Protein AF-A0A8J5YAS3-F1 (afdb_monomer)

pLDDT: mean 72.52, std 18.59, range [29.11, 93.75]

Secondary structure (DSSP, 8-state):
-EE----SS-TTT--B-----TTPPP-BPPPPP--HHHHHHHHHHHHHHHHTTSEE--SS-S-BEEEEEEE-TTSPEEEEE-THHHHHHSPP----PPPHHHHHTTSTT-S-------TTGGGGSPBPHHHHGGG-EE---S-S------S---HHHHHHHHHTT--S--PPPP----------------PPEEEEEEEEESSS-EEEEEEEE-TT--EEEEEEEE-S---HHHHHHHHHHHHHHHHHHTT--EEEEEES-HHHHHHHTTSS---SHHHHHHHHHHHHHHTT-SEEEEEE--GGG-HHHHHHHHHHHH----TTS-PPP------SS-STT--------S---TTHHHHHHHHH-PPPTT--HHHHHHHHHHHTTEEEETTEEEEEPTTS-EEEE--HHHHHHHHHHHHHSTT-----HHHHHHHHHHHTEE-TTHHHHHHHHHHH-HHHHHHS--S-S----------SSTTS----EEE---SSPPTT----EEE-

Sequence (508 aa):
MVLSRYARVKTDIVVHRLPIRQDCKPVQQKLRRMRPDIALKIKDEVKKQFDAGFLQEVKYSEWVANIVPVLKKDGKVRMCVDYRDLNKASPKDNFPLPHIDTLVANTAGYSLFSFMDGFSGYNQIKMHLEDMDKTTFITLWEFDIVYVSQKAIKGSTIAEFLASRALKDYEPLNFNFPNEELMCVATTEDCPWMLSFDGVSNAVGNGIGAVLVSPNGDYYPFTCKLDFDCTNNMAEYEACIMGLRAAIERGIRTMEVYRDSALVIYQLRGEWETRDPKLINYRKIVLGLLEEFDDITFNYIPRDKNQMADALATLASMIGVNKEEEMRPIQMSIFEAPTSRCNIEEEEKDDNPWYQDILRYVRYRKYPEQANENDKRTLRRLACDYVLDGDILYKRRKDQVLLRCVDTVEAKLILEEVHEGVCGTHANGFTMARQIMRFGYYWSTMEGDCINYAKKCHKCQIYEDKIHVPPSPLHVMTSPWPFSIWGIDVIGPISPKASNGHRFICSH

Structure (mmCIF, N/CA/C/O backbone):
data_AF-A0A8J5YAS3-F1
#
_entry.id   AF-A0A8J5YAS3-F1
#
loop_
_atom_site.group_PDB
_atom_site.id
_atom_site.type_symbol
_atom_site.label_atom_id
_atom_site.label_alt_id
_atom_site.label_comp_id
_atom_site.label_asym_id
_atom_site.label_entity_id
_atom_site.label_seq_id
_atom_site.pdbx_PDB_ins_code
_atom_site.Cartn_x
_atom_site.Cartn_y
_atom_site.Cartn_z
_atom_site.occupancy
_atom_site.B_iso_or_equiv
_atom_site.auth_seq_id
_atom_site.auth_comp_id
_atom_site.auth_asym_id
_atom_site.auth_atom_id
_atom_site.pdbx_PDB_model_num
ATOM 1 N N . MET A 1 1 ? 22.617 -25.280 -19.721 1.00 62.16 1 MET A N 1
ATOM 2 C CA . MET A 1 1 ? 22.216 -25.475 -21.136 1.00 62.16 1 MET A CA 1
ATOM 3 C C . MET A 1 1 ? 22.580 -24.227 -21.930 1.00 62.16 1 MET A C 1
ATOM 5 O O . MET A 1 1 ? 22.519 -23.149 -21.350 1.00 62.16 1 MET A O 1
ATOM 9 N N . VAL A 1 2 ? 22.931 -24.364 -23.210 1.00 56.94 2 VAL A N 1
ATOM 10 C CA . VAL A 1 2 ? 23.231 -23.266 -24.158 1.00 56.94 2 VAL A CA 1
ATOM 11 C C . VAL A 1 2 ? 22.205 -23.200 -25.281 1.00 56.94 2 VAL A C 1
ATOM 13 O O . VAL A 1 2 ? 21.536 -24.194 -25.565 1.00 56.94 2 VAL A O 1
ATOM 16 N N . LEU A 1 3 ? 22.097 -22.044 -25.940 1.00 62.28 3 LEU A N 1
ATOM 17 C CA . LEU A 1 3 ? 21.240 -21.860 -27.111 1.00 62.28 3 LEU A CA 1
ATOM 18 C C . LEU A 1 3 ? 21.953 -22.336 -28.389 1.00 62.28 3 LEU A C 1
ATOM 20 O O . LEU A 1 3 ? 22.953 -21.757 -28.795 1.00 62.28 3 LEU A O 1
ATOM 24 N N . SER A 1 4 ? 21.395 -23.350 -29.052 1.00 51.31 4 SER A N 1
ATOM 25 C CA . SER A 1 4 ? 21.886 -23.915 -30.322 1.00 51.31 4 SER A CA 1
ATOM 26 C C . SER A 1 4 ? 21.230 -23.271 -31.565 1.00 51.31 4 SER A C 1
ATOM 28 O O . SER A 1 4 ? 21.909 -23.039 -32.561 1.00 51.31 4 SER A O 1
ATOM 30 N N . ARG A 1 5 ? 19.954 -22.847 -31.464 1.00 56.56 5 ARG A N 1
ATOM 31 C CA . ARG A 1 5 ? 19.098 -22.227 -32.518 1.00 56.56 5 ARG A CA 1
ATOM 32 C C . ARG A 1 5 ? 18.983 -23.032 -33.842 1.00 56.56 5 ARG A C 1
ATOM 34 O O . ARG A 1 5 ? 19.936 -23.586 -34.378 1.00 56.56 5 ARG A O 1
ATOM 41 N N . TYR A 1 6 ? 17.779 -23.084 -34.422 1.00 44.72 6 TYR A N 1
ATOM 42 C CA . TYR A 1 6 ? 17.497 -23.875 -35.634 1.00 44.72 6 TYR A CA 1
ATOM 43 C C . TYR A 1 6 ? 17.745 -23.045 -36.902 1.00 44.72 6 TYR A C 1
ATOM 45 O O . TYR A 1 6 ? 17.361 -21.880 -36.966 1.00 44.72 6 TYR A O 1
ATOM 53 N N . ALA A 1 7 ? 18.347 -23.643 -37.935 1.00 44.69 7 ALA A N 1
ATOM 54 C CA . ALA A 1 7 ? 18.595 -22.971 -39.213 1.00 44.69 7 ALA A CA 1
ATOM 55 C C . ALA A 1 7 ? 17.375 -23.084 -40.135 1.00 44.69 7 ALA A C 1
ATOM 57 O O . ALA A 1 7 ? 17.142 -24.127 -40.741 1.00 44.69 7 ALA A O 1
ATOM 58 N N . ARG A 1 8 ? 16.620 -21.991 -40.277 1.00 47.12 8 ARG A N 1
ATOM 59 C CA . ARG A 1 8 ? 15.878 -21.731 -41.527 1.00 47.12 8 ARG A CA 1
ATOM 60 C C . ARG A 1 8 ? 16.676 -20.855 -42.489 1.00 47.12 8 ARG A C 1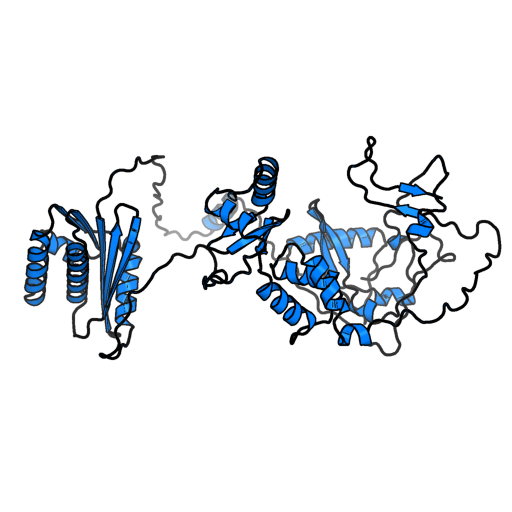
ATOM 62 O O . ARG A 1 8 ? 16.439 -20.905 -43.689 1.00 47.12 8 ARG A O 1
ATOM 69 N N . VAL A 1 9 ? 17.645 -20.107 -41.966 1.00 57.81 9 VAL A N 1
ATOM 70 C CA . VAL A 1 9 ? 18.606 -19.330 -42.746 1.00 57.81 9 VAL A CA 1
ATOM 71 C C . VAL A 1 9 ? 19.910 -20.118 -42.803 1.00 57.81 9 VAL A C 1
ATOM 73 O O . VAL A 1 9 ? 20.368 -20.640 -41.782 1.00 57.81 9 VAL A O 1
ATOM 76 N N . LYS A 1 10 ? 20.476 -20.274 -44.001 1.00 57.34 10 LYS A N 1
ATOM 77 C CA . LYS A 1 10 ? 21.737 -20.996 -44.173 1.00 57.34 10 LYS A CA 1
ATOM 78 C C . LYS A 1 10 ? 22.879 -20.236 -43.465 1.00 57.34 10 LYS A C 1
ATOM 80 O O . LYS A 1 10 ? 22.886 -19.007 -43.416 1.00 57.34 10 LYS A O 1
ATOM 85 N N . THR A 1 11 ? 23.823 -20.969 -42.874 1.00 61.03 11 THR A N 1
ATOM 86 C CA . THR A 1 11 ? 24.909 -20.418 -42.032 1.00 61.03 11 THR A CA 1
ATOM 87 C C . THR A 1 11 ? 25.958 -19.617 -42.803 1.00 61.03 11 THR A C 1
ATOM 89 O O . THR A 1 11 ? 26.738 -18.895 -42.197 1.00 61.03 11 THR A O 1
ATOM 92 N N . ASP A 1 12 ? 25.986 -19.752 -44.123 1.00 64.25 12 ASP A N 1
ATOM 93 C CA . ASP A 1 12 ? 26.760 -18.938 -45.065 1.00 64.25 12 ASP A CA 1
ATOM 94 C C . ASP A 1 12 ? 26.180 -17.522 -45.248 1.00 64.25 12 ASP A C 1
ATOM 96 O O . ASP A 1 12 ? 26.906 -16.630 -45.674 1.00 64.25 12 ASP A O 1
ATOM 100 N N . ILE A 1 13 ? 24.906 -17.295 -44.899 1.00 66.88 13 ILE A N 1
ATOM 101 C CA . ILE A 1 13 ? 24.236 -15.992 -45.037 1.00 66.88 13 ILE A CA 1
ATOM 102 C C . ILE A 1 13 ? 24.425 -15.137 -43.780 1.00 66.88 13 ILE A C 1
ATOM 104 O O . ILE A 1 13 ? 24.828 -13.980 -43.873 1.00 66.88 13 ILE A O 1
ATOM 108 N N . VAL A 1 14 ? 24.109 -15.675 -42.596 1.00 71.75 14 VAL A N 1
ATOM 109 C CA . VAL A 1 14 ? 24.229 -14.928 -41.333 1.00 71.75 14 VAL A CA 1
ATOM 110 C C . VAL A 1 14 ? 24.347 -15.857 -40.126 1.00 71.75 14 VAL A C 1
ATOM 112 O O . VAL A 1 14 ? 23.622 -16.846 -39.993 1.00 71.75 14 VAL A O 1
ATOM 115 N N . VAL A 1 15 ? 25.249 -15.502 -39.212 1.00 78.06 15 VAL A N 1
ATOM 116 C CA . VAL A 1 15 ? 25.442 -16.153 -37.912 1.00 78.06 15 VAL A CA 1
ATOM 117 C C . VAL A 1 15 ? 25.542 -15.067 -36.848 1.00 78.06 15 VAL A C 1
ATOM 119 O O . VAL A 1 15 ? 26.193 -14.043 -37.051 1.00 78.06 15 VAL A O 1
ATOM 122 N N . HIS A 1 16 ? 24.899 -15.280 -35.706 1.00 81.31 16 HIS A N 1
ATOM 123 C CA . HIS A 1 16 ? 24.959 -14.351 -34.588 1.00 81.31 16 HIS A CA 1
ATOM 124 C C . HIS A 1 16 ? 26.246 -14.562 -33.782 1.00 81.31 16 HIS A C 1
ATOM 126 O O . HIS A 1 16 ? 26.475 -15.652 -33.251 1.00 81.31 16 HIS A O 1
ATOM 132 N N . ARG A 1 17 ? 27.062 -13.508 -33.691 1.00 82.38 17 ARG A N 1
ATOM 133 C CA . ARG A 1 17 ? 28.280 -13.448 -32.875 1.00 82.38 17 ARG A CA 1
ATOM 134 C C . ARG A 1 17 ? 28.073 -12.564 -31.647 1.00 82.38 17 ARG A C 1
ATOM 136 O O . ARG A 1 17 ? 27.354 -11.568 -31.722 1.00 82.38 17 ARG A O 1
ATOM 143 N N . LEU A 1 18 ? 28.727 -12.920 -30.546 1.00 83.81 18 LEU A N 1
ATOM 144 C CA . LEU A 1 18 ? 28.679 -12.222 -29.260 1.00 83.81 18 LEU A CA 1
ATOM 145 C C . LEU A 1 18 ? 30.091 -11.764 -28.860 1.00 83.81 18 LEU A C 1
ATOM 147 O O . LEU A 1 18 ? 30.785 -12.453 -28.097 1.00 83.81 18 LEU A O 1
ATOM 151 N N . PRO A 1 19 ? 30.545 -10.606 -29.377 1.00 85.06 19 PRO A N 1
ATOM 152 C CA . PRO A 1 19 ? 31.805 -10.025 -28.941 1.00 85.06 19 PRO A CA 1
ATOM 153 C C . PRO A 1 19 ? 31.731 -9.697 -27.446 1.00 85.06 19 PRO A C 1
ATOM 155 O O . PRO A 1 19 ? 30.725 -9.192 -26.963 1.00 85.06 19 PRO A O 1
ATOM 158 N N . ILE A 1 20 ? 32.796 -9.985 -26.703 1.00 84.75 20 ILE A N 1
ATOM 159 C CA . ILE A 1 20 ? 32.934 -9.611 -25.291 1.00 84.75 20 ILE A CA 1
ATOM 160 C C . ILE A 1 20 ? 34.146 -8.695 -25.184 1.00 84.75 20 ILE A C 1
ATOM 162 O O . ILE A 1 20 ? 35.174 -8.947 -25.816 1.00 84.75 20 ILE A O 1
ATOM 166 N N . ARG A 1 21 ? 34.030 -7.617 -24.408 1.00 85.38 21 ARG A N 1
ATOM 167 C CA . ARG A 1 21 ? 35.162 -6.723 -24.155 1.00 85.38 21 ARG A CA 1
ATOM 168 C C . ARG A 1 21 ? 36.263 -7.468 -23.387 1.00 85.38 21 ARG A C 1
ATOM 170 O O . ARG A 1 21 ? 35.980 -8.173 -22.423 1.00 85.38 21 ARG A O 1
ATOM 177 N N . GLN A 1 22 ? 37.521 -7.286 -23.790 1.00 78.00 22 GLN A N 1
ATOM 178 C CA . GLN A 1 22 ? 38.677 -8.003 -23.223 1.00 78.00 22 GLN A CA 1
ATOM 179 C C . GLN A 1 22 ? 38.912 -7.736 -21.723 1.00 78.00 22 GLN A C 1
ATOM 181 O O . GLN A 1 22 ? 39.578 -8.521 -21.057 1.00 78.00 22 GLN A O 1
ATOM 186 N N . ASP A 1 23 ? 38.361 -6.647 -21.185 1.00 83.12 23 ASP A N 1
ATOM 187 C CA . ASP A 1 23 ? 38.454 -6.243 -19.778 1.00 83.12 23 ASP A CA 1
ATOM 188 C C . ASP A 1 23 ? 37.408 -6.913 -18.867 1.00 83.12 23 ASP A C 1
ATOM 190 O O . ASP A 1 23 ? 37.482 -6.801 -17.640 1.00 83.12 23 ASP A O 1
ATOM 194 N N . CYS A 1 24 ? 36.425 -7.611 -19.440 1.00 82.31 24 CYS A N 1
ATOM 195 C CA . CYS A 1 24 ? 35.292 -8.153 -18.699 1.00 82.31 24 CYS A CA 1
ATOM 196 C C . CYS A 1 24 ? 35.526 -9.606 -18.268 1.00 82.31 24 CYS A C 1
ATOM 198 O O . CYS A 1 24 ? 35.747 -10.492 -19.092 1.00 82.31 24 CYS A O 1
ATOM 200 N N . LYS A 1 25 ? 35.404 -9.868 -16.961 1.00 86.94 25 LYS A N 1
ATOM 201 C CA . LYS A 1 25 ? 35.440 -11.229 -16.408 1.00 86.94 25 LYS A CA 1
ATOM 202 C C . LYS A 1 25 ? 34.092 -11.942 -16.599 1.00 86.94 25 LYS A C 1
ATOM 204 O O . LYS A 1 25 ? 33.052 -11.288 -16.490 1.00 86.94 25 LYS A O 1
ATOM 209 N N . PRO A 1 26 ? 34.093 -13.266 -16.826 1.00 88.50 26 PRO A N 1
ATOM 210 C CA . PRO A 1 26 ? 32.869 -14.050 -16.910 1.00 88.50 26 PRO A CA 1
ATOM 211 C C . PRO A 1 26 ? 32.100 -14.047 -15.585 1.00 88.50 26 PRO A C 1
ATOM 213 O O . PRO A 1 26 ? 32.691 -14.054 -14.503 1.00 88.50 26 PRO A O 1
ATOM 216 N N . VAL A 1 27 ? 30.767 -14.016 -15.674 1.00 89.94 27 VAL A N 1
ATOM 217 C CA . VAL A 1 27 ? 29.875 -13.944 -14.508 1.00 89.94 27 VAL A CA 1
ATOM 218 C C . VAL A 1 27 ? 29.066 -15.229 -14.374 1.00 89.94 27 VAL A C 1
ATOM 220 O O . VAL A 1 27 ? 28.301 -15.593 -15.271 1.00 89.94 27 VAL A O 1
ATOM 223 N N . GLN A 1 28 ? 29.169 -15.862 -13.202 1.00 89.75 28 GLN A N 1
ATOM 224 C CA . GLN A 1 28 ? 28.310 -16.972 -12.796 1.00 89.75 28 GLN A CA 1
ATOM 225 C C . GLN A 1 28 ? 27.255 -16.492 -11.801 1.00 89.75 28 GLN A C 1
ATOM 227 O O . GLN A 1 28 ? 27.544 -16.225 -10.631 1.00 89.75 28 GLN A O 1
ATOM 232 N N . GLN A 1 29 ? 26.009 -16.372 -12.251 1.00 88.31 29 GLN A N 1
ATOM 233 C CA . GLN A 1 29 ? 24.914 -16.002 -11.365 1.00 88.31 29 GLN A CA 1
ATOM 234 C C . GLN A 1 29 ? 24.539 -17.172 -10.444 1.00 88.31 29 GLN A C 1
ATOM 236 O O . GLN A 1 29 ? 24.380 -18.310 -10.885 1.00 88.31 29 GLN A O 1
ATOM 241 N N . LYS A 1 30 ? 24.308 -16.879 -9.158 1.00 86.06 30 LYS A N 1
ATOM 242 C CA . LYS A 1 30 ? 23.750 -17.857 -8.211 1.00 86.06 30 LYS A CA 1
ATOM 243 C C . LYS A 1 30 ? 22.340 -18.261 -8.642 1.00 86.06 30 LYS A C 1
ATOM 245 O O . LYS A 1 30 ? 21.537 -17.392 -8.991 1.00 86.06 30 LYS A O 1
ATOM 250 N N . LEU A 1 31 ? 22.036 -19.557 -8.575 1.00 83.69 31 LEU A N 1
ATOM 251 C CA . LEU A 1 31 ? 20.715 -20.090 -8.906 1.00 83.69 31 LEU A CA 1
ATOM 252 C C . LEU A 1 31 ? 19.632 -19.441 -8.032 1.00 83.69 31 LEU A C 1
ATOM 254 O O . LEU A 1 31 ? 19.723 -19.434 -6.802 1.00 83.69 31 LEU A O 1
ATOM 258 N N . ARG A 1 32 ? 18.589 -18.908 -8.668 1.00 83.38 32 ARG A N 1
ATOM 259 C CA . ARG A 1 32 ? 17.445 -18.327 -7.956 1.00 83.38 32 ARG A CA 1
ATOM 260 C C . ARG A 1 32 ? 16.506 -19.412 -7.437 1.00 83.38 32 ARG A C 1
ATOM 262 O O . ARG A 1 32 ? 16.202 -20.374 -8.137 1.00 83.38 32 ARG A O 1
ATOM 269 N N . ARG A 1 33 ? 15.992 -19.215 -6.218 1.00 79.31 33 ARG A N 1
ATOM 270 C CA . ARG A 1 33 ? 14.904 -20.035 -5.671 1.00 79.31 33 ARG A CA 1
ATOM 271 C C . ARG A 1 33 ? 13.608 -19.704 -6.402 1.00 79.31 33 ARG A C 1
ATOM 273 O O . ARG A 1 33 ? 13.232 -18.538 -6.498 1.00 79.31 33 ARG A O 1
ATOM 280 N N . MET A 1 34 ? 12.930 -20.737 -6.884 1.00 79.25 34 MET A N 1
ATOM 281 C CA . MET A 1 34 ? 11.690 -20.623 -7.648 1.00 79.25 34 MET A CA 1
ATOM 282 C C . MET A 1 34 ? 10.580 -21.383 -6.935 1.00 79.25 34 MET A C 1
ATOM 284 O O . MET A 1 34 ? 10.834 -22.403 -6.294 1.00 79.25 34 MET A O 1
ATOM 288 N N . ARG A 1 35 ? 9.338 -20.904 -7.055 1.00 79.62 35 ARG A N 1
ATOM 289 C CA . ARG A 1 35 ? 8.184 -21.648 -6.541 1.00 79.62 35 ARG A CA 1
ATOM 290 C C . ARG A 1 35 ? 8.025 -22.974 -7.316 1.00 79.62 35 ARG A C 1
ATOM 292 O O . ARG A 1 35 ? 8.214 -22.958 -8.538 1.00 79.62 35 ARG A O 1
ATOM 299 N N . PRO A 1 36 ? 7.656 -24.095 -6.663 1.00 80.44 36 PRO A N 1
ATOM 300 C CA . PRO A 1 36 ? 7.589 -25.412 -7.311 1.00 80.44 36 PRO A CA 1
ATOM 301 C C . PRO A 1 36 ? 6.653 -25.479 -8.528 1.00 80.44 36 PRO A C 1
ATOM 303 O O . PRO A 1 36 ? 6.967 -26.118 -9.529 1.00 80.44 36 PRO A O 1
ATOM 306 N N . ASP A 1 37 ? 5.526 -24.769 -8.475 1.00 81.31 37 ASP A N 1
ATOM 307 C CA . ASP A 1 37 ? 4.541 -24.682 -9.557 1.00 81.31 37 ASP A CA 1
ATOM 308 C C . ASP A 1 37 ? 5.106 -24.014 -10.819 1.00 81.31 37 ASP A C 1
ATOM 310 O O . ASP A 1 37 ? 4.818 -24.431 -11.942 1.00 81.31 37 ASP A O 1
ATOM 314 N N . ILE A 1 38 ? 5.948 -22.997 -10.641 1.00 83.00 38 ILE A N 1
ATOM 315 C CA . ILE A 1 38 ? 6.616 -22.296 -11.739 1.00 83.00 38 ILE A CA 1
ATOM 316 C C . ILE A 1 38 ? 7.817 -23.098 -12.244 1.00 83.00 38 ILE A C 1
ATOM 318 O O . ILE A 1 38 ? 8.048 -23.138 -13.451 1.00 83.00 38 ILE A O 1
ATOM 322 N N . ALA A 1 39 ? 8.541 -23.782 -11.354 1.00 83.12 39 ALA A N 1
ATOM 323 C CA . ALA A 1 39 ? 9.659 -24.649 -11.722 1.00 83.12 39 ALA A CA 1
ATOM 324 C C . ALA A 1 39 ? 9.221 -25.793 -12.655 1.00 83.12 39 ALA A C 1
ATOM 326 O O . ALA A 1 39 ? 9.892 -26.049 -13.653 1.00 83.12 39 ALA A O 1
ATOM 327 N N . LEU A 1 40 ? 8.060 -26.410 -12.398 1.00 83.31 40 LEU A N 1
ATOM 328 C CA . LEU A 1 40 ? 7.473 -27.426 -13.283 1.00 83.31 40 LEU A CA 1
ATOM 329 C C . LEU A 1 40 ? 7.190 -26.871 -14.686 1.00 83.31 40 LEU A C 1
ATOM 331 O O . LEU A 1 40 ? 7.608 -27.456 -15.680 1.00 83.31 40 LEU A O 1
ATOM 335 N N . LYS A 1 41 ? 6.568 -25.690 -14.774 1.00 85.19 41 LYS A N 1
ATOM 336 C CA . LYS A 1 41 ? 6.284 -25.044 -16.067 1.00 85.19 41 LYS A CA 1
ATOM 337 C C . LYS A 1 41 ? 7.554 -24.659 -16.831 1.00 85.19 41 LYS A C 1
ATOM 339 O O . LYS A 1 41 ? 7.573 -24.725 -18.057 1.00 85.19 41 LYS A O 1
ATOM 344 N N . ILE A 1 42 ? 8.607 -24.239 -16.123 1.00 85.38 42 ILE A N 1
ATOM 345 C CA . ILE A 1 42 ? 9.918 -23.969 -16.731 1.00 85.38 42 ILE A CA 1
ATOM 346 C C . ILE A 1 42 ? 10.516 -25.270 -17.269 1.00 85.38 42 ILE A C 1
ATOM 348 O O . ILE A 1 42 ? 11.000 -25.277 -18.396 1.00 85.38 42 ILE A O 1
ATOM 352 N N . LYS A 1 43 ? 10.448 -26.365 -16.503 1.00 85.31 43 LYS A N 1
ATOM 353 C CA . LYS A 1 43 ? 10.954 -27.678 -16.924 1.00 85.31 43 LYS A CA 1
ATOM 354 C C . LYS A 1 43 ? 10.292 -28.149 -18.219 1.00 85.31 43 LYS A C 1
ATOM 356 O O . LYS A 1 43 ? 11.003 -28.574 -19.126 1.00 85.31 43 LYS A O 1
ATOM 361 N N . ASP A 1 44 ? 8.972 -28.020 -18.330 1.00 86.25 44 ASP A N 1
ATOM 362 C CA . ASP A 1 44 ? 8.230 -28.410 -19.535 1.00 86.25 44 ASP A CA 1
ATOM 363 C C . ASP A 1 44 ? 8.656 -27.593 -20.767 1.00 86.25 44 ASP A C 1
ATOM 365 O O . ASP A 1 44 ? 8.860 -28.144 -21.850 1.00 86.25 44 ASP A O 1
ATOM 369 N N . GLU A 1 45 ? 8.842 -26.280 -20.607 1.00 85.00 45 GLU A N 1
ATOM 370 C CA . GLU A 1 45 ? 9.268 -25.401 -21.702 1.00 85.00 45 GLU A CA 1
ATOM 371 C C . GLU A 1 45 ? 10.736 -25.637 -22.095 1.00 85.00 45 GLU A C 1
ATOM 373 O O . GLU A 1 45 ? 11.057 -25.668 -23.283 1.00 85.00 45 GLU A O 1
ATOM 378 N N . VAL A 1 46 ? 11.620 -25.867 -21.118 1.00 86.12 46 VAL A N 1
ATOM 379 C CA . VAL A 1 46 ? 13.023 -26.237 -21.360 1.00 86.12 46 VAL A CA 1
ATOM 380 C C . VAL A 1 46 ? 13.097 -27.568 -22.101 1.00 86.12 46 VAL A C 1
ATOM 382 O O . VAL A 1 46 ? 13.800 -27.657 -23.104 1.00 86.12 46 VAL A O 1
ATOM 385 N N . LYS A 1 47 ? 12.328 -28.577 -21.671 1.00 85.62 47 LYS A N 1
ATOM 386 C CA . LYS A 1 47 ? 12.259 -29.878 -22.346 1.00 85.62 47 LYS A CA 1
ATOM 387 C C . LYS A 1 47 ? 11.803 -29.724 -23.794 1.00 85.62 47 LYS A C 1
ATOM 389 O O . LYS A 1 47 ? 12.463 -30.210 -24.701 1.00 85.62 47 LYS A O 1
ATOM 394 N N . LYS A 1 48 ? 10.739 -28.955 -24.024 1.00 84.94 48 LYS A N 1
ATOM 395 C CA . LYS A 1 48 ? 10.236 -28.668 -25.370 1.00 84.94 48 LYS A CA 1
ATOM 396 C C . LYS A 1 48 ? 11.288 -28.005 -26.265 1.00 84.94 48 LYS A C 1
ATOM 398 O O . LYS A 1 48 ? 11.373 -28.327 -27.447 1.00 84.94 48 LYS A O 1
ATOM 403 N N . GLN A 1 49 ? 12.069 -27.066 -25.732 1.00 81.50 49 GLN A N 1
ATOM 404 C CA . GLN A 1 49 ? 13.125 -26.393 -26.493 1.00 81.50 49 GLN A CA 1
ATOM 405 C C . GLN A 1 49 ? 14.357 -27.284 -26.708 1.00 81.50 49 GLN A C 1
ATOM 407 O O . GLN A 1 49 ? 14.999 -27.177 -27.752 1.00 81.50 49 GLN A O 1
ATOM 412 N N . PHE A 1 50 ? 14.658 -28.175 -25.766 1.00 82.44 50 PHE A N 1
ATOM 413 C CA . PHE A 1 50 ? 15.695 -29.197 -25.895 1.00 82.44 50 PHE A CA 1
ATOM 414 C C . PHE A 1 50 ? 15.337 -30.227 -26.972 1.00 82.44 50 PHE A C 1
ATOM 416 O O . PHE A 1 50 ? 16.109 -30.415 -27.908 1.00 82.44 50 PHE A O 1
ATOM 423 N N . ASP A 1 51 ? 14.126 -30.787 -26.923 1.00 80.25 51 ASP A N 1
ATOM 424 C CA . ASP A 1 51 ? 13.623 -31.750 -27.912 1.00 80.25 51 ASP A CA 1
ATOM 425 C C . ASP A 1 51 ? 13.521 -31.126 -29.318 1.00 80.25 51 ASP A C 1
ATOM 427 O O . ASP A 1 51 ? 13.741 -31.791 -30.327 1.00 80.25 51 ASP A O 1
ATOM 431 N N . ALA A 1 52 ? 13.241 -29.820 -29.401 1.00 77.31 52 ALA A N 1
ATOM 432 C CA . ALA A 1 52 ? 13.252 -29.063 -30.655 1.00 77.31 52 ALA A CA 1
ATOM 433 C C . ALA A 1 52 ? 14.669 -28.722 -31.173 1.00 77.31 52 ALA A C 1
ATOM 435 O O . ALA A 1 52 ? 14.801 -28.096 -32.226 1.00 77.31 52 ALA A O 1
ATOM 436 N N . GLY A 1 53 ? 15.728 -29.085 -30.441 1.00 76.12 53 GLY A N 1
ATOM 437 C CA . GLY A 1 53 ? 17.124 -28.811 -30.794 1.00 76.12 53 GLY A CA 1
ATOM 438 C C . GLY A 1 53 ? 17.558 -27.355 -30.596 1.00 76.12 53 GLY A C 1
ATOM 439 O O . GLY A 1 53 ? 18.636 -26.964 -31.047 1.00 76.12 53 GLY A O 1
ATOM 440 N N . PHE A 1 54 ? 16.749 -26.523 -29.931 1.00 75.44 54 PHE A N 1
ATOM 441 C CA . PHE A 1 54 ? 17.118 -25.139 -29.616 1.00 75.44 54 PHE A CA 1
ATOM 442 C C . PHE A 1 54 ? 18.104 -25.039 -28.456 1.00 75.44 54 PHE A C 1
ATOM 444 O O . PHE A 1 54 ? 18.793 -24.025 -28.353 1.00 75.44 54 PHE A O 1
ATOM 451 N N . LEU A 1 55 ? 18.163 -26.060 -27.602 1.00 83.38 55 LEU A N 1
ATOM 452 C CA . LEU A 1 55 ? 19.022 -26.113 -26.427 1.00 83.38 55 LEU A CA 1
ATOM 453 C C . LEU A 1 55 ? 19.978 -27.298 -26.497 1.00 83.38 55 LEU A C 1
ATOM 455 O O . LEU A 1 55 ? 19.609 -28.363 -26.980 1.00 83.38 55 LEU A O 1
ATOM 459 N N . GLN A 1 56 ? 21.180 -27.115 -25.959 1.00 81.94 56 GLN A N 1
ATOM 460 C CA . GLN A 1 56 ? 22.169 -28.177 -25.795 1.00 81.94 56 GLN A CA 1
ATOM 461 C C . GLN A 1 56 ? 22.723 -28.174 -24.366 1.00 81.94 56 GLN A C 1
ATOM 463 O O . GLN A 1 56 ? 22.805 -27.132 -23.705 1.00 81.94 56 GLN A O 1
ATOM 468 N N . GLU A 1 57 ? 23.078 -29.350 -23.856 1.00 84.56 57 GLU A N 1
ATOM 469 C CA . GLU A 1 57 ? 23.763 -29.475 -22.573 1.00 84.56 57 GLU A CA 1
ATOM 470 C C . GLU A 1 57 ? 25.237 -29.072 -22.710 1.00 84.56 57 GLU A C 1
ATOM 472 O O . GLU A 1 57 ? 25.913 -29.469 -23.655 1.00 84.56 57 GLU A O 1
ATOM 477 N N . VAL A 1 58 ? 25.728 -28.282 -21.754 1.00 83.44 58 VAL A N 1
ATOM 478 C CA . VAL A 1 58 ? 27.124 -27.835 -21.680 1.00 83.44 58 VAL A CA 1
ATOM 479 C C . VAL A 1 58 ? 27.610 -28.016 -20.255 1.00 83.44 58 VAL A C 1
ATOM 481 O O . VAL A 1 58 ? 26.876 -27.742 -19.301 1.00 83.44 58 VAL A O 1
ATOM 484 N N . LYS A 1 59 ? 28.851 -28.485 -20.128 1.00 80.00 59 LYS A N 1
ATOM 485 C CA . LYS A 1 59 ? 29.534 -28.705 -18.855 1.00 80.00 59 LYS A CA 1
ATOM 486 C C . LYS A 1 59 ? 30.557 -27.593 -18.640 1.00 80.00 59 LYS A C 1
ATOM 488 O O . LYS A 1 59 ? 31.225 -27.195 -19.583 1.00 80.00 59 LYS A O 1
ATOM 493 N N . TYR A 1 60 ? 30.688 -27.136 -17.395 1.00 79.19 60 TYR A N 1
ATOM 494 C CA . TYR A 1 60 ? 31.749 -26.214 -16.960 1.00 79.19 60 TYR A CA 1
ATOM 495 C C . TYR A 1 60 ? 31.796 -24.852 -17.685 1.00 79.19 60 TYR A C 1
ATOM 497 O O . TYR A 1 60 ? 32.872 -24.343 -17.971 1.00 79.19 60 TYR A O 1
ATOM 505 N N . SER A 1 61 ? 30.640 -24.233 -17.951 1.00 86.06 61 SER A N 1
ATOM 506 C CA . SER A 1 61 ? 30.607 -22.869 -18.501 1.00 86.06 61 SER A CA 1
ATOM 507 C C . SER A 1 61 ? 31.023 -21.821 -17.466 1.00 86.06 61 SER A C 1
ATOM 509 O O . SER A 1 61 ? 30.556 -21.835 -16.325 1.00 86.06 61 SER A O 1
ATOM 511 N N . GLU A 1 62 ? 31.839 -20.856 -17.887 1.00 86.94 62 GLU A N 1
ATOM 512 C CA . GLU A 1 62 ? 32.227 -19.707 -17.064 1.00 86.94 62 GLU A CA 1
ATOM 513 C C . GLU A 1 62 ? 31.139 -18.627 -17.000 1.00 86.94 62 GLU A C 1
ATOM 515 O O . GLU A 1 62 ? 31.031 -17.909 -16.007 1.00 86.94 62 GLU A O 1
ATOM 520 N N . TRP A 1 63 ? 30.300 -18.530 -18.032 1.00 87.56 63 TRP A N 1
ATOM 521 C CA . TRP A 1 63 ? 29.122 -17.666 -18.048 1.00 87.56 63 TRP A CA 1
ATOM 522 C C . TRP A 1 63 ? 27.909 -18.463 -17.590 1.00 87.56 63 TRP A C 1
ATOM 524 O O . TRP A 1 63 ? 27.644 -19.532 -18.132 1.00 87.56 63 TRP A O 1
ATOM 534 N N . VAL A 1 64 ? 27.159 -17.973 -16.602 1.00 89.44 64 VAL A N 1
ATOM 535 C CA . VAL A 1 64 ? 25.927 -18.636 -16.146 1.00 89.44 64 VAL A CA 1
ATOM 536 C C . VAL A 1 64 ? 24.857 -17.596 -15.839 1.00 89.44 64 VAL A C 1
ATOM 538 O O . VAL A 1 64 ? 25.007 -16.797 -14.916 1.00 89.44 64 VAL A O 1
ATOM 541 N N . ALA A 1 65 ? 23.752 -17.639 -16.584 1.00 91.75 65 ALA A N 1
ATOM 542 C CA . ALA A 1 65 ? 22.581 -16.791 -16.375 1.00 91.75 65 ALA A CA 1
ATOM 543 C C . ALA A 1 65 ? 21.399 -17.553 -15.744 1.00 91.75 65 ALA A C 1
ATOM 545 O O . ALA A 1 65 ? 21.239 -18.761 -15.921 1.00 91.75 65 ALA A O 1
ATOM 546 N N . ASN A 1 66 ? 20.528 -16.843 -15.026 1.00 90.44 66 ASN A N 1
ATOM 547 C CA . ASN A 1 66 ? 19.281 -17.397 -14.495 1.00 90.44 66 ASN A CA 1
ATOM 548 C C . ASN A 1 66 ? 18.116 -17.284 -15.482 1.00 90.44 66 ASN A C 1
ATOM 550 O O . ASN A 1 66 ? 18.030 -16.350 -16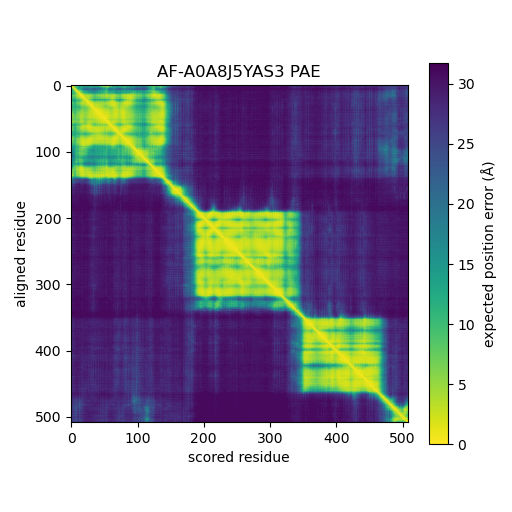.283 1.00 90.44 66 ASN A O 1
ATOM 554 N N . ILE A 1 67 ? 17.148 -18.186 -15.327 1.00 89.19 67 ILE A N 1
ATOM 555 C CA . ILE A 1 67 ? 15.842 -18.086 -15.980 1.00 89.19 67 ILE A CA 1
ATOM 556 C C . ILE A 1 67 ? 14.937 -17.120 -15.204 1.00 89.19 67 ILE A C 1
ATOM 558 O O . ILE A 1 67 ? 14.819 -17.180 -13.980 1.00 89.19 67 ILE A O 1
ATOM 562 N N . VAL A 1 68 ? 14.244 -16.260 -15.943 1.00 88.62 68 VAL A N 1
ATOM 563 C CA . VAL A 1 68 ? 13.189 -15.363 -15.473 1.00 88.62 68 VAL A CA 1
ATOM 564 C C . VAL A 1 68 ? 11.875 -15.780 -16.142 1.00 88.62 68 VAL A C 1
ATOM 566 O O . VAL A 1 68 ? 11.682 -15.531 -17.335 1.00 88.62 68 VAL A O 1
ATOM 569 N N . PRO A 1 69 ? 10.955 -16.432 -15.415 1.00 86.44 69 PRO A N 1
ATOM 570 C CA . PRO A 1 69 ? 9.654 -16.791 -15.949 1.00 86.44 69 PRO A CA 1
ATOM 571 C C . PRO A 1 69 ? 8.766 -15.554 -16.027 1.00 86.44 69 PRO A C 1
ATOM 573 O O . PRO A 1 69 ? 8.595 -14.825 -15.052 1.00 86.44 69 PRO A O 1
ATOM 576 N N . VAL A 1 70 ? 8.149 -15.348 -17.185 1.00 86.19 70 VAL A N 1
ATOM 577 C CA . VAL A 1 70 ? 7.143 -14.306 -17.385 1.00 86.19 70 VAL A CA 1
ATOM 578 C C . VAL A 1 70 ? 5.799 -14.978 -17.620 1.00 86.19 70 VAL A C 1
ATOM 580 O O . VAL A 1 70 ? 5.633 -15.727 -18.582 1.00 86.19 70 VAL A O 1
ATOM 583 N N . LEU A 1 71 ? 4.831 -14.722 -16.743 1.00 82.81 71 LEU A N 1
ATOM 584 C CA . LEU A 1 71 ? 3.469 -15.221 -16.911 1.00 82.81 71 LEU A CA 1
ATOM 585 C C . LEU A 1 71 ? 2.768 -14.426 -18.015 1.00 82.81 71 LEU A C 1
ATOM 587 O O . LEU A 1 71 ? 2.653 -13.202 -17.950 1.00 82.81 71 LEU A O 1
ATOM 591 N N . LYS A 1 72 ? 2.307 -15.126 -19.049 1.00 82.06 72 LYS A N 1
ATOM 592 C CA . LYS A 1 72 ? 1.430 -14.556 -20.071 1.00 82.06 72 LYS A CA 1
ATOM 593 C C . LYS A 1 72 ? -0.008 -14.483 -19.545 1.00 82.06 72 LYS A C 1
ATOM 595 O O . LYS A 1 72 ? -0.390 -15.202 -18.624 1.00 82.06 72 LYS A O 1
ATOM 600 N N . LYS A 1 73 ? -0.832 -13.644 -20.188 1.00 81.12 73 LYS A N 1
ATOM 601 C CA . LYS A 1 73 ? -2.268 -13.493 -19.873 1.00 81.12 73 LYS A CA 1
ATOM 602 C C . LYS A 1 73 ? -3.070 -14.796 -20.020 1.00 81.12 73 LYS A C 1
ATOM 604 O O . LYS A 1 73 ? -4.124 -14.917 -19.419 1.00 81.12 73 LYS A O 1
ATOM 609 N N . ASP A 1 74 ? -2.571 -15.750 -20.805 1.00 78.75 74 ASP A N 1
ATOM 610 C CA . ASP A 1 74 ? -3.163 -17.075 -21.035 1.00 78.75 74 ASP A CA 1
ATOM 611 C C . ASP A 1 74 ? -2.734 -18.129 -19.989 1.00 78.75 74 ASP A C 1
ATOM 613 O O . ASP A 1 74 ? -3.048 -19.308 -20.135 1.00 78.75 74 ASP A O 1
ATOM 617 N N . GLY A 1 75 ? -1.981 -17.738 -18.952 1.00 74.88 75 GLY A N 1
ATOM 618 C CA . GLY A 1 75 ? -1.495 -18.635 -17.898 1.00 74.88 75 GLY A CA 1
ATOM 619 C C . GLY A 1 75 ? -0.269 -19.479 -18.276 1.00 74.88 75 GLY A C 1
ATOM 620 O O . GLY A 1 75 ? 0.264 -20.202 -17.417 1.00 74.88 75 GLY A O 1
ATOM 621 N N . LYS A 1 76 ? 0.217 -19.375 -19.525 1.00 78.25 76 LYS A N 1
ATOM 622 C CA . LYS A 1 76 ? 1.468 -20.003 -19.977 1.00 78.25 76 LYS A CA 1
ATOM 623 C C . LYS A 1 76 ? 2.673 -19.193 -19.502 1.00 78.25 76 LYS A C 1
ATOM 625 O O . LYS A 1 76 ? 2.619 -17.970 -19.376 1.00 78.25 76 LYS A O 1
ATOM 630 N N . VAL A 1 77 ? 3.789 -19.872 -19.259 1.00 82.38 77 VAL A N 1
ATOM 631 C CA . VAL A 1 77 ? 5.056 -19.220 -18.905 1.00 82.38 77 VAL A CA 1
ATOM 632 C C . VAL A 1 77 ? 5.859 -18.978 -20.179 1.00 82.38 77 VAL A C 1
ATOM 634 O O . VAL A 1 77 ? 6.026 -19.877 -20.997 1.00 82.38 77 VAL A O 1
ATOM 637 N N . ARG A 1 78 ? 6.361 -17.754 -20.358 1.00 82.88 78 ARG A N 1
ATOM 638 C CA . ARG A 1 78 ? 7.439 -17.450 -21.300 1.00 82.88 78 ARG A CA 1
ATOM 639 C C . ARG A 1 78 ? 8.757 -17.528 -20.542 1.00 82.88 78 ARG A C 1
ATOM 641 O O . ARG A 1 78 ? 8.963 -16.779 -19.589 1.00 82.88 78 ARG A O 1
ATOM 648 N N . MET A 1 79 ? 9.634 -18.423 -20.977 1.00 83.81 79 MET A N 1
ATOM 649 C CA . MET A 1 79 ? 11.001 -18.500 -20.479 1.00 83.81 79 MET A CA 1
ATOM 650 C C . MET A 1 79 ? 11.806 -17.322 -21.046 1.00 83.81 79 MET A C 1
ATOM 652 O O . MET A 1 79 ? 11.976 -17.213 -22.260 1.00 83.81 79 MET A O 1
ATOM 656 N N . CYS A 1 80 ? 12.279 -16.434 -20.174 1.00 85.56 80 CYS A N 1
ATOM 657 C CA . CYS A 1 80 ? 13.276 -15.417 -20.503 1.00 85.56 80 CYS A CA 1
ATOM 658 C C . CYS A 1 80 ? 14.572 -15.750 -19.760 1.00 85.56 80 CYS A C 1
ATOM 660 O O . CYS A 1 80 ? 14.523 -16.302 -18.666 1.00 85.56 80 CYS A O 1
ATOM 662 N N . VAL A 1 81 ? 15.728 -15.412 -20.324 1.00 86.94 81 VAL A N 1
ATOM 663 C CA . VAL A 1 81 ? 17.028 -15.607 -19.663 1.00 86.94 81 VAL A CA 1
ATOM 664 C C . VAL A 1 81 ? 17.615 -14.244 -19.312 1.00 86.94 81 VAL A C 1
ATOM 666 O O . VAL A 1 81 ? 17.565 -13.311 -20.115 1.00 86.94 81 VAL A O 1
ATOM 669 N N . ASP A 1 82 ? 18.132 -14.113 -18.093 1.00 88.06 82 ASP A N 1
ATOM 670 C CA . ASP A 1 82 ? 18.677 -12.866 -17.557 1.00 88.06 82 ASP A CA 1
ATOM 671 C C . ASP A 1 82 ? 20.117 -12.618 -18.028 1.00 88.06 82 ASP A C 1
ATOM 673 O O . ASP A 1 82 ? 21.076 -12.727 -17.263 1.00 88.06 82 ASP A O 1
ATOM 677 N N . TYR A 1 83 ? 20.263 -12.244 -19.299 1.00 87.31 83 TYR A N 1
ATOM 678 C CA . TYR A 1 83 ? 21.553 -11.896 -19.898 1.00 87.31 83 TYR A CA 1
ATOM 679 C C . TYR A 1 83 ? 22.034 -10.480 -19.550 1.00 87.31 83 TYR A C 1
ATOM 681 O O . TYR A 1 83 ? 22.845 -9.928 -20.281 1.00 87.31 83 TYR A O 1
ATOM 689 N N . ARG A 1 84 ? 21.568 -9.840 -18.466 1.00 85.69 84 ARG A N 1
ATOM 690 C CA . ARG A 1 84 ? 21.993 -8.462 -18.136 1.00 85.69 84 ARG A CA 1
ATOM 691 C C . ARG A 1 84 ? 23.507 -8.324 -17.986 1.00 85.69 84 ARG A C 1
ATOM 693 O O . ARG A 1 84 ? 24.059 -7.341 -18.466 1.00 85.69 84 ARG A O 1
ATOM 700 N N . ASP A 1 85 ? 24.165 -9.293 -17.358 1.00 86.25 85 ASP A N 1
ATOM 701 C CA . ASP A 1 85 ? 25.620 -9.261 -17.166 1.00 86.25 85 ASP A CA 1
ATOM 702 C C . ASP A 1 85 ? 26.364 -9.501 -18.487 1.00 86.25 85 ASP A C 1
ATOM 704 O O . ASP A 1 85 ? 27.295 -8.769 -18.815 1.00 86.25 85 ASP A O 1
ATOM 708 N N . LEU A 1 86 ? 25.874 -10.439 -19.302 1.00 84.38 86 LEU A N 1
ATOM 709 C CA . LEU A 1 86 ? 26.403 -10.700 -20.642 1.00 84.38 86 LEU A CA 1
ATOM 710 C C . LEU A 1 86 ? 26.222 -9.488 -21.576 1.00 84.38 86 LEU A C 1
ATOM 712 O O . LEU A 1 86 ? 27.148 -9.090 -22.275 1.00 84.38 86 LEU A O 1
ATOM 716 N N . ASN A 1 87 ? 25.058 -8.839 -21.532 1.00 86.56 87 ASN A N 1
ATOM 717 C CA . ASN A 1 87 ? 24.740 -7.654 -22.330 1.00 86.56 87 ASN A CA 1
ATOM 718 C C . ASN A 1 87 ? 25.575 -6.429 -21.928 1.00 86.56 87 ASN A C 1
ATOM 720 O O . ASN A 1 87 ? 25.802 -5.561 -22.761 1.00 86.56 87 ASN A O 1
ATOM 724 N N . LYS A 1 88 ? 26.018 -6.334 -20.666 1.00 84.44 88 LYS A N 1
ATOM 725 C CA . LYS A 1 88 ? 26.963 -5.292 -20.225 1.00 84.44 88 LYS A CA 1
ATOM 726 C C . LYS A 1 88 ? 28.379 -5.552 -20.737 1.00 84.44 88 LYS A C 1
ATOM 728 O O . LYS A 1 88 ? 29.103 -4.601 -21.013 1.00 84.44 88 LYS A O 1
ATOM 733 N N . ALA A 1 89 ? 28.765 -6.823 -20.829 1.00 83.94 89 ALA A N 1
ATOM 734 C CA . ALA A 1 89 ? 30.085 -7.240 -21.288 1.00 83.94 89 ALA A CA 1
ATOM 735 C C . ALA A 1 89 ? 30.226 -7.192 -22.821 1.00 83.94 89 ALA A C 1
ATOM 737 O O . ALA A 1 89 ? 31.340 -7.063 -23.332 1.00 83.94 89 ALA A O 1
ATOM 738 N N . SER A 1 90 ? 29.111 -7.265 -23.554 1.00 83.81 90 SER A N 1
ATOM 739 C CA . SER A 1 90 ? 29.077 -7.097 -25.007 1.00 83.81 90 SER A CA 1
ATOM 740 C C . SER A 1 90 ? 29.090 -5.614 -25.399 1.00 83.81 90 SER A C 1
ATOM 742 O O . SER A 1 90 ? 28.321 -4.828 -24.839 1.00 83.81 90 SER A O 1
ATOM 744 N N . PRO A 1 91 ? 29.908 -5.193 -26.384 1.00 82.56 91 PRO A N 1
ATOM 745 C CA . PRO A 1 91 ? 29.791 -3.862 -26.963 1.00 82.56 91 PRO A CA 1
ATOM 746 C C . PRO A 1 91 ? 28.412 -3.692 -27.616 1.00 82.56 91 PRO A C 1
ATOM 748 O O . PRO A 1 91 ? 27.822 -4.652 -28.120 1.00 82.56 91 PRO A O 1
ATOM 751 N N . LYS A 1 92 ? 27.892 -2.461 -27.588 1.00 76.50 92 LYS A N 1
ATOM 752 C CA . LYS A 1 92 ? 26.635 -2.122 -28.257 1.00 76.50 92 LYS A CA 1
ATOM 753 C C . LYS A 1 92 ? 26.879 -2.009 -29.757 1.00 76.50 92 LYS A C 1
ATOM 755 O O . LYS A 1 92 ? 27.763 -1.268 -30.176 1.00 76.50 92 LYS A O 1
ATOM 760 N N . ASP A 1 93 ? 26.079 -2.726 -30.534 1.00 72.06 93 ASP A N 1
ATOM 761 C CA . ASP A 1 93 ? 26.026 -2.564 -31.981 1.00 72.06 93 ASP A CA 1
ATOM 762 C C . ASP A 1 93 ? 25.054 -1.427 -32.318 1.00 72.06 93 ASP A C 1
ATOM 764 O O . ASP A 1 93 ? 23.855 -1.518 -32.043 1.00 72.06 93 ASP A O 1
ATOM 768 N N . ASN A 1 94 ? 25.580 -0.334 -32.868 1.00 67.62 94 ASN A N 1
ATOM 769 C CA . ASN A 1 94 ? 24.792 0.822 -33.287 1.00 67.62 94 ASN A CA 1
ATOM 770 C C . ASN A 1 94 ? 24.345 0.637 -34.740 1.00 67.62 94 ASN A C 1
ATOM 772 O O . ASN A 1 94 ? 24.689 1.443 -35.605 1.00 67.62 94 ASN A O 1
ATOM 776 N N . PHE A 1 95 ? 23.607 -0.441 -35.014 1.00 69.69 95 PHE A N 1
ATOM 777 C CA . PHE A 1 95 ? 23.057 -0.664 -36.344 1.00 69.69 95 PHE A CA 1
ATOM 778 C C . PHE A 1 95 ? 22.128 0.510 -36.703 1.00 69.69 95 PHE A C 1
ATOM 780 O O . PHE A 1 95 ? 21.164 0.760 -35.969 1.00 69.69 95 PHE A O 1
ATOM 787 N N . PRO A 1 96 ? 22.409 1.263 -37.783 1.00 70.69 96 PRO A N 1
ATOM 788 C CA . PRO A 1 96 ? 21.633 2.442 -38.125 1.00 70.69 96 PRO A CA 1
ATOM 789 C C . PRO A 1 96 ? 20.250 2.004 -38.596 1.00 70.69 96 PRO A C 1
ATOM 791 O O . PRO A 1 96 ? 20.077 1.497 -39.703 1.00 70.69 96 PRO A O 1
ATOM 794 N N . LEU A 1 97 ? 19.255 2.187 -37.734 1.00 66.69 97 LEU A N 1
ATOM 795 C CA . LEU A 1 97 ? 17.862 2.014 -38.108 1.00 66.69 97 LEU A CA 1
ATOM 796 C C . LEU A 1 97 ? 17.350 3.335 -38.690 1.00 66.69 97 LEU A C 1
ATOM 798 O O . LEU A 1 97 ? 17.547 4.385 -38.071 1.00 66.69 97 LEU A O 1
ATOM 802 N N . PRO A 1 98 ? 16.715 3.314 -39.871 1.00 76.62 98 PRO A N 1
ATOM 803 C CA . PRO A 1 98 ? 16.157 4.522 -40.454 1.00 76.62 98 PRO A CA 1
ATOM 804 C C . PRO A 1 98 ? 14.998 5.069 -39.605 1.00 76.62 98 PRO A C 1
ATOM 806 O O . PRO A 1 98 ? 14.341 4.339 -38.858 1.00 76.62 98 PRO A O 1
ATOM 809 N N . HIS A 1 99 ? 14.770 6.382 -39.694 1.00 75.12 99 HIS A N 1
ATOM 810 C CA . HIS A 1 99 ? 13.752 7.065 -38.898 1.00 75.12 99 HIS A CA 1
ATOM 811 C C . HIS A 1 99 ? 12.345 6.627 -39.304 1.00 75.12 99 HIS A C 1
ATOM 813 O O . HIS A 1 99 ? 12.044 6.564 -40.495 1.00 75.12 99 HIS A O 1
ATOM 819 N N . ILE A 1 100 ? 11.464 6.400 -38.324 1.00 69.75 100 ILE A N 1
ATOM 820 C CA . ILE A 1 100 ? 10.121 5.872 -38.584 1.00 69.75 100 ILE A CA 1
ATOM 821 C C . ILE A 1 100 ? 9.322 6.756 -39.551 1.00 69.75 100 ILE A C 1
ATOM 823 O O . ILE A 1 100 ? 8.619 6.235 -40.394 1.00 69.75 100 ILE A O 1
ATOM 827 N N . ASP A 1 101 ? 9.475 8.078 -39.527 1.00 69.38 101 ASP A N 1
ATOM 828 C CA . ASP A 1 101 ? 8.739 8.946 -40.462 1.00 69.38 101 ASP A CA 1
ATOM 829 C C . ASP A 1 101 ? 9.239 8.839 -41.910 1.00 69.38 101 ASP A C 1
ATOM 831 O O . ASP A 1 101 ? 8.44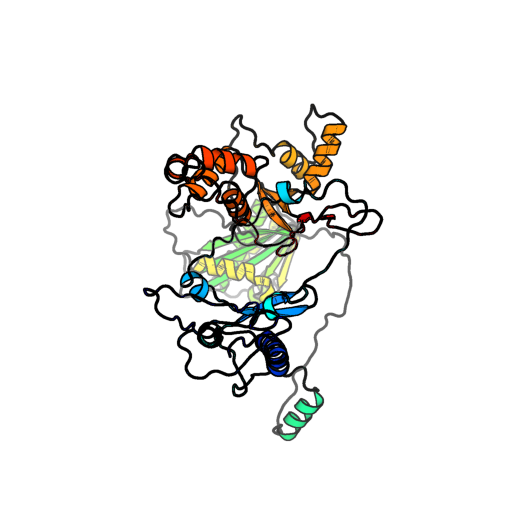1 8.914 -42.843 1.00 69.38 101 ASP A O 1
ATOM 835 N N . THR A 1 102 ? 10.545 8.620 -42.105 1.00 73.62 102 THR A N 1
ATOM 836 C CA . THR A 1 102 ? 11.121 8.330 -43.429 1.00 73.62 102 THR A CA 1
ATOM 837 C C . THR A 1 102 ? 10.571 7.028 -43.957 1.00 73.62 102 THR A C 1
ATOM 839 O O . THR A 1 102 ? 10.251 6.921 -45.135 1.00 73.62 102 THR A O 1
ATOM 842 N N . LEU A 1 103 ? 10.452 6.071 -43.042 1.00 70.25 103 LEU A N 1
ATOM 843 C CA . LEU A 1 103 ? 9.853 4.803 -43.321 1.00 70.25 103 LEU A CA 1
ATOM 844 C C . LEU A 1 103 ? 8.372 4.987 -43.710 1.00 70.25 103 LEU A C 1
ATOM 846 O O . LEU A 1 103 ? 7.874 4.313 -44.574 1.00 70.25 103 LEU A O 1
ATOM 850 N N . VAL A 1 104 ? 7.640 5.950 -43.157 1.00 72.69 104 VAL A N 1
ATOM 851 C CA . VAL A 1 104 ? 6.190 6.128 -43.396 1.00 72.69 104 VAL A CA 1
ATOM 852 C C . VAL A 1 104 ? 5.812 6.976 -44.610 1.00 72.69 104 VAL A C 1
ATOM 854 O O . VAL A 1 104 ? 4.760 6.742 -45.222 1.00 72.69 104 VAL A O 1
ATOM 857 N N . ALA A 1 105 ? 6.669 7.933 -44.980 1.00 74.94 105 ALA A N 1
ATOM 858 C CA . ALA A 1 105 ? 6.837 8.374 -46.375 1.00 74.94 105 ALA A CA 1
ATOM 859 C C . ALA A 1 105 ? 7.328 7.166 -47.211 1.00 74.94 105 ALA A C 1
ATOM 861 O O . ALA A 1 105 ? 7.204 6.089 -46.720 1.00 74.94 105 ALA A O 1
ATOM 862 N N . ASN A 1 106 ? 7.870 7.182 -48.426 1.00 73.00 106 ASN A N 1
ATOM 863 C CA . ASN A 1 106 ? 8.173 5.941 -49.219 1.00 73.00 106 ASN A CA 1
ATOM 864 C C . ASN A 1 106 ? 6.926 5.099 -49.598 1.00 73.00 106 ASN A C 1
ATOM 866 O O . ASN A 1 106 ? 6.468 5.101 -50.729 1.00 73.00 106 ASN A O 1
ATOM 870 N N . THR A 1 107 ? 6.329 4.496 -48.597 1.00 69.19 107 THR A N 1
ATOM 871 C CA . THR A 1 107 ? 5.034 3.866 -48.381 1.00 69.19 107 THR A CA 1
ATOM 872 C C . THR A 1 107 ? 3.794 4.537 -48.965 1.00 69.19 107 THR A C 1
ATOM 874 O O . THR A 1 107 ? 2.807 3.873 -49.310 1.00 69.19 107 THR A O 1
ATOM 877 N N . ALA A 1 108 ? 3.810 5.866 -49.039 1.00 69.00 108 ALA A N 1
ATOM 878 C CA . ALA A 1 108 ? 2.682 6.656 -49.502 1.00 69.00 108 ALA A CA 1
ATOM 879 C C . ALA A 1 108 ? 2.554 6.557 -51.033 1.00 69.00 108 ALA A C 1
ATOM 881 O O . ALA A 1 108 ? 3.433 7.004 -51.761 1.00 69.00 108 ALA A O 1
ATOM 882 N N . GLY A 1 109 ? 1.436 6.010 -51.521 1.00 69.75 109 GLY A N 1
ATOM 883 C CA . GLY A 1 109 ? 1.130 5.908 -52.958 1.00 69.75 109 GLY A CA 1
ATOM 884 C C . GLY A 1 109 ? 0.897 4.485 -53.474 1.00 69.75 109 GLY A C 1
ATOM 885 O O . GLY A 1 109 ? 0.399 4.319 -54.586 1.00 69.75 109 GLY A O 1
ATOM 886 N N . TYR A 1 110 ? 1.181 3.459 -52.671 1.00 72.94 110 TYR A N 1
ATOM 887 C CA . TYR A 1 110 ? 0.867 2.073 -53.023 1.00 72.94 110 TYR A CA 1
ATOM 888 C C . TYR A 1 110 ? -0.583 1.710 -52.668 1.00 72.94 110 TYR A C 1
ATOM 890 O O . TYR A 1 110 ? -1.120 2.126 -51.643 1.00 72.94 110 TYR A O 1
ATOM 898 N N . SER A 1 111 ? -1.228 0.924 -53.534 1.00 60.38 111 SER A N 1
ATOM 899 C CA . SER A 1 111 ? -2.649 0.557 -53.433 1.00 60.38 111 SER A CA 1
ATOM 900 C C . SER A 1 111 ? -2.916 -0.741 -52.661 1.00 60.38 111 SER A C 1
ATOM 902 O O . SER A 1 111 ? -4.059 -1.003 -52.286 1.00 60.38 111 SER A O 1
ATOM 904 N N . LEU A 1 112 ? -1.885 -1.558 -52.425 1.00 51.69 112 LEU A N 1
ATOM 905 C CA . LEU A 1 112 ? -1.984 -2.856 -51.762 1.00 51.69 112 LEU A CA 1
ATOM 906 C C . LEU A 1 112 ? -0.810 -3.062 -50.809 1.00 51.69 112 LEU A C 1
ATOM 908 O O . LEU A 1 112 ? 0.343 -2.844 -51.171 1.00 51.69 112 LEU A O 1
ATOM 912 N N . PHE A 1 113 ? -1.119 -3.577 -49.622 1.00 49.22 113 PHE A N 1
ATOM 913 C CA . PHE A 1 113 ? -0.139 -3.887 -48.592 1.00 49.22 113 PHE A CA 1
ATOM 914 C C . PHE A 1 113 ? -0.293 -5.331 -48.123 1.00 49.22 113 PHE A C 1
ATOM 916 O O . PHE A 1 113 ? -1.409 -5.816 -47.936 1.00 49.22 113 PHE A O 1
ATOM 923 N N . SER A 1 114 ? 0.834 -6.019 -47.934 1.00 45.84 114 SER A N 1
ATOM 924 C CA . SER A 1 114 ? 0.892 -7.398 -47.437 1.00 45.84 114 SER A CA 1
ATOM 925 C C . SER A 1 114 ? 1.698 -7.454 -46.147 1.00 45.84 114 SER A C 1
ATOM 927 O O . SER A 1 114 ? 2.727 -6.796 -46.025 1.00 45.84 114 SER A O 1
ATOM 929 N N . PHE A 1 115 ? 1.231 -8.250 -45.184 1.00 45.53 115 PHE A N 1
ATOM 930 C CA . PHE A 1 115 ? 1.863 -8.381 -43.874 1.00 45.53 115 PHE A CA 1
ATOM 931 C C . PHE A 1 115 ? 2.455 -9.775 -43.678 1.00 45.53 115 PHE A C 1
ATOM 933 O O . PHE A 1 115 ? 1.785 -10.779 -43.923 1.00 45.53 115 PHE A O 1
ATOM 940 N N . MET A 1 116 ? 3.689 -9.832 -43.176 1.00 47.50 116 MET A N 1
ATOM 941 C CA . MET A 1 116 ? 4.375 -11.072 -42.822 1.00 47.50 116 MET A CA 1
ATOM 942 C C . MET A 1 116 ? 4.929 -10.966 -41.401 1.00 47.50 116 MET A C 1
ATOM 944 O O . MET A 1 116 ? 5.728 -10.081 -41.108 1.00 47.50 116 MET A O 1
ATOM 948 N N . ASP A 1 117 ? 4.525 -11.883 -40.521 1.00 46.62 117 ASP A N 1
ATOM 949 C CA . ASP A 1 117 ? 5.108 -12.012 -39.183 1.00 46.62 117 ASP A CA 1
ATOM 950 C C . ASP A 1 117 ? 6.277 -13.002 -39.222 1.00 46.62 117 ASP A C 1
ATOM 952 O O . ASP A 1 117 ? 6.107 -14.187 -39.529 1.00 46.62 117 ASP A O 1
ATOM 956 N N . GLY A 1 118 ? 7.470 -12.522 -38.871 1.00 54.16 118 GLY A N 1
ATOM 957 C CA . GLY A 1 118 ? 8.646 -13.348 -38.621 1.00 54.16 118 GLY A CA 1
ATOM 958 C C . GLY A 1 118 ? 8.511 -14.095 -37.295 1.00 54.16 118 GLY A C 1
ATOM 959 O O . GLY A 1 118 ? 9.302 -13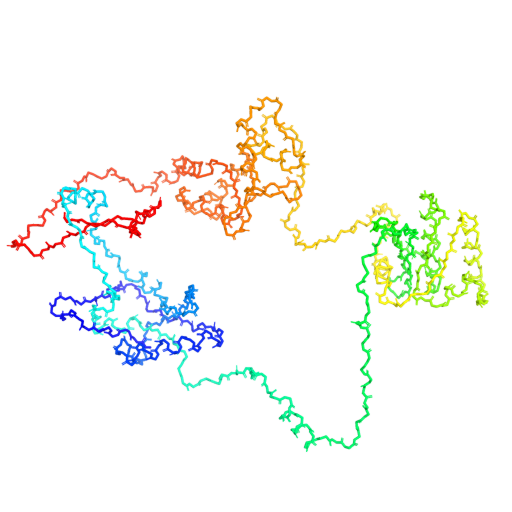.873 -36.374 1.00 54.16 118 GLY A O 1
ATOM 960 N N . PHE A 1 119 ? 7.507 -14.969 -37.175 1.00 43.81 119 PHE A N 1
ATOM 961 C CA . PHE A 1 119 ? 7.227 -15.696 -35.942 1.00 43.81 119 PHE A CA 1
ATOM 962 C C . PHE A 1 119 ? 8.481 -16.460 -35.497 1.00 43.81 119 PHE A C 1
ATOM 964 O O . PHE A 1 119 ? 9.041 -17.280 -36.229 1.00 43.81 119 PHE A O 1
ATOM 971 N N . SER A 1 120 ? 8.943 -16.176 -34.276 1.00 53.72 120 SER A N 1
ATOM 972 C CA . SER A 1 120 ? 10.194 -16.717 -33.722 1.00 53.72 120 SER A CA 1
ATOM 973 C C . SER A 1 120 ? 11.472 -16.342 -34.501 1.00 53.72 120 SER A C 1
ATOM 975 O O . SER A 1 120 ? 12.446 -17.088 -34.441 1.00 53.72 120 SER A O 1
ATOM 977 N N . GLY A 1 121 ? 11.505 -15.188 -35.183 1.00 52.12 121 GLY A N 1
ATOM 978 C CA . GLY A 1 121 ? 12.631 -14.714 -36.007 1.00 52.12 121 GLY A CA 1
ATOM 979 C C . GLY A 1 121 ? 14.000 -14.773 -35.321 1.00 52.12 121 GLY A C 1
ATOM 980 O O . GLY A 1 121 ? 14.976 -15.208 -35.925 1.00 52.12 121 GLY A O 1
ATOM 981 N N . TYR A 1 122 ? 14.067 -14.471 -34.020 1.00 58.91 122 TYR A N 1
ATOM 982 C CA . TYR A 1 122 ? 15.305 -14.593 -33.238 1.00 58.91 122 TYR A CA 1
ATOM 983 C C . TYR A 1 122 ? 15.877 -16.019 -33.219 1.00 58.91 122 TYR A C 1
ATOM 985 O O . TYR A 1 122 ? 17.091 -16.195 -33.232 1.00 58.91 122 TYR A O 1
ATOM 993 N N . ASN A 1 123 ? 15.025 -17.045 -33.222 1.00 62.25 123 ASN A N 1
ATOM 994 C CA . ASN A 1 123 ? 15.442 -18.447 -33.135 1.00 62.25 123 ASN A CA 1
ATOM 995 C C . ASN A 1 123 ? 15.848 -19.044 -34.493 1.00 62.25 123 ASN A C 1
ATOM 997 O O . ASN A 1 123 ? 16.243 -20.208 -34.528 1.00 62.25 123 ASN A O 1
ATOM 1001 N N . GLN A 1 124 ? 15.735 -18.275 -35.586 1.00 64.19 124 GLN A N 1
ATOM 1002 C CA . GLN A 1 124 ? 16.033 -18.717 -36.956 1.00 64.19 124 GLN A CA 1
ATOM 1003 C C . GLN A 1 124 ? 17.492 -18.472 -37.373 1.00 64.19 124 GLN A C 1
ATOM 1005 O O . GLN A 1 124 ? 17.966 -19.089 -38.328 1.00 64.19 124 GLN A O 1
ATOM 1010 N N . ILE A 1 125 ? 18.189 -17.568 -36.671 1.00 72.31 125 ILE A N 1
ATOM 1011 C CA . ILE A 1 125 ? 19.603 -17.241 -36.893 1.00 72.31 125 ILE A CA 1
ATOM 1012 C C . ILE A 1 125 ? 20.439 -18.036 -35.896 1.00 72.31 125 ILE A C 1
ATOM 1014 O O . ILE A 1 125 ? 20.260 -17.884 -34.686 1.00 72.31 125 ILE A O 1
ATOM 1018 N N . LYS A 1 126 ? 21.357 -18.867 -36.395 1.00 72.75 126 LYS A N 1
ATOM 1019 C CA . LYS A 1 126 ? 22.245 -19.682 -35.558 1.00 72.75 126 LYS A CA 1
ATOM 1020 C C . LYS A 1 126 ? 23.242 -18.835 -34.777 1.00 72.75 126 LYS A C 1
ATOM 1022 O O . LYS A 1 126 ? 23.665 -17.777 -35.237 1.00 72.75 126 LYS A O 1
ATOM 1027 N N . MET A 1 127 ? 23.622 -19.326 -33.602 1.00 80.25 127 MET A N 1
ATOM 1028 C CA . MET A 1 127 ? 24.729 -18.769 -32.829 1.00 80.25 127 MET A CA 1
ATOM 1029 C C . MET A 1 127 ? 26.058 -19.307 -33.359 1.00 80.25 127 MET A C 1
ATOM 1031 O O . MET A 1 127 ? 26.128 -20.450 -33.812 1.00 80.25 127 MET A O 1
ATOM 1035 N N . HIS A 1 128 ? 27.105 -18.489 -33.321 1.00 83.06 128 HIS A N 1
ATOM 1036 C CA . HIS A 1 128 ? 28.455 -18.954 -33.614 1.00 83.06 128 HIS A CA 1
ATOM 1037 C C . HIS A 1 128 ? 28.891 -19.980 -32.561 1.00 83.06 128 HIS A C 1
ATOM 1039 O O . HIS A 1 128 ? 28.641 -19.769 -31.377 1.00 83.06 128 HIS A O 1
ATOM 1045 N N . LEU A 1 129 ? 29.546 -21.069 -32.979 1.00 80.62 129 LEU A N 1
ATOM 1046 C CA . LEU A 1 129 ? 29.885 -22.195 -32.094 1.00 80.62 129 LEU A CA 1
ATOM 1047 C C . LEU A 1 129 ? 30.690 -21.753 -30.862 1.00 80.62 129 LEU A C 1
ATOM 1049 O O . LEU A 1 129 ? 30.390 -22.173 -29.753 1.00 80.62 129 LEU A O 1
ATOM 1053 N N . GLU A 1 130 ? 31.646 -20.841 -31.043 1.00 82.19 130 GLU A N 1
ATOM 1054 C CA . GLU A 1 130 ? 32.480 -20.298 -29.955 1.00 82.19 130 GLU A CA 1
ATOM 1055 C C . GLU A 1 130 ? 31.711 -19.387 -28.984 1.00 82.19 130 GLU A C 1
ATOM 1057 O O . GLU A 1 130 ? 32.140 -19.158 -27.855 1.00 82.19 130 GLU A O 1
ATOM 1062 N N . ASP A 1 131 ? 30.568 -18.850 -29.416 1.00 84.75 131 ASP A N 1
ATOM 1063 C CA . ASP A 1 131 ? 29.763 -17.921 -28.625 1.00 84.75 131 ASP A CA 1
ATOM 1064 C C . ASP A 1 131 ? 28.594 -18.607 -27.909 1.00 84.75 131 ASP A C 1
ATOM 1066 O O . ASP A 1 131 ? 27.979 -18.005 -27.026 1.00 84.75 131 ASP A O 1
ATOM 1070 N N . MET A 1 132 ? 28.297 -19.866 -28.250 1.00 82.38 132 MET A N 1
ATOM 1071 C CA . MET A 1 132 ? 27.210 -20.638 -27.641 1.00 82.38 132 MET A CA 1
ATOM 1072 C C . MET A 1 132 ? 27.373 -20.745 -26.126 1.00 82.38 132 MET A C 1
ATOM 1074 O O . MET A 1 132 ? 26.419 -20.468 -25.391 1.00 82.38 132 MET A O 1
ATOM 1078 N N . ASP A 1 133 ? 28.584 -21.049 -25.658 1.00 83.75 133 ASP A N 1
ATOM 1079 C CA . ASP A 1 133 ? 28.897 -21.230 -24.236 1.00 83.75 133 ASP A CA 1
ATOM 1080 C C . ASP A 1 133 ? 28.614 -19.973 -23.405 1.00 83.75 133 ASP A C 1
ATOM 1082 O O . ASP A 1 133 ? 28.136 -20.062 -22.271 1.00 83.75 133 ASP A O 1
ATOM 1086 N N . LYS A 1 134 ? 28.774 -18.783 -23.996 1.00 85.69 134 LYS A N 1
ATOM 1087 C CA . LYS A 1 134 ? 28.487 -17.495 -23.340 1.00 85.69 134 LYS A CA 1
ATOM 1088 C C . LYS A 1 134 ? 27.006 -17.326 -23.001 1.00 85.69 134 LYS A C 1
ATOM 1090 O O . LYS A 1 134 ? 26.658 -16.590 -22.082 1.00 85.69 134 LYS A O 1
ATOM 1095 N N . THR A 1 135 ? 26.121 -18.020 -23.717 1.00 86.75 135 THR A N 1
ATOM 1096 C CA . THR A 1 135 ? 24.667 -17.970 -23.490 1.00 86.75 135 THR A CA 1
ATOM 1097 C C . THR A 1 135 ? 24.159 -19.011 -22.504 1.00 86.75 135 THR A C 1
ATOM 1099 O O . THR A 1 135 ? 22.943 -19.195 -22.375 1.00 86.75 135 THR A O 1
ATOM 1102 N N . THR A 1 136 ? 25.059 -19.679 -21.785 1.00 88.94 136 THR A N 1
ATOM 1103 C CA . THR A 1 136 ? 24.680 -20.701 -20.818 1.00 88.94 136 THR A CA 1
ATOM 1104 C C . THR A 1 136 ? 23.746 -20.147 -19.744 1.00 88.94 136 THR A C 1
ATOM 1106 O O . THR A 1 136 ? 23.990 -19.106 -19.130 1.00 88.94 136 THR A O 1
ATOM 1109 N N . PHE A 1 137 ? 22.684 -20.896 -19.466 1.00 89.25 137 PHE A N 1
ATOM 1110 C CA . PHE A 1 137 ? 21.825 -20.679 -18.310 1.00 89.25 137 PHE A CA 1
ATOM 1111 C C . PHE A 1 137 ? 21.725 -21.927 -17.437 1.00 89.25 137 PHE A C 1
ATOM 1113 O O . PHE A 1 137 ? 21.904 -23.065 -17.899 1.00 89.25 137 PHE A O 1
ATOM 1120 N N . ILE A 1 138 ? 21.409 -21.686 -16.166 1.00 87.25 138 ILE A N 1
ATOM 1121 C CA . ILE A 1 138 ? 21.204 -22.713 -15.150 1.00 87.25 138 ILE A CA 1
ATOM 1122 C C . ILE A 1 138 ? 19.713 -22.919 -14.873 1.00 87.25 138 ILE A C 1
ATOM 1124 O O . ILE A 1 138 ? 18.927 -21.975 -14.779 1.00 87.25 138 ILE A O 1
ATOM 1128 N N . THR A 1 139 ? 19.331 -24.184 -14.747 1.00 83.44 139 THR A N 1
ATOM 1129 C CA . THR A 1 139 ? 18.008 -24.629 -14.312 1.00 83.44 139 THR A CA 1
ATOM 1130 C C . THR A 1 139 ? 18.171 -25.915 -13.518 1.00 83.44 139 THR A C 1
ATOM 1132 O O . THR A 1 139 ? 19.099 -26.680 -13.774 1.00 83.44 139 THR A O 1
ATOM 1135 N N . LEU A 1 140 ? 17.273 -26.162 -12.568 1.00 73.06 140 LEU A N 1
ATOM 1136 C CA . LEU A 1 140 ? 17.218 -27.439 -11.862 1.00 73.06 140 LEU A CA 1
ATOM 1137 C C . LEU A 1 140 ? 16.727 -28.516 -12.836 1.00 73.06 140 LEU A C 1
ATOM 1139 O O . LEU A 1 140 ? 15.641 -28.379 -13.407 1.00 73.06 140 LEU A O 1
ATOM 1143 N N . TRP A 1 141 ? 17.535 -29.553 -13.057 1.00 63.88 141 TRP A N 1
ATOM 1144 C CA . TRP A 1 141 ? 17.206 -30.679 -13.928 1.00 63.88 141 TRP A CA 1
ATOM 1145 C C . TRP A 1 141 ? 17.425 -32.008 -13.186 1.00 63.88 141 TRP A C 1
ATOM 1147 O O . TRP A 1 141 ? 18.446 -32.220 -12.546 1.00 63.88 141 TRP A O 1
ATOM 1157 N N . GLU A 1 142 ? 16.400 -32.857 -13.253 1.00 48.25 142 GLU A N 1
ATOM 1158 C CA . GLU A 1 142 ? 16.310 -34.288 -12.899 1.00 48.25 142 GLU A CA 1
ATOM 1159 C C . GLU A 1 142 ? 16.765 -34.858 -11.539 1.00 48.25 142 GLU A C 1
ATOM 1161 O O . GLU A 1 142 ? 16.361 -35.986 -11.273 1.00 48.25 142 GLU A O 1
ATOM 1166 N N . PHE A 1 143 ? 17.429 -34.142 -10.622 1.00 47.78 143 PHE A N 1
ATOM 1167 C CA . PHE A 1 143 ? 17.827 -34.746 -9.325 1.00 47.78 143 PHE A CA 1
ATOM 1168 C C . PHE A 1 143 ? 17.600 -33.893 -8.068 1.00 47.78 143 PHE A C 1
ATOM 1170 O O . PHE A 1 143 ? 18.414 -33.932 -7.153 1.00 47.78 143 PHE A O 1
ATOM 1177 N N . ASP A 1 144 ? 16.469 -33.190 -7.968 1.00 42.00 144 ASP A N 1
ATOM 1178 C CA . ASP A 1 144 ? 16.056 -32.567 -6.703 1.00 42.00 144 ASP A CA 1
ATOM 1179 C C . ASP A 1 144 ? 14.704 -33.095 -6.223 1.00 42.00 144 ASP A C 1
ATOM 1181 O O . ASP A 1 144 ? 13.732 -33.183 -6.980 1.00 42.00 144 ASP A O 1
ATOM 1185 N N . ILE A 1 145 ? 14.659 -33.443 -4.934 1.00 45.91 145 ILE A N 1
ATOM 1186 C CA . ILE A 1 145 ? 13.465 -33.891 -4.218 1.00 45.91 145 ILE A CA 1
ATOM 1187 C C . ILE A 1 145 ? 12.437 -32.761 -4.271 1.00 45.91 145 ILE A C 1
ATOM 1189 O O . ILE A 1 145 ? 12.541 -31.751 -3.573 1.00 45.91 145 ILE A O 1
ATOM 1193 N N . VAL A 1 146 ? 11.420 -32.931 -5.111 1.00 39.88 146 VAL A N 1
ATOM 1194 C CA . VAL A 1 146 ? 10.267 -32.038 -5.131 1.00 39.88 146 VAL A CA 1
ATOM 1195 C C . VAL A 1 146 ? 9.425 -32.368 -3.905 1.00 39.88 146 VAL A C 1
ATOM 1197 O O . VAL A 1 146 ? 8.762 -33.403 -3.863 1.00 39.88 146 VAL A O 1
ATOM 1200 N N . TYR A 1 147 ? 9.421 -31.485 -2.907 1.00 42.97 147 TYR A N 1
ATOM 1201 C CA . TYR A 1 147 ? 8.367 -31.514 -1.899 1.00 42.97 147 TYR A CA 1
ATOM 1202 C C . TYR A 1 147 ? 7.057 -31.102 -2.576 1.00 42.97 147 TYR A C 1
ATOM 1204 O O . TYR A 1 147 ? 6.807 -29.925 -2.847 1.00 42.97 147 TYR A O 1
ATOM 1212 N N . VAL A 1 148 ? 6.246 -32.100 -2.912 1.00 41.72 148 VAL A N 1
ATOM 1213 C CA . VAL A 1 148 ? 4.888 -31.918 -3.414 1.00 41.72 148 VAL A CA 1
ATOM 1214 C C . VAL A 1 148 ? 3.962 -31.969 -2.206 1.00 41.72 148 VAL A C 1
ATOM 1216 O O . VAL A 1 148 ? 3.814 -33.025 -1.594 1.00 41.72 148 VAL A O 1
ATOM 1219 N N . SER A 1 149 ? 3.302 -30.861 -1.867 1.00 46.72 149 SER A N 1
ATOM 1220 C CA . SER A 1 149 ? 2.102 -30.965 -1.039 1.00 46.72 149 SER A CA 1
ATOM 1221 C C . SER A 1 149 ? 1.055 -31.731 -1.850 1.00 46.72 149 SER A C 1
ATOM 1223 O O . SER A 1 149 ? 0.644 -31.307 -2.935 1.00 46.72 149 SER A O 1
ATOM 1225 N N . GLN A 1 150 ? 0.679 -32.920 -1.380 1.00 37.12 150 GLN A N 1
ATOM 1226 C CA . GLN A 1 150 ? -0.342 -33.724 -2.044 1.00 37.12 150 GLN A CA 1
ATOM 1227 C C . GLN A 1 150 ? -1.647 -32.926 -2.121 1.00 37.12 150 GLN A C 1
ATOM 1229 O O . GLN A 1 150 ? -2.169 -32.450 -1.113 1.00 37.12 150 GLN A O 1
ATOM 1234 N N . LYS A 1 151 ? -2.198 -32.800 -3.332 1.00 43.62 151 LYS A N 1
ATOM 1235 C CA . LYS A 1 151 ? -3.604 -32.435 -3.510 1.00 43.62 151 LYS A CA 1
ATOM 1236 C C . LYS A 1 151 ? -4.437 -33.559 -2.900 1.00 43.62 151 LYS A C 1
ATOM 1238 O O . LYS A 1 151 ? -4.264 -34.698 -3.317 1.00 43.62 151 LYS A O 1
ATOM 1243 N N . ALA A 1 152 ? -5.270 -33.207 -1.920 1.00 50.59 152 ALA A N 1
ATOM 1244 C CA . ALA A 1 152 ? -6.307 -34.017 -1.279 1.00 50.59 152 ALA A CA 1
ATOM 1245 C C . ALA A 1 152 ? -6.129 -35.541 -1.421 1.00 50.59 152 ALA A C 1
ATOM 1247 O O . ALA A 1 152 ? -6.593 -36.159 -2.380 1.00 50.59 152 ALA A O 1
ATOM 1248 N N . ILE A 1 153 ? -5.506 -36.159 -0.420 1.00 49.69 153 ILE A N 1
ATOM 1249 C CA . ILE A 1 153 ? -5.671 -37.594 -0.191 1.00 49.69 153 ILE A CA 1
ATOM 1250 C C . ILE A 1 153 ? -7.158 -37.813 0.133 1.00 49.69 153 ILE A C 1
ATOM 1252 O O . ILE A 1 153 ? -7.722 -37.069 0.939 1.00 49.69 153 ILE A O 1
ATOM 1256 N N . LYS A 1 154 ? -7.816 -38.803 -0.487 1.00 53.16 154 LYS A N 1
ATOM 1257 C CA . LYS A 1 154 ? -9.167 -39.199 -0.061 1.00 53.16 154 LYS A CA 1
ATOM 1258 C C . LYS A 1 154 ? -9.108 -39.516 1.431 1.00 53.16 154 LYS A C 1
ATOM 1260 O O . LYS A 1 154 ? -8.291 -40.336 1.844 1.00 53.16 154 LYS A O 1
ATOM 1265 N N . GLY A 1 155 ? -9.983 -38.893 2.220 1.00 46.91 155 GLY A N 1
ATOM 1266 C CA . GLY A 1 155 ? -10.032 -39.097 3.670 1.00 46.91 155 GLY A CA 1
ATOM 1267 C C . GLY A 1 155 ? -10.082 -40.575 4.069 1.00 46.91 155 GLY A C 1
ATOM 1268 O O . GLY A 1 155 ? -9.525 -40.930 5.096 1.00 46.91 155 GLY A O 1
ATOM 1269 N N . SER A 1 156 ? -10.624 -41.452 3.212 1.00 55.78 156 SER A N 1
ATOM 1270 C CA . SER A 1 156 ? -10.625 -42.908 3.398 1.00 55.78 156 SER A CA 1
ATOM 1271 C C . SER A 1 156 ? -9.228 -43.529 3.508 1.00 55.78 156 SER A C 1
ATOM 1273 O O . SER A 1 156 ? -9.033 -44.413 4.325 1.00 55.78 156 SER A O 1
ATOM 1275 N N . THR A 1 157 ? -8.239 -43.054 2.747 1.00 55.22 157 THR A N 1
ATOM 1276 C CA . THR A 1 157 ? -6.868 -43.599 2.777 1.00 55.22 157 THR A CA 1
ATOM 1277 C C . THR A 1 157 ? -6.121 -43.166 4.038 1.00 55.22 157 THR A C 1
ATOM 1279 O O . THR A 1 157 ? -5.342 -43.933 4.593 1.00 55.22 157 THR A O 1
ATOM 1282 N N . ILE A 1 158 ? -6.389 -41.949 4.525 1.00 50.59 158 ILE A N 1
ATOM 1283 C CA . ILE A 1 158 ? -5.881 -41.482 5.821 1.00 50.59 158 ILE A CA 1
ATOM 1284 C C . ILE A 1 158 ? -6.607 -42.217 6.956 1.00 50.59 158 ILE A C 1
ATOM 1286 O O . ILE A 1 158 ? -5.963 -42.635 7.910 1.00 50.59 158 ILE A O 1
ATOM 1290 N N . ALA A 1 159 ? -7.920 -42.430 6.836 1.00 60.47 159 ALA A N 1
ATOM 1291 C CA . ALA A 1 159 ? -8.721 -43.153 7.817 1.00 60.47 159 ALA A CA 1
ATOM 1292 C C . ALA A 1 159 ? -8.312 -44.628 7.926 1.00 60.47 159 ALA A C 1
ATOM 1294 O O . ALA A 1 159 ? -8.161 -45.107 9.038 1.00 60.47 159 ALA A O 1
ATOM 1295 N N . GLU A 1 160 ? -8.047 -45.332 6.821 1.00 60.41 160 GLU A N 1
ATOM 1296 C CA . GLU A 1 160 ? -7.501 -46.700 6.843 1.00 60.41 160 GLU A CA 1
ATOM 1297 C C . GLU A 1 160 ? -6.094 -46.744 7.445 1.00 60.41 160 GLU A C 1
ATOM 1299 O O . GLU A 1 160 ? -5.786 -47.620 8.254 1.00 60.41 160 GLU A O 1
ATOM 1304 N N . PHE A 1 161 ? -5.246 -45.768 7.106 1.00 65.56 161 PHE A N 1
ATOM 1305 C CA . PHE A 1 161 ? -3.900 -45.664 7.663 1.00 65.56 161 PHE A CA 1
ATOM 1306 C C . PHE A 1 161 ? -3.919 -45.407 9.179 1.00 65.56 161 PHE A C 1
ATOM 1308 O O . PHE A 1 161 ? -3.180 -46.055 9.920 1.00 65.56 161 PHE A O 1
ATOM 1315 N N . LEU A 1 162 ? -4.799 -44.524 9.656 1.00 57.47 162 LEU A N 1
ATOM 1316 C CA . LEU A 1 162 ? -4.980 -44.226 11.079 1.00 57.47 162 LEU A CA 1
ATOM 1317 C C . LEU A 1 162 ? -5.704 -45.358 11.822 1.00 57.47 162 LEU A C 1
ATOM 1319 O O . LEU A 1 162 ? -5.286 -45.715 12.918 1.00 57.47 162 LEU A O 1
ATOM 1323 N N . ALA A 1 163 ? -6.716 -45.987 11.218 1.00 63.19 163 ALA A N 1
ATOM 1324 C CA . ALA A 1 163 ? -7.432 -47.132 11.786 1.00 63.19 163 ALA A CA 1
ATOM 1325 C C . ALA A 1 163 ? -6.520 -48.353 11.953 1.00 63.19 163 ALA A C 1
ATOM 1327 O O . ALA A 1 163 ? -6.629 -49.071 12.942 1.00 63.19 163 ALA A O 1
ATOM 1328 N N . SER A 1 164 ? -5.559 -48.547 11.041 1.00 61.12 164 SER A N 1
ATOM 1329 C CA . SER A 1 164 ? -4.552 -49.610 11.161 1.00 61.12 164 SER A CA 1
ATOM 1330 C C . SER A 1 164 ? -3.558 -49.403 12.315 1.00 61.12 164 SER A C 1
ATOM 1332 O O . SER A 1 164 ? -2.794 -50.314 12.635 1.00 61.12 164 SER A O 1
ATOM 1334 N N . ARG A 1 165 ? -3.543 -48.211 12.934 1.00 55.34 165 ARG A N 1
ATOM 1335 C CA . ARG A 1 165 ? -2.577 -47.810 13.971 1.00 55.34 165 ARG A CA 1
ATOM 1336 C C . ARG A 1 165 ? -3.197 -47.168 15.214 1.00 55.34 165 ARG A C 1
ATOM 1338 O O . ARG A 1 165 ? -2.453 -46.711 16.080 1.00 55.34 165 ARG A O 1
ATOM 1345 N N . ALA A 1 166 ? -4.519 -47.133 15.331 1.00 48.56 166 ALA A N 1
ATOM 1346 C CA . ALA A 1 166 ? -5.170 -46.578 16.506 1.00 48.56 166 ALA A CA 1
ATOM 1347 C C . ALA A 1 166 ? -4.988 -47.528 17.704 1.00 48.56 166 ALA A C 1
ATOM 1349 O O . ALA A 1 166 ? -5.454 -48.668 17.696 1.00 48.56 166 ALA A O 1
ATOM 1350 N N . LEU A 1 167 ? -4.271 -47.053 18.728 1.00 57.84 167 LEU A N 1
ATOM 1351 C CA . LEU A 1 167 ? -4.249 -47.653 20.064 1.00 57.84 167 LEU A CA 1
ATOM 1352 C C . LEU A 1 167 ? -5.676 -47.658 20.640 1.00 57.84 167 LEU A C 1
ATOM 1354 O O . LEU A 1 167 ? -6.458 -46.753 20.364 1.00 57.84 167 LEU A O 1
ATOM 1358 N N . LYS A 1 168 ? -6.004 -48.692 21.424 1.00 49.47 168 LYS A N 1
ATOM 1359 C CA . LYS A 1 168 ? -7.374 -49.070 21.819 1.00 49.47 168 LYS A CA 1
ATOM 1360 C C . LYS A 1 168 ? -8.148 -48.065 22.689 1.00 49.47 168 LYS A C 1
ATOM 1362 O O . LYS A 1 168 ? -9.335 -48.291 22.887 1.00 49.47 168 LYS A O 1
ATOM 1367 N N . ASP A 1 169 ? -7.545 -46.963 23.128 1.00 51.19 169 ASP A N 1
ATOM 1368 C CA . ASP A 1 169 ? -8.124 -46.108 24.171 1.00 51.19 169 ASP A CA 1
ATOM 1369 C C . ASP A 1 169 ? -8.169 -44.624 23.751 1.00 51.19 169 ASP A C 1
ATOM 1371 O O . ASP A 1 169 ? -7.405 -43.800 24.250 1.00 51.19 169 ASP A O 1
ATOM 1375 N N . TYR A 1 170 ? -9.058 -44.262 22.818 1.00 47.75 170 TYR A N 1
ATOM 1376 C CA . TYR A 1 170 ? -9.362 -42.856 22.504 1.00 47.75 170 TYR A CA 1
ATOM 1377 C C . TYR A 1 170 ? -10.838 -42.546 22.782 1.00 47.75 170 TYR A C 1
ATOM 1379 O O . TYR A 1 170 ? -11.721 -43.144 22.166 1.00 47.75 170 TYR A O 1
ATOM 1387 N N . GLU A 1 171 ? -11.101 -41.606 23.695 1.00 44.22 171 GLU A N 1
ATOM 1388 C CA . GLU A 1 171 ? -12.443 -41.067 23.957 1.00 44.22 171 GLU A CA 1
ATOM 1389 C C . GLU A 1 171 ? -12.785 -39.888 23.019 1.00 44.22 171 GLU A C 1
ATOM 1391 O O . GLU A 1 171 ? -11.890 -39.120 22.652 1.00 44.22 171 GLU A O 1
ATOM 1396 N N . PRO A 1 172 ? -14.061 -39.700 22.617 1.00 38.53 172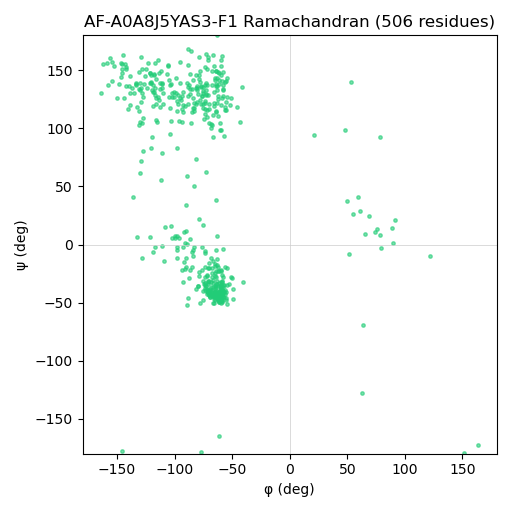 PRO A N 1
ATOM 1397 C CA . PRO A 1 172 ? -14.424 -38.766 21.553 1.00 38.53 172 PRO A CA 1
ATOM 1398 C C . PRO A 1 172 ? -14.610 -37.325 22.050 1.00 38.53 172 PRO A C 1
ATOM 1400 O O . PRO A 1 172 ? -15.356 -37.065 22.993 1.00 38.53 172 PRO A O 1
ATOM 1403 N N . LEU A 1 173 ? -14.021 -36.367 21.328 1.00 35.38 173 LEU A N 1
ATOM 1404 C CA . LEU A 1 173 ? -14.354 -34.944 21.426 1.00 35.38 173 LEU A CA 1
ATOM 1405 C C . LEU A 1 173 ? -15.720 -34.654 20.782 1.00 35.38 173 LEU A C 1
ATOM 1407 O O . LEU A 1 173 ? -15.986 -35.037 19.643 1.00 35.38 173 LEU A O 1
ATOM 1411 N N . ASN A 1 174 ? -16.569 -33.953 21.534 1.00 36.38 174 ASN A N 1
ATOM 1412 C CA . ASN A 1 174 ? -17.904 -33.509 21.145 1.00 36.38 174 ASN A CA 1
ATOM 1413 C C . ASN A 1 174 ? -17.824 -32.333 20.150 1.00 36.38 174 ASN A C 1
ATOM 1415 O O . ASN A 1 174 ? -17.219 -31.303 20.447 1.00 36.38 174 ASN A O 1
ATOM 1419 N N . PHE A 1 175 ? -18.444 -32.500 18.980 1.00 41.03 175 PHE A N 1
ATOM 1420 C CA . PHE A 1 175 ? -18.569 -31.503 17.918 1.00 41.03 175 PHE A CA 1
ATOM 1421 C C . PHE A 1 175 ? -19.988 -30.938 17.916 1.00 41.03 175 PHE A C 1
ATOM 1423 O O . PHE A 1 175 ? -20.861 -31.506 17.271 1.00 41.03 175 PHE A O 1
ATOM 1430 N N . ASN A 1 176 ? -20.209 -29.804 18.577 1.00 31.69 176 ASN A N 1
ATOM 1431 C CA . ASN A 1 176 ? -21.419 -29.010 18.376 1.00 31.69 176 ASN A CA 1
ATOM 1432 C C . ASN A 1 176 ? -21.031 -27.546 18.147 1.00 31.69 176 ASN A C 1
ATOM 1434 O O . ASN A 1 176 ? -20.703 -26.825 19.085 1.00 31.69 176 ASN A O 1
ATOM 1438 N N . PHE A 1 177 ? -21.083 -27.123 16.883 1.00 35.34 177 PHE A N 1
ATOM 1439 C CA . PHE A 1 177 ? -21.202 -25.720 16.489 1.00 35.34 177 PHE A CA 1
ATOM 1440 C C . PHE A 1 177 ? -22.666 -25.463 16.118 1.00 35.34 177 PHE A C 1
ATOM 1442 O O . PHE A 1 177 ? -23.163 -26.165 15.237 1.00 35.34 177 PHE A O 1
ATOM 1449 N N . PRO A 1 178 ? -23.346 -24.459 16.694 1.00 37.25 178 PRO A N 1
ATOM 1450 C CA . PRO A 1 178 ? -24.637 -24.016 16.200 1.00 37.25 178 PRO A CA 1
ATOM 1451 C C . PRO A 1 178 ? -24.495 -22.616 15.595 1.00 37.25 178 PRO A C 1
ATOM 1453 O O . PRO A 1 178 ? -24.857 -21.624 16.213 1.00 37.25 178 PRO A O 1
ATOM 1456 N N . ASN A 1 179 ? -23.982 -22.539 14.367 1.00 35.56 179 ASN A N 1
ATOM 1457 C CA . ASN A 1 179 ? -24.242 -21.388 13.498 1.00 35.56 179 ASN A CA 1
ATOM 1458 C C . ASN A 1 179 ? -25.115 -21.850 12.328 1.00 35.56 179 ASN A C 1
ATOM 1460 O O . ASN A 1 179 ? -24.766 -21.697 11.162 1.00 35.56 179 ASN A O 1
ATOM 1464 N N . GLU A 1 180 ? -26.255 -22.436 12.671 1.00 44.16 180 GLU A N 1
ATOM 1465 C CA . GLU A 1 180 ? -27.430 -22.468 11.814 1.00 44.16 180 GLU A CA 1
ATOM 1466 C C . GLU A 1 180 ? -28.588 -21.938 12.642 1.00 44.16 180 GLU A C 1
ATOM 1468 O O . GLU A 1 180 ? -29.356 -22.708 13.198 1.00 44.16 180 GLU A O 1
ATOM 1473 N N . GLU A 1 181 ? -28.683 -20.615 12.756 1.00 33.09 181 GLU A N 1
ATOM 1474 C CA . GLU A 1 181 ? -29.986 -19.969 12.824 1.00 33.09 181 GLU A CA 1
ATOM 1475 C C . GLU A 1 181 ? -29.880 -18.461 12.551 1.00 33.09 181 GLU A C 1
ATOM 1477 O O . GLU A 1 181 ? -29.076 -17.745 13.141 1.00 33.09 181 GLU A O 1
ATOM 1482 N N . LEU A 1 182 ? -30.749 -18.018 11.640 1.00 33.69 182 LEU A N 1
ATOM 1483 C CA . LEU A 1 182 ? -31.269 -16.658 11.490 1.00 33.69 182 LEU A CA 1
ATOM 1484 C C . LEU A 1 182 ? -30.391 -15.592 10.808 1.00 33.69 182 LEU A C 1
ATOM 1486 O O . LEU A 1 182 ? -29.720 -14.760 11.409 1.00 33.69 182 LEU A O 1
ATOM 1490 N N . MET A 1 183 ? -30.612 -15.505 9.491 1.00 35.03 183 MET A N 1
ATOM 1491 C CA . MET A 1 183 ? -30.894 -14.226 8.834 1.00 35.03 183 MET A CA 1
ATOM 1492 C C . MET A 1 183 ? -31.886 -13.412 9.683 1.00 35.03 183 MET A C 1
ATOM 1494 O O . MET A 1 183 ? -33.080 -13.700 9.669 1.00 35.03 183 MET A O 1
ATOM 1498 N N . CYS A 1 184 ? -31.404 -12.377 10.364 1.00 29.11 184 CYS A N 1
ATOM 1499 C CA . CYS A 1 184 ? -32.234 -11.296 10.882 1.00 29.11 184 CYS A CA 1
ATOM 1500 C C . CYS A 1 184 ? -31.639 -9.973 10.405 1.00 29.11 184 CYS A C 1
ATOM 1502 O O . CYS A 1 184 ? -30.577 -9.543 10.850 1.00 29.11 184 CYS A O 1
ATOM 1504 N N . VAL A 1 185 ? -32.340 -9.324 9.475 1.00 39.69 185 VAL A N 1
ATOM 1505 C CA . VAL A 1 185 ? -32.239 -7.878 9.288 1.00 39.69 185 VAL A CA 1
ATOM 1506 C C . VAL A 1 185 ? -32.827 -7.277 10.560 1.00 39.69 185 VAL A C 1
ATOM 1508 O O . VAL A 1 185 ? -34.045 -7.165 10.677 1.00 39.69 185 VAL A O 1
ATOM 1511 N N . ALA A 1 186 ? -31.980 -6.998 11.549 1.00 30.30 186 ALA A N 1
ATOM 1512 C CA . ALA A 1 186 ? -32.414 -6.310 12.751 1.00 30.30 186 ALA A CA 1
ATOM 1513 C C . ALA A 1 186 ? -32.689 -4.852 12.378 1.00 30.30 186 ALA A C 1
ATOM 1515 O O . ALA A 1 186 ? -31.795 -4.078 12.034 1.00 30.30 186 ALA A O 1
ATOM 1516 N N . THR A 1 187 ? -33.972 -4.520 12.386 1.00 31.50 187 THR A N 1
ATOM 1517 C CA . THR A 1 187 ? -34.471 -3.180 12.660 1.00 31.50 187 THR A CA 1
ATOM 1518 C C . THR A 1 187 ? -33.681 -2.571 13.816 1.00 31.50 187 THR A C 1
ATOM 1520 O O . THR A 1 187 ? -33.423 -3.254 14.801 1.00 31.50 187 THR A O 1
ATOM 1523 N N . THR A 1 188 ? -33.285 -1.308 13.681 1.00 34.19 188 THR A N 1
ATOM 1524 C CA . THR A 1 188 ? -32.700 -0.499 14.755 1.00 34.19 188 THR A CA 1
ATOM 1525 C C . THR A 1 188 ? -33.680 -0.444 15.925 1.00 34.19 188 THR A C 1
ATOM 1527 O O . THR A 1 188 ? -34.610 0.362 15.918 1.00 34.19 188 THR A O 1
ATOM 1530 N N . GLU A 1 189 ? -33.518 -1.353 16.878 1.00 45.94 189 GLU A N 1
ATOM 1531 C CA . GLU A 1 189 ? -34.049 -1.194 18.224 1.00 45.94 189 GLU A CA 1
ATOM 1532 C C . GLU A 1 189 ? -33.121 -0.215 18.952 1.00 45.94 189 GLU A C 1
ATOM 1534 O O . GLU A 1 189 ? -31.901 -0.277 18.791 1.00 45.94 189 GLU A O 1
ATOM 1539 N N . ASP A 1 190 ? -33.698 0.737 19.682 1.00 54.28 190 ASP A N 1
ATOM 1540 C CA . ASP A 1 190 ? -32.956 1.680 20.516 1.00 54.28 190 ASP A CA 1
ATOM 1541 C C . ASP A 1 190 ? -32.153 0.897 21.571 1.00 54.28 190 ASP A C 1
ATOM 1543 O O . ASP A 1 190 ? -32.695 0.456 22.584 1.00 54.28 190 ASP A O 1
ATOM 1547 N N . CYS A 1 191 ? -30.861 0.678 21.324 1.00 64.00 191 CYS A N 1
ATOM 1548 C CA . CYS A 1 191 ? -29.984 -0.017 22.263 1.00 64.00 191 CYS A CA 1
ATOM 1549 C C . CYS A 1 191 ? -29.669 0.890 23.468 1.00 64.00 191 CYS A C 1
ATOM 1551 O O . CYS A 1 191 ? -29.295 2.045 23.263 1.00 64.00 191 CYS A O 1
ATOM 1553 N N . PRO A 1 192 ? -29.764 0.411 24.722 1.00 81.56 192 PRO A N 1
ATOM 1554 C CA . PRO A 1 192 ? -29.345 1.188 25.887 1.00 81.56 192 PRO A CA 1
ATOM 1555 C C . PRO A 1 192 ? -27.824 1.414 25.895 1.00 81.56 192 PRO A C 1
ATOM 1557 O O . PRO A 1 192 ? -27.063 0.724 25.213 1.00 81.56 192 PRO A O 1
ATOM 1560 N N . TRP A 1 193 ? -27.359 2.386 26.687 1.00 91.50 193 TRP A N 1
ATOM 1561 C CA . TRP A 1 193 ? -25.923 2.575 26.908 1.00 91.50 193 TRP A CA 1
ATOM 1562 C C . TRP A 1 193 ? -25.316 1.334 27.557 1.00 91.50 193 TRP A C 1
ATOM 1564 O O . TRP A 1 193 ? -25.911 0.752 28.459 1.00 91.50 193 TRP A O 1
ATOM 1574 N N . MET A 1 194 ? -24.107 0.963 27.149 1.00 90.88 194 MET A N 1
ATOM 1575 C CA . MET A 1 194 ? -23.431 -0.225 27.664 1.00 90.88 194 MET A CA 1
ATOM 1576 C C . MET A 1 194 ? -22.130 0.152 28.375 1.00 90.88 194 MET A C 1
ATOM 1578 O O . MET A 1 194 ? -21.322 0.889 27.824 1.00 90.88 194 MET A O 1
ATOM 1582 N N . LEU A 1 195 ? -21.895 -0.362 29.581 1.00 93.62 195 LEU A N 1
ATOM 1583 C CA . LEU A 1 195 ? -20.657 -0.168 30.339 1.00 93.62 195 LEU A CA 1
ATOM 1584 C C . LEU A 1 195 ? -19.953 -1.512 30.539 1.00 93.62 195 LEU A C 1
ATOM 1586 O O . LEU A 1 195 ? -20.504 -2.400 31.172 1.00 93.62 195 LEU A O 1
ATOM 1590 N N . SER A 1 196 ? -18.719 -1.660 30.069 1.00 92.81 196 SER A N 1
ATOM 1591 C CA . SER A 1 196 ? -17.852 -2.806 30.382 1.00 92.81 196 SER A CA 1
ATOM 1592 C C . SER A 1 196 ? -16.673 -2.347 31.225 1.00 92.81 196 SER A C 1
ATOM 1594 O O . SER A 1 196 ? -16.123 -1.282 30.964 1.00 92.81 196 SER A O 1
ATOM 1596 N N . PHE A 1 197 ? -16.269 -3.105 32.240 1.00 93.75 197 PHE A N 1
ATOM 1597 C CA . PHE A 1 197 ? -15.164 -2.701 33.111 1.00 93.75 197 PHE A CA 1
ATOM 1598 C C . PHE A 1 197 ? -14.344 -3.891 33.606 1.00 93.75 197 PHE A C 1
ATOM 1600 O O . PHE A 1 197 ? -14.837 -5.020 33.653 1.00 93.75 197 PHE A O 1
ATOM 1607 N N . ASP A 1 198 ? -13.094 -3.623 33.976 1.00 93.69 198 ASP A N 1
ATOM 1608 C CA . ASP A 1 198 ? -12.188 -4.600 34.565 1.00 93.69 198 ASP A CA 1
ATOM 1609 C C . ASP A 1 198 ? -11.108 -3.936 35.438 1.00 93.69 198 ASP A C 1
ATOM 1611 O O . ASP A 1 198 ? -10.797 -2.749 35.291 1.00 93.69 198 ASP A O 1
ATOM 1615 N N . GLY A 1 199 ? -10.550 -4.701 36.375 1.00 91.19 199 GLY A N 1
ATOM 1616 C CA . GLY A 1 199 ? -9.516 -4.253 37.301 1.00 91.19 199 GLY A CA 1
ATOM 1617 C C . GLY A 1 199 ? -8.415 -5.293 37.464 1.00 91.19 199 GLY A C 1
ATOM 1618 O O . GLY A 1 199 ? -8.683 -6.472 37.675 1.00 91.19 199 GLY A O 1
ATOM 1619 N N . VAL A 1 200 ? -7.165 -4.834 37.418 1.00 91.81 200 VAL A N 1
ATOM 1620 C CA . VAL A 1 200 ? -5.970 -5.665 37.569 1.00 91.81 200 VAL A CA 1
ATOM 1621 C C . VAL A 1 200 ? -5.184 -5.207 38.787 1.00 91.81 200 VAL A C 1
ATOM 1623 O O . VAL A 1 200 ? -4.866 -4.027 38.936 1.00 91.81 200 VAL A O 1
ATOM 1626 N N . SER A 1 201 ? -4.815 -6.164 39.635 1.00 90.12 201 SER A N 1
ATOM 1627 C CA . SER A 1 201 ? -3.846 -5.965 40.709 1.00 90.12 201 SER A CA 1
ATOM 1628 C C . SER A 1 201 ? -2.797 -7.073 40.688 1.00 90.12 201 SER A C 1
ATOM 1630 O O . SER A 1 201 ? -3.110 -8.252 40.874 1.00 90.12 201 SER A O 1
ATOM 1632 N N . ASN A 1 202 ? -1.543 -6.707 40.418 1.00 86.25 202 ASN A N 1
ATOM 1633 C CA . ASN A 1 202 ? -0.423 -7.642 40.338 1.00 86.25 202 ASN A CA 1
ATOM 1634 C C . ASN A 1 202 ? 0.886 -6.999 40.843 1.00 86.25 202 ASN A C 1
ATOM 1636 O O . ASN A 1 202 ? 0.911 -5.854 41.281 1.00 86.25 202 ASN A O 1
ATOM 1640 N N . ALA A 1 203 ? 1.998 -7.740 40.771 1.00 79.94 203 ALA A N 1
ATOM 1641 C CA . ALA A 1 203 ? 3.311 -7.253 41.209 1.00 79.94 203 ALA A CA 1
ATOM 1642 C C . ALA A 1 203 ? 3.862 -6.070 40.382 1.00 79.94 203 ALA A C 1
ATOM 1644 O O . ALA A 1 203 ? 4.808 -5.420 40.818 1.00 79.94 203 ALA A O 1
ATOM 1645 N N . VAL A 1 204 ? 3.313 -5.817 39.188 1.00 80.88 204 VAL A N 1
ATOM 1646 C CA . VAL A 1 204 ? 3.698 -4.696 38.315 1.00 80.88 204 VAL A CA 1
ATOM 1647 C C . VAL A 1 204 ? 3.000 -3.412 38.762 1.00 80.88 204 VAL A C 1
ATOM 1649 O O . VAL A 1 204 ? 3.613 -2.346 38.765 1.00 80.88 204 VAL A O 1
ATOM 1652 N N . GLY A 1 205 ? 1.741 -3.519 39.185 1.00 86.31 205 GLY A N 1
ATOM 1653 C CA . GLY A 1 205 ? 0.965 -2.405 39.701 1.00 86.31 205 GLY A CA 1
ATOM 1654 C C . GLY A 1 205 ? -0.530 -2.699 39.725 1.00 86.31 205 GLY A C 1
ATOM 1655 O O . GLY A 1 205 ? -0.985 -3.811 39.450 1.00 86.31 205 GLY A O 1
ATOM 1656 N N . ASN A 1 206 ? -1.293 -1.655 40.034 1.00 90.50 206 ASN A N 1
ATOM 1657 C CA . ASN A 1 206 ? -2.744 -1.700 40.121 1.00 90.50 206 ASN A CA 1
ATOM 1658 C C . ASN A 1 206 ? -3.339 -0.766 39.062 1.00 90.50 206 ASN A C 1
ATOM 1660 O O . ASN A 1 206 ? -2.951 0.401 38.964 1.00 90.50 206 ASN A O 1
ATOM 1664 N N . GLY A 1 207 ? -4.264 -1.275 38.256 1.00 91.25 207 GLY A N 1
ATOM 1665 C CA . GLY A 1 207 ? -4.855 -0.537 37.145 1.00 91.25 207 GLY A CA 1
ATOM 1666 C C . GLY A 1 207 ? -6.312 -0.907 36.925 1.00 91.25 207 GLY A C 1
ATOM 1667 O O . GLY A 1 207 ? -6.717 -2.043 37.164 1.00 91.25 207 GLY A O 1
ATOM 1668 N N . ILE A 1 208 ? -7.096 0.064 36.472 1.00 92.19 208 ILE A N 1
ATOM 1669 C CA . ILE A 1 208 ? -8.515 -0.108 36.163 1.00 92.19 208 ILE A CA 1
ATOM 1670 C C . ILE A 1 208 ? -8.812 0.341 34.739 1.00 92.19 208 ILE A C 1
ATOM 1672 O O . ILE A 1 208 ? -8.210 1.292 34.236 1.00 92.19 208 ILE A O 1
ATOM 1676 N N . GLY A 1 209 ? -9.743 -0.354 34.095 1.00 91.56 209 GLY A N 1
ATOM 1677 C CA . GLY A 1 209 ? -10.211 -0.081 32.744 1.00 91.56 209 GLY A CA 1
ATOM 1678 C C . GLY A 1 209 ? -11.732 -0.113 32.694 1.00 91.56 209 GLY A C 1
ATOM 1679 O O . GLY A 1 209 ? -12.361 -0.984 33.286 1.00 91.56 209 GLY A O 1
ATOM 1680 N N . ALA A 1 210 ? -12.337 0.836 31.991 1.00 92.25 210 ALA A N 1
ATOM 1681 C CA . ALA A 1 210 ? -13.767 0.841 31.717 1.00 92.25 210 ALA A CA 1
ATOM 1682 C C . ALA A 1 210 ? -14.034 1.349 30.300 1.00 92.25 210 ALA A C 1
ATOM 1684 O O . ALA A 1 210 ? -13.258 2.119 29.747 1.00 92.25 210 ALA A O 1
ATOM 1685 N N . VAL A 1 211 ? -15.130 0.917 29.698 1.00 90.88 211 VAL A N 1
ATOM 1686 C CA . VAL A 1 211 ? -15.528 1.263 28.338 1.00 90.88 211 VAL A CA 1
ATOM 1687 C C . VAL A 1 211 ? -17.017 1.516 28.351 1.00 90.88 211 VAL A C 1
ATOM 1689 O O . VAL A 1 211 ? -17.797 0.627 28.681 1.00 90.88 211 VAL A O 1
ATOM 1692 N N . LEU A 1 212 ? -17.406 2.723 27.978 1.00 90.38 212 LEU A N 1
ATOM 1693 C CA . LEU A 1 212 ? -18.799 3.089 27.804 1.00 90.38 212 LEU A CA 1
ATOM 1694 C C . LEU A 1 212 ? -19.118 3.101 26.306 1.00 90.38 212 LEU A C 1
ATOM 1696 O O . LEU A 1 212 ? -18.380 3.706 25.536 1.00 90.38 212 LEU A O 1
ATOM 1700 N N . VAL A 1 213 ? -20.195 2.448 25.889 1.00 88.62 213 VAL A N 1
ATOM 1701 C CA . VAL A 1 213 ? -20.621 2.344 24.491 1.00 88.62 213 VAL A CA 1
ATOM 1702 C C . VAL A 1 213 ? -21.969 3.035 24.329 1.00 88.62 213 VAL A C 1
ATOM 1704 O O . VAL A 1 213 ? -22.905 2.749 25.081 1.00 88.62 213 VAL A O 1
ATOM 1707 N N . SER A 1 214 ? -22.056 3.970 23.380 1.00 85.56 214 SER A N 1
ATOM 1708 C CA . SER A 1 214 ? -23.306 4.667 23.075 1.00 85.56 214 SER A CA 1
ATOM 1709 C C . SER A 1 214 ? -24.310 3.740 22.382 1.00 85.56 214 SER A C 1
ATOM 1711 O O . SER A 1 214 ? -23.905 2.786 21.714 1.00 85.56 214 SER A O 1
ATOM 1713 N N . PRO A 1 215 ? -25.612 4.070 22.431 1.00 81.75 215 PRO A N 1
ATOM 1714 C CA . PRO A 1 215 ? -26.642 3.453 21.590 1.00 81.75 215 PRO A CA 1
ATOM 1715 C C . PRO A 1 215 ? -26.286 3.419 20.096 1.00 81.75 215 PRO A C 1
ATOM 1717 O O . PRO A 1 215 ? -26.697 2.519 19.370 1.00 81.75 215 PRO A O 1
ATOM 1720 N N . ASN A 1 216 ? -25.488 4.391 19.640 1.00 76.06 216 ASN A N 1
ATOM 1721 C CA . ASN A 1 216 ? -25.047 4.521 18.252 1.00 76.06 216 ASN A CA 1
ATOM 1722 C C . ASN A 1 216 ? -23.815 3.655 17.924 1.00 76.06 216 ASN A C 1
ATOM 1724 O O . ASN A 1 216 ? -23.389 3.622 16.770 1.00 76.06 216 ASN A O 1
ATOM 1728 N N . GLY A 1 217 ? -23.235 2.970 18.916 1.00 77.94 217 GLY A N 1
ATOM 1729 C CA . GLY A 1 217 ? -22.041 2.137 18.765 1.00 77.94 217 GLY A CA 1
ATOM 1730 C C . GLY A 1 217 ? -20.706 2.866 18.961 1.00 77.94 217 GLY A C 1
ATOM 1731 O O . GLY A 1 217 ? -19.665 2.314 18.610 1.00 77.94 217 GLY A O 1
ATOM 1732 N N . ASP A 1 218 ? -20.700 4.082 19.518 1.00 81.12 218 ASP A N 1
ATOM 1733 C CA . ASP A 1 218 ? -19.464 4.825 19.805 1.00 81.12 218 ASP A CA 1
ATOM 1734 C C . ASP A 1 218 ? -18.823 4.350 21.110 1.00 81.12 218 ASP A C 1
ATOM 1736 O O . ASP A 1 218 ? -19.500 4.252 22.131 1.00 81.12 218 ASP A O 1
ATOM 1740 N N . TYR A 1 219 ? -17.507 4.129 21.106 1.00 84.00 219 TYR A N 1
ATOM 1741 C CA . TYR A 1 219 ? -16.753 3.657 22.270 1.00 84.00 219 TYR A CA 1
ATOM 1742 C C . TYR A 1 219 ? -16.049 4.813 22.993 1.00 84.00 219 TYR A C 1
ATOM 1744 O O . TYR A 1 219 ? -15.294 5.576 22.391 1.00 84.00 219 TYR A O 1
ATOM 1752 N N . TYR A 1 220 ? -16.222 4.888 24.310 1.00 86.00 220 TYR A N 1
ATOM 1753 C CA . TYR A 1 220 ? -15.556 5.836 25.203 1.00 86.00 220 TYR A CA 1
ATOM 1754 C C . TYR A 1 220 ? -14.734 5.061 26.245 1.00 86.00 220 TYR A C 1
ATOM 1756 O O . TYR A 1 220 ? -15.281 4.644 27.269 1.00 86.00 220 TYR A O 1
ATOM 1764 N N . PRO A 1 221 ? -13.440 4.811 25.977 1.00 86.94 221 PRO A N 1
ATOM 1765 C CA . PRO A 1 221 ? -12.562 4.106 26.900 1.00 86.94 221 PRO A CA 1
ATOM 1766 C C . PRO A 1 221 ? -12.072 5.024 28.029 1.00 86.94 221 PRO A C 1
ATOM 1768 O O . PRO A 1 221 ? -11.736 6.190 27.819 1.00 86.94 221 PRO A O 1
ATOM 1771 N N . PHE A 1 222 ? -11.967 4.457 29.225 1.00 84.25 222 PHE A N 1
ATOM 1772 C CA . PHE A 1 222 ? -11.452 5.068 30.442 1.00 84.25 222 PHE A CA 1
ATOM 1773 C C . PHE A 1 222 ? -10.418 4.133 31.063 1.00 84.25 222 PHE A C 1
ATOM 1775 O O . PHE A 1 222 ? -10.606 2.917 31.117 1.00 84.25 222 PHE A O 1
ATOM 1782 N N . THR A 1 223 ? -9.321 4.690 31.556 1.00 89.19 223 THR A N 1
ATOM 1783 C CA . THR A 1 223 ? -8.295 3.923 32.260 1.00 89.19 223 THR A CA 1
ATOM 1784 C C . THR A 1 223 ? -7.675 4.779 33.351 1.00 89.19 223 THR A C 1
ATOM 1786 O O . THR A 1 223 ? -7.546 5.994 33.188 1.00 89.19 223 THR A O 1
ATOM 1789 N N . CYS A 1 224 ? -7.325 4.165 34.477 1.00 84.94 224 CYS A N 1
ATOM 1790 C CA . CYS A 1 224 ? -6.708 4.860 35.598 1.00 84.94 224 CYS A CA 1
ATOM 1791 C C . CYS A 1 224 ? -5.756 3.925 36.348 1.00 84.94 224 CYS A C 1
ATOM 1793 O O . CYS A 1 224 ? -6.061 2.752 36.574 1.00 84.94 224 CYS A O 1
ATOM 1795 N N . LYS A 1 225 ? -4.594 4.450 36.743 1.00 87.12 225 LYS A N 1
ATOM 1796 C CA . LYS A 1 225 ? -3.660 3.748 37.623 1.00 87.12 225 LYS A CA 1
ATOM 1797 C C . LYS A 1 225 ? -4.029 4.014 39.078 1.00 87.12 225 LYS A C 1
ATOM 1799 O O . LYS A 1 225 ? -4.210 5.162 39.473 1.00 87.12 225 LYS A O 1
ATOM 1804 N N . LEU A 1 226 ? -4.063 2.959 39.884 1.00 86.38 226 LEU A N 1
ATOM 1805 C CA . LEU A 1 226 ? -4.273 3.070 41.322 1.00 86.38 226 LEU A CA 1
ATOM 1806 C C . LEU A 1 226 ? -2.911 3.126 42.028 1.00 86.38 226 LEU A C 1
ATOM 1808 O O . LEU A 1 226 ? -2.135 2.175 41.971 1.00 86.38 226 LEU A O 1
ATOM 1812 N N . ASP A 1 227 ? -2.617 4.241 42.700 1.00 84.31 227 ASP A N 1
ATOM 1813 C CA . ASP A 1 227 ? -1.366 4.458 43.455 1.00 84.31 227 ASP A CA 1
ATOM 1814 C C . ASP A 1 227 ? -1.475 4.003 44.924 1.00 84.31 227 ASP A C 1
ATOM 1816 O O . ASP A 1 227 ? -0.936 4.619 45.842 1.00 84.31 227 ASP A O 1
ATOM 1820 N N . PHE A 1 228 ? -2.243 2.943 45.168 1.00 85.25 228 PHE A N 1
ATOM 1821 C CA . PHE A 1 228 ? -2.427 2.345 46.487 1.00 85.25 228 PHE A CA 1
ATOM 1822 C C . PHE A 1 228 ? -2.530 0.830 46.377 1.00 85.25 228 PHE A C 1
ATOM 1824 O O . PHE A 1 228 ? -2.941 0.300 45.345 1.00 85.25 228 PHE A O 1
ATOM 1831 N N . ASP A 1 229 ? -2.192 0.134 47.461 1.00 83.00 229 ASP A N 1
ATOM 1832 C CA . ASP A 1 229 ? -2.299 -1.319 47.530 1.00 83.00 229 ASP A CA 1
ATOM 1833 C C . ASP A 1 229 ? -3.768 -1.747 47.575 1.00 83.00 229 ASP A C 1
ATOM 1835 O O . ASP A 1 229 ? -4.503 -1.468 48.530 1.00 83.00 229 ASP A O 1
ATOM 1839 N N . CYS A 1 230 ? -4.198 -2.467 46.547 1.00 86.19 230 CYS A N 1
ATOM 1840 C CA . CYS A 1 230 ? -5.525 -3.053 46.466 1.00 86.19 230 CYS A CA 1
ATOM 1841 C C . CYS A 1 230 ? -5.429 -4.540 46.114 1.00 86.19 230 CYS A C 1
ATOM 1843 O O . CYS A 1 230 ? -4.399 -5.011 45.653 1.00 86.19 230 CYS A O 1
ATOM 1845 N N . THR A 1 231 ? -6.492 -5.302 46.361 1.00 87.81 231 THR A N 1
ATOM 1846 C CA . THR A 1 231 ? -6.630 -6.665 45.822 1.00 87.81 231 THR A CA 1
ATOM 1847 C C . THR A 1 231 ? -7.289 -6.615 44.446 1.00 87.81 231 THR A C 1
ATOM 1849 O O . THR A 1 231 ? -7.865 -5.590 44.084 1.00 87.81 231 THR A O 1
ATOM 1852 N N . ASN A 1 232 ? -7.281 -7.724 43.699 1.00 87.00 232 ASN A N 1
ATOM 1853 C CA . ASN A 1 232 ? -7.959 -7.777 42.399 1.00 87.00 232 ASN A CA 1
ATOM 1854 C C . ASN A 1 232 ? -9.442 -7.387 42.520 1.00 87.00 232 ASN A C 1
ATOM 1856 O O . ASN A 1 232 ? -9.908 -6.498 41.823 1.00 87.00 232 ASN A O 1
ATOM 1860 N N . ASN A 1 233 ? -10.136 -7.935 43.523 1.00 87.12 233 ASN A N 1
ATOM 1861 C CA . ASN A 1 233 ? -11.531 -7.593 43.800 1.00 87.12 233 ASN A CA 1
ATOM 1862 C C . ASN A 1 233 ? -11.732 -6.097 44.070 1.00 87.12 233 ASN A C 1
ATOM 1864 O O . ASN A 1 233 ? -12.695 -5.510 43.586 1.00 87.12 233 ASN A O 1
ATOM 1868 N N . MET A 1 234 ? -10.831 -5.471 44.833 1.00 88.25 234 MET A N 1
ATOM 1869 C CA . MET A 1 234 ? -10.894 -4.030 45.096 1.00 88.25 234 MET A CA 1
ATOM 1870 C C . MET A 1 234 ? -10.678 -3.213 43.816 1.00 88.25 234 MET A C 1
ATOM 1872 O O . MET A 1 234 ? -11.455 -2.298 43.565 1.00 88.25 234 MET A O 1
ATOM 1876 N N . ALA A 1 235 ? -9.687 -3.568 42.990 1.00 89.56 235 ALA A N 1
ATOM 1877 C CA . ALA A 1 235 ? -9.446 -2.906 41.707 1.00 89.56 235 ALA A CA 1
ATOM 1878 C C . ALA A 1 235 ? -10.678 -2.989 40.795 1.00 89.56 235 ALA A C 1
ATOM 1880 O O . ALA A 1 235 ? -11.063 -2.011 40.163 1.00 89.56 235 ALA A O 1
ATOM 1881 N N . GLU A 1 236 ? -11.361 -4.130 40.771 1.00 90.12 236 GLU A N 1
ATOM 1882 C CA . GLU A 1 236 ? -12.548 -4.279 39.936 1.00 90.12 236 GLU A CA 1
ATOM 1883 C C . GLU A 1 236 ? -13.752 -3.462 40.460 1.00 90.12 236 GLU A C 1
ATOM 1885 O O . GLU A 1 236 ? -14.559 -2.974 39.668 1.00 90.12 236 GLU A O 1
ATOM 1890 N N . TYR A 1 237 ? -13.890 -3.268 41.778 1.00 90.88 237 TYR A N 1
ATOM 1891 C CA . TYR A 1 237 ? -14.886 -2.335 42.330 1.00 90.88 237 TYR A CA 1
ATOM 1892 C C . TYR A 1 237 ? -14.551 -0.874 41.997 1.00 90.88 237 TYR A C 1
ATOM 1894 O O . TYR A 1 237 ? -15.455 -0.111 41.657 1.00 90.88 237 TYR A O 1
ATOM 1902 N N . GLU A 1 238 ? -13.274 -0.491 42.042 1.00 91.31 238 GLU A N 1
ATOM 1903 C CA . GLU A 1 238 ? -12.816 0.843 41.624 1.00 91.31 238 GLU A CA 1
ATOM 1904 C C . GLU A 1 238 ? -13.117 1.101 40.140 1.00 91.31 238 GLU A C 1
ATOM 1906 O O . GLU A 1 238 ? -13.638 2.158 39.782 1.00 91.31 238 GLU A O 1
ATOM 1911 N N . ALA A 1 239 ? -12.888 0.102 39.281 1.00 91.75 239 ALA A N 1
ATOM 1912 C CA . ALA A 1 239 ? -13.233 0.159 37.862 1.00 91.75 239 ALA A CA 1
ATOM 1913 C C . ALA A 1 239 ? -14.738 0.393 37.636 1.00 91.75 239 ALA A C 1
ATOM 1915 O O . ALA A 1 239 ? -15.123 1.237 36.824 1.00 91.75 239 ALA A O 1
ATOM 1916 N N . CYS A 1 240 ? -15.589 -0.300 38.402 1.00 92.12 240 CYS A N 1
ATOM 1917 C CA . CYS A 1 240 ? -17.041 -0.118 38.365 1.00 92.12 240 CYS A CA 1
ATOM 1918 C C . CYS A 1 240 ? -17.448 1.306 38.769 1.00 92.12 240 CYS A C 1
ATOM 1920 O O . CYS A 1 240 ? -18.193 1.969 38.050 1.00 92.12 240 CYS A O 1
ATOM 1922 N N . ILE A 1 241 ? -16.925 1.801 39.894 1.00 92.19 241 ILE A N 1
ATOM 1923 C CA . ILE A 1 241 ? -17.243 3.137 40.420 1.00 92.19 241 ILE A CA 1
ATOM 1924 C C . ILE A 1 241 ? -16.820 4.227 39.437 1.00 92.19 241 ILE A C 1
ATOM 1926 O O . ILE A 1 241 ? -17.582 5.164 39.200 1.00 92.19 241 ILE A O 1
ATOM 1930 N N . MET A 1 242 ? -15.630 4.102 38.848 1.00 92.44 242 MET A N 1
ATOM 1931 C CA . MET A 1 242 ? -15.149 5.032 37.829 1.00 92.44 242 MET A CA 1
ATOM 1932 C C . MET A 1 242 ? -16.084 5.054 36.613 1.00 92.44 242 MET A C 1
ATOM 1934 O O . MET A 1 242 ? -16.484 6.131 36.173 1.00 92.44 242 MET A O 1
ATOM 1938 N N . GLY A 1 243 ? -16.471 3.880 36.104 1.00 91.56 243 GLY A N 1
ATOM 1939 C CA . GLY A 1 243 ? -17.382 3.764 34.965 1.00 91.56 243 GLY A CA 1
ATOM 1940 C C . GLY A 1 243 ? -18.760 4.380 35.228 1.00 91.56 243 GLY A C 1
ATOM 1941 O O . GLY A 1 243 ? -19.269 5.128 34.394 1.00 91.56 243 GLY A O 1
ATOM 1942 N N . LEU A 1 244 ? -19.334 4.134 36.410 1.00 92.44 244 LEU A N 1
ATOM 1943 C CA . LEU A 1 244 ? -20.628 4.699 36.807 1.00 92.44 244 LEU A CA 1
ATOM 1944 C C . LEU A 1 244 ? -20.571 6.220 36.972 1.00 92.44 244 LEU A C 1
ATOM 1946 O O . LEU A 1 244 ? -21.451 6.922 36.483 1.00 92.44 244 LEU A O 1
ATOM 1950 N N . ARG A 1 245 ? -19.517 6.752 37.603 1.00 92.25 245 ARG A N 1
ATOM 1951 C CA . ARG A 1 245 ? -19.330 8.208 37.729 1.00 92.25 245 ARG A CA 1
ATOM 1952 C C . ARG A 1 245 ? -19.219 8.883 36.368 1.00 92.25 245 ARG A C 1
ATOM 1954 O O . ARG A 1 245 ? -19.893 9.880 36.135 1.00 92.25 245 ARG A O 1
ATOM 1961 N N . ALA A 1 246 ? -18.444 8.300 35.456 1.00 88.88 246 ALA A N 1
ATOM 1962 C CA . ALA A 1 246 ? -18.311 8.815 34.097 1.00 88.88 246 ALA A CA 1
ATOM 1963 C C . ALA A 1 246 ? -19.649 8.811 33.335 1.00 88.88 246 ALA A C 1
ATOM 1965 O O . ALA A 1 246 ? -19.896 9.690 32.509 1.00 88.88 246 ALA A O 1
ATOM 1966 N N . ALA A 1 247 ? -20.527 7.841 33.608 1.00 90.25 247 ALA A N 1
ATOM 1967 C CA . ALA A 1 247 ? -21.862 7.796 33.025 1.00 90.25 247 ALA A CA 1
ATOM 1968 C C . ALA A 1 247 ? -22.798 8.873 33.602 1.00 90.25 247 ALA A C 1
ATOM 1970 O O . ALA A 1 247 ? -23.486 9.554 32.838 1.00 90.25 247 ALA A O 1
ATOM 1971 N N . ILE A 1 248 ? -22.761 9.086 34.922 1.00 90.31 248 ILE A N 1
ATOM 1972 C CA . ILE A 1 248 ? -23.525 10.144 35.606 1.00 90.31 248 ILE A CA 1
ATOM 1973 C C . ILE A 1 248 ? -23.093 11.529 35.110 1.00 90.31 248 ILE A C 1
ATOM 1975 O O . ILE A 1 248 ? -23.938 12.352 34.767 1.00 90.31 248 ILE A O 1
ATOM 1979 N N . GLU A 1 249 ? -21.786 11.779 34.987 1.00 88.06 249 GLU A N 1
ATOM 1980 C CA . GLU A 1 249 ? -21.246 13.043 34.458 1.00 88.06 249 GLU A CA 1
ATOM 1981 C C . GLU A 1 249 ? -21.724 13.343 33.027 1.00 88.06 249 GLU A C 1
ATOM 1983 O O . GLU A 1 249 ? -21.826 14.503 32.628 1.00 88.06 249 GLU A O 1
ATOM 1988 N N . ARG A 1 250 ? -22.062 12.302 32.258 1.00 85.56 250 ARG A N 1
ATOM 1989 C CA . ARG A 1 250 ? -22.612 12.404 30.898 1.00 85.56 250 ARG A CA 1
ATOM 1990 C C . ARG A 1 250 ? -24.138 12.499 30.857 1.00 85.56 250 ARG A C 1
ATOM 1992 O O . ARG A 1 250 ? -24.703 12.584 29.769 1.00 85.56 250 ARG A O 1
ATOM 1999 N N . GLY A 1 251 ? -24.806 12.489 32.010 1.00 86.31 251 GLY A N 1
ATOM 2000 C CA . GLY A 1 251 ? -26.263 12.543 32.114 1.00 86.31 251 GLY A CA 1
ATOM 2001 C C . GLY A 1 251 ? -26.965 11.277 31.619 1.00 86.31 251 GLY A C 1
ATOM 2002 O O . GLY A 1 251 ? -28.122 11.349 31.205 1.00 86.31 251 GLY A O 1
ATOM 2003 N N . ILE A 1 252 ? -26.278 10.130 31.622 1.00 89.62 252 ILE A N 1
ATOM 2004 C CA . ILE A 1 252 ? -26.859 8.846 31.220 1.00 89.62 252 ILE A CA 1
ATOM 2005 C C . ILE A 1 252 ? -27.708 8.319 32.369 1.00 89.62 252 ILE A C 1
ATOM 2007 O O . ILE A 1 252 ? -27.208 8.151 33.475 1.00 89.62 252 ILE A O 1
ATOM 2011 N N . ARG A 1 253 ? -28.983 8.036 32.089 1.00 86.12 253 ARG A N 1
ATOM 2012 C CA . ARG A 1 253 ? -29.943 7.542 33.089 1.00 86.12 253 ARG A CA 1
ATOM 2013 C C . ARG A 1 253 ? -30.338 6.080 32.904 1.00 86.12 253 ARG A C 1
ATOM 2015 O O . ARG A 1 253 ? -30.901 5.494 33.816 1.00 86.12 253 ARG A O 1
ATOM 2022 N N . THR A 1 254 ? -30.037 5.492 31.748 1.00 88.81 254 THR A N 1
ATOM 2023 C CA . THR A 1 254 ? -30.439 4.125 31.387 1.00 88.81 254 THR A CA 1
ATOM 2024 C C . THR A 1 254 ? -29.231 3.386 30.824 1.00 88.81 254 THR A C 1
ATOM 2026 O O . THR A 1 254 ? -28.681 3.830 29.809 1.00 88.81 254 THR A O 1
ATOM 2029 N N . MET A 1 255 ? -28.785 2.301 31.467 1.00 91.75 255 MET A N 1
ATOM 2030 C CA . MET A 1 255 ? -27.636 1.531 30.976 1.00 91.75 255 MET A CA 1
ATOM 2031 C C . MET A 1 255 ? -27.569 0.070 31.426 1.00 91.75 255 MET A C 1
ATOM 2033 O O . MET A 1 255 ? -28.114 -0.333 32.448 1.00 91.75 255 MET A O 1
ATOM 2037 N N . GLU A 1 256 ? -26.789 -0.710 30.689 1.00 92.00 256 GLU A N 1
ATOM 2038 C CA . GLU A 1 256 ? -26.453 -2.091 31.004 1.00 92.00 256 GLU A CA 1
ATOM 2039 C C . GLU A 1 256 ? -24.960 -2.226 31.302 1.00 92.00 256 GLU A C 1
ATOM 2041 O O . GLU A 1 256 ? -24.098 -1.825 30.518 1.00 92.00 256 GLU A O 1
ATOM 2046 N N . VAL A 1 257 ? -24.640 -2.816 32.445 1.00 90.88 257 VAL A N 1
ATOM 2047 C CA . VAL A 1 257 ? -23.278 -2.984 32.938 1.00 90.88 257 VAL A CA 1
ATOM 2048 C C . VAL A 1 257 ? -22.845 -4.433 32.763 1.00 90.88 257 VAL A C 1
ATOM 2050 O O . VAL A 1 257 ? -23.496 -5.344 33.258 1.00 90.88 257 VAL A O 1
ATOM 2053 N N . TYR A 1 258 ? -21.707 -4.656 32.122 1.00 89.06 258 TYR A N 1
ATOM 2054 C CA . TYR A 1 258 ? -21.181 -5.964 31.764 1.00 89.06 258 TYR A CA 1
ATOM 2055 C C . TYR A 1 258 ? -19.816 -6.223 32.389 1.00 89.06 258 TYR A C 1
ATOM 2057 O O . TYR A 1 258 ? -18.949 -5.347 32.416 1.00 89.06 258 TYR A O 1
ATOM 2065 N N . ARG A 1 259 ? -19.613 -7.454 32.867 1.00 87.81 259 ARG A N 1
ATOM 2066 C CA . ARG A 1 259 ? -18.333 -7.888 33.435 1.00 87.81 259 ARG A CA 1
ATOM 2067 C C . ARG A 1 259 ? -18.170 -9.408 33.427 1.00 87.81 259 ARG A C 1
ATOM 2069 O O . ARG A 1 259 ? -19.152 -10.144 33.483 1.00 87.81 259 ARG A O 1
ATOM 2076 N N . ASP A 1 260 ? -16.928 -9.874 33.439 1.00 80.50 260 ASP A N 1
ATOM 2077 C CA . ASP A 1 260 ? -16.521 -11.281 33.388 1.00 80.50 260 ASP A CA 1
ATOM 2078 C C . ASP A 1 260 ? -16.176 -11.935 34.734 1.00 80.50 260 ASP A C 1
ATOM 2080 O O . ASP A 1 260 ? -15.932 -13.143 34.794 1.00 80.50 260 ASP A O 1
ATOM 2084 N N . SER A 1 261 ? -16.231 -11.187 35.838 1.00 81.00 261 SER A N 1
ATOM 2085 C CA . SER A 1 261 ? -16.147 -11.764 37.182 1.00 81.00 261 SER A CA 1
ATOM 2086 C C . SER A 1 261 ? -17.532 -11.933 37.794 1.00 81.00 261 SER A C 1
ATOM 2088 O O . SER A 1 261 ? -18.231 -10.966 38.119 1.00 81.00 261 SER A O 1
ATOM 2090 N N . ALA A 1 262 ? -17.900 -13.194 38.006 1.00 75.75 262 ALA A N 1
ATOM 2091 C CA . ALA A 1 262 ? -19.150 -13.588 38.643 1.00 75.75 262 ALA A CA 1
ATOM 2092 C C . ALA A 1 262 ? -19.315 -12.962 40.040 1.00 75.75 262 ALA A C 1
ATOM 2094 O O . ALA A 1 262 ? -20.390 -12.468 40.368 1.00 75.75 262 ALA A O 1
ATOM 2095 N N . LEU A 1 263 ? -18.246 -12.933 40.847 1.00 82.44 263 LEU A N 1
ATOM 2096 C CA . LEU A 1 263 ? -18.300 -12.513 42.252 1.00 82.44 263 LEU A CA 1
ATOM 2097 C C . LEU A 1 263 ? -18.920 -11.123 42.419 1.00 82.44 263 LEU A C 1
ATOM 2099 O O . LEU A 1 263 ? -19.829 -10.941 43.225 1.00 82.44 263 LEU A O 1
ATOM 2103 N N . VAL A 1 264 ? -18.431 -10.140 41.668 1.00 80.06 264 VAL A N 1
ATOM 2104 C CA . VAL A 1 264 ? -18.868 -8.755 41.853 1.00 80.06 264 VAL A CA 1
ATOM 2105 C C . VAL A 1 264 ? -20.208 -8.495 41.181 1.00 80.06 264 VAL A C 1
ATOM 2107 O O . VAL A 1 264 ? -21.024 -7.795 41.767 1.00 80.06 264 VAL A O 1
ATOM 2110 N N . ILE A 1 265 ? -20.491 -9.102 40.022 1.00 85.56 265 ILE A N 1
ATOM 2111 C CA . ILE A 1 265 ? -21.819 -8.991 39.398 1.00 85.56 265 ILE A CA 1
ATOM 2112 C C . ILE A 1 265 ? -22.900 -9.522 40.344 1.00 85.56 265 ILE A C 1
ATOM 2114 O O . ILE A 1 265 ? -23.873 -8.821 40.614 1.00 85.56 265 ILE A O 1
ATOM 2118 N N . TYR A 1 266 ? -22.707 -10.709 40.926 1.00 82.81 266 TYR A N 1
ATOM 2119 C CA . TYR A 1 266 ? -23.680 -11.283 41.857 1.00 82.81 266 TYR A CA 1
ATOM 2120 C C . TYR A 1 266 ? -23.775 -10.513 43.182 1.00 82.81 266 TYR A C 1
ATOM 2122 O O . TYR A 1 266 ? -24.858 -10.415 43.762 1.00 82.81 266 TYR A O 1
ATOM 2130 N N . GLN A 1 267 ? -22.680 -9.911 43.659 1.00 84.44 267 GLN A N 1
ATOM 2131 C CA . GLN A 1 267 ? -22.717 -9.034 44.837 1.00 84.44 267 GLN A CA 1
ATOM 2132 C C . GLN A 1 267 ? -23.457 -7.715 44.572 1.00 84.44 267 GLN A C 1
ATOM 2134 O O . GLN A 1 267 ? -24.191 -7.253 45.449 1.00 84.44 267 GLN A O 1
ATOM 2139 N N . LEU A 1 268 ? -23.300 -7.123 43.383 1.00 83.44 268 LEU A N 1
ATOM 2140 C CA . LEU A 1 268 ? -23.979 -5.885 42.985 1.00 83.44 268 LEU A CA 1
ATOM 2141 C C . LEU A 1 268 ? -25.469 -6.102 42.708 1.00 83.44 268 LEU A C 1
ATOM 2143 O O . LEU A 1 268 ? -26.281 -5.277 43.115 1.00 83.44 268 LEU A O 1
ATOM 2147 N N . ARG A 1 269 ? -25.845 -7.255 42.139 1.00 83.12 269 ARG A N 1
ATOM 2148 C CA . ARG A 1 269 ? -27.252 -7.687 42.030 1.00 83.12 269 ARG A CA 1
ATOM 2149 C C . ARG A 1 269 ? -27.908 -7.992 43.381 1.00 83.12 269 ARG A C 1
ATOM 2151 O O . ARG A 1 269 ? -29.121 -8.135 43.459 1.00 83.12 269 ARG A O 1
ATOM 2158 N N . GLY A 1 270 ? -27.114 -8.127 44.444 1.00 78.94 270 GLY A N 1
ATOM 2159 C CA . GLY A 1 270 ? -27.592 -8.503 45.773 1.00 78.94 270 GLY A CA 1
ATOM 2160 C C . GLY A 1 270 ? -27.886 -9.993 45.946 1.00 78.94 270 GLY A C 1
ATOM 2161 O O . GLY A 1 270 ? -28.384 -10.382 46.998 1.00 78.94 270 GLY A O 1
ATOM 2162 N N . GLU A 1 271 ? -27.532 -10.825 44.966 1.00 81.06 271 GLU A N 1
ATOM 2163 C CA . GLU A 1 271 ? -27.679 -12.281 45.038 1.00 81.06 271 GLU A CA 1
ATOM 2164 C C . GLU A 1 271 ? -26.671 -12.894 46.025 1.00 81.06 271 GLU A C 1
ATOM 2166 O O . GLU A 1 271 ? -26.959 -13.910 46.657 1.00 81.06 271 GLU A O 1
ATOM 2171 N N . TRP A 1 272 ? -25.482 -12.291 46.165 1.00 81.06 272 TRP A N 1
ATOM 2172 C CA . TRP A 1 272 ? -24.418 -12.764 47.057 1.00 81.06 272 TRP A CA 1
ATOM 2173 C C . TRP A 1 272 ? -24.102 -11.754 48.177 1.00 81.06 272 TRP A C 1
ATOM 2175 O O . TRP A 1 272 ? -24.073 -10.534 47.981 1.00 81.06 272 TRP A O 1
ATOM 2185 N N . GLU A 1 273 ? -23.812 -12.269 49.376 1.00 77.06 273 GLU A N 1
ATOM 2186 C CA . GLU A 1 273 ? -23.394 -11.460 50.527 1.00 77.06 273 GLU A CA 1
ATOM 2187 C C . GLU A 1 273 ? -21.926 -11.023 50.417 1.00 77.06 273 GLU A C 1
ATOM 2189 O O . GLU A 1 273 ? -21.026 -11.813 50.121 1.00 77.06 273 GLU A O 1
ATOM 2194 N N . THR A 1 274 ? -21.662 -9.756 50.732 1.00 79.00 274 THR A N 1
ATOM 2195 C CA . THR A 1 274 ? -20.304 -9.213 50.821 1.00 79.00 274 THR A CA 1
ATOM 2196 C C . THR A 1 274 ? -19.832 -9.307 52.271 1.00 79.00 274 THR A C 1
ATOM 2198 O O . THR A 1 274 ? -20.297 -8.551 53.115 1.00 79.00 274 THR A O 1
ATOM 2201 N N . ARG A 1 275 ? -18.933 -10.250 52.581 1.00 77.81 275 ARG A N 1
ATOM 2202 C CA . ARG A 1 275 ? -18.445 -10.485 53.960 1.00 77.81 275 ARG A CA 1
ATOM 2203 C C . ARG A 1 275 ? -17.196 -9.686 54.331 1.00 77.81 275 ARG A C 1
ATOM 2205 O O . ARG A 1 275 ? -16.921 -9.509 55.512 1.00 77.81 275 ARG A O 1
ATOM 2212 N N . ASP A 1 276 ? -16.434 -9.231 53.339 1.00 81.06 276 ASP A N 1
ATOM 2213 C CA . ASP A 1 276 ? -15.220 -8.444 53.563 1.00 81.06 276 ASP A CA 1
ATOM 2214 C C . ASP A 1 276 ? -15.588 -6.988 53.920 1.00 81.06 276 ASP A C 1
ATOM 2216 O O . ASP A 1 276 ? -16.217 -6.314 53.096 1.00 81.06 276 ASP A O 1
ATOM 2220 N N . PRO A 1 277 ? -15.178 -6.469 55.098 1.00 82.19 277 PRO A N 1
ATOM 2221 C CA . PRO A 1 277 ? -15.434 -5.088 55.511 1.00 82.19 277 PRO A CA 1
ATOM 2222 C C . PRO A 1 277 ? -14.999 -4.031 54.489 1.00 82.19 277 PRO A C 1
ATOM 2224 O O . PRO A 1 277 ? -15.664 -3.003 54.355 1.00 82.19 277 PRO A O 1
ATOM 2227 N N . LYS A 1 278 ? -13.911 -4.273 53.743 1.00 81.19 278 LYS A N 1
ATOM 2228 C CA . LYS A 1 278 ? -13.430 -3.344 52.709 1.00 81.19 278 LYS A CA 1
ATOM 2229 C C . LYS A 1 278 ? -14.379 -3.313 51.513 1.00 81.19 278 LYS A C 1
ATOM 2231 O O . LYS A 1 278 ? -14.717 -2.237 51.031 1.00 81.19 278 LYS A O 1
ATOM 2236 N N . LEU A 1 279 ? -14.856 -4.478 51.071 1.00 84.12 279 LEU A N 1
ATOM 2237 C CA . LEU A 1 279 ? -15.776 -4.593 49.933 1.00 84.12 279 LEU A CA 1
ATOM 2238 C C . LEU A 1 279 ? -17.197 -4.119 50.275 1.00 84.12 279 LEU A C 1
ATOM 2240 O O . LEU A 1 279 ? -17.897 -3.623 49.396 1.00 84.12 279 LEU A O 1
ATOM 2244 N N . ILE A 1 280 ? -17.617 -4.214 51.543 1.00 86.06 280 ILE A N 1
ATOM 2245 C CA . ILE A 1 280 ? -18.898 -3.654 52.010 1.00 86.06 280 ILE A CA 1
ATOM 2246 C C . ILE A 1 280 ? -18.950 -2.140 51.758 1.00 86.06 280 ILE A C 1
ATOM 2248 O O . ILE A 1 280 ? -19.965 -1.633 51.277 1.00 86.06 280 ILE A O 1
ATOM 2252 N N . ASN A 1 281 ? -17.852 -1.422 52.022 1.00 86.94 281 ASN A N 1
ATOM 2253 C CA . ASN A 1 281 ? -17.779 0.019 51.770 1.00 86.94 281 ASN A CA 1
ATOM 2254 C C . ASN A 1 281 ? -17.885 0.344 50.273 1.00 86.94 281 ASN A C 1
ATOM 2256 O O . ASN A 1 281 ? -18.650 1.232 49.902 1.00 86.94 281 ASN A O 1
ATOM 2260 N N . TYR A 1 282 ? -17.192 -0.409 49.414 1.00 88.00 282 TYR A N 1
ATOM 2261 C CA . TYR A 1 282 ? -17.293 -0.248 47.960 1.00 88.00 282 TYR A CA 1
ATOM 2262 C C . TYR A 1 282 ? -18.705 -0.506 47.440 1.00 88.00 282 TYR A C 1
ATOM 2264 O O . TYR A 1 282 ? -19.246 0.307 46.692 1.00 88.00 282 TYR A O 1
ATOM 2272 N N . ARG A 1 283 ? -19.345 -1.587 47.897 1.00 87.44 283 ARG A N 1
ATOM 2273 C CA . ARG A 1 283 ? -20.734 -1.895 47.546 1.00 87.44 283 ARG A CA 1
ATOM 2274 C C . ARG A 1 283 ? -21.682 -0.771 47.960 1.00 87.44 283 ARG A C 1
ATOM 2276 O O . ARG A 1 283 ? -22.562 -0.422 47.184 1.00 87.44 283 ARG A O 1
ATOM 2283 N N . LYS A 1 284 ? -21.494 -0.175 49.142 1.00 88.06 284 LYS A N 1
ATOM 2284 C CA . LYS A 1 284 ? -22.306 0.965 49.593 1.00 88.06 284 LYS A CA 1
ATOM 2285 C C . LYS A 1 284 ? -22.158 2.180 48.670 1.00 88.06 284 LYS A C 1
ATOM 2287 O O . LYS A 1 284 ? -23.155 2.833 48.387 1.00 88.06 284 LYS A O 1
ATOM 2292 N N . ILE A 1 285 ? -20.942 2.464 48.194 1.00 90.12 285 ILE A N 1
ATOM 2293 C CA . ILE A 1 285 ? -20.692 3.550 47.233 1.00 90.12 285 ILE A CA 1
ATOM 2294 C C . ILE A 1 285 ? -21.392 3.257 45.907 1.00 90.12 285 ILE A C 1
ATOM 2296 O O . ILE A 1 285 ? -22.085 4.130 45.398 1.00 90.12 285 ILE A O 1
ATOM 2300 N N . VAL A 1 286 ? -21.249 2.039 45.370 1.00 90.31 286 VAL A N 1
ATOM 2301 C CA . VAL A 1 286 ? -21.905 1.659 44.111 1.00 90.31 286 VAL A CA 1
ATOM 2302 C C . VAL A 1 286 ? -23.417 1.783 44.239 1.00 90.31 286 VAL A C 1
ATOM 2304 O O . VAL A 1 286 ? -24.010 2.471 43.425 1.00 90.31 286 VAL A O 1
ATOM 2307 N N . LEU A 1 287 ? -24.026 1.211 45.285 1.00 89.94 287 LEU A N 1
ATOM 2308 C CA . LEU A 1 287 ? -25.472 1.302 45.515 1.00 89.94 287 LEU A CA 1
ATOM 2309 C C . LEU A 1 287 ? -25.968 2.754 45.584 1.00 89.94 287 LEU A C 1
ATOM 2311 O O . LEU A 1 287 ? -27.010 3.044 45.015 1.00 89.94 287 LEU A O 1
ATOM 2315 N N . GLY A 1 288 ? -25.210 3.661 46.211 1.00 90.62 288 GLY A N 1
ATOM 2316 C CA . GLY A 1 288 ? -25.549 5.087 46.223 1.00 90.62 288 GLY A CA 1
ATOM 2317 C C . GLY A 1 288 ? -25.459 5.751 44.845 1.00 90.62 288 GLY A C 1
ATOM 2318 O O . GLY A 1 288 ? -26.251 6.632 44.549 1.00 90.62 288 GLY A O 1
ATOM 2319 N N . LEU A 1 289 ? -24.537 5.315 43.978 1.00 91.25 289 LEU A N 1
ATOM 2320 C CA . LEU A 1 289 ? -24.470 5.793 42.590 1.00 91.25 289 LEU A CA 1
ATOM 2321 C C . LEU A 1 289 ? -25.616 5.243 41.730 1.00 91.25 289 LEU A C 1
ATOM 2323 O O . LEU A 1 289 ? -25.998 5.899 40.768 1.00 91.25 289 LEU A O 1
ATOM 2327 N N . LEU A 1 290 ? -26.166 4.067 42.058 1.00 90.00 290 LEU A N 1
ATOM 2328 C CA . LEU A 1 290 ? -27.301 3.493 41.321 1.00 90.00 290 LEU A CA 1
ATOM 2329 C C . LEU A 1 290 ? -28.591 4.297 41.497 1.00 90.00 290 LEU A C 1
ATOM 2331 O O . LEU A 1 290 ? -29.440 4.237 40.618 1.00 90.00 290 LEU A O 1
ATOM 2335 N N . GLU A 1 291 ? -28.731 5.059 42.587 1.00 90.75 291 GLU A N 1
ATOM 2336 C CA . GLU A 1 291 ? -29.906 5.911 42.831 1.00 90.75 291 GLU A CA 1
ATOM 2337 C C . GLU A 1 291 ? -30.048 7.048 41.797 1.00 90.75 291 GLU A C 1
ATOM 2339 O O . GLU A 1 291 ? -31.139 7.586 41.634 1.00 90.75 291 GLU A O 1
ATOM 2344 N N . GLU A 1 292 ? -28.973 7.386 41.074 1.00 90.00 292 GLU A N 1
ATOM 2345 C CA . GLU A 1 292 ? -28.963 8.415 40.020 1.00 90.00 292 GLU A CA 1
ATOM 2346 C C . GLU A 1 292 ? -29.418 7.889 38.640 1.00 90.00 292 GLU A C 1
ATOM 2348 O O . GLU A 1 292 ? -29.563 8.673 37.698 1.00 90.00 292 GLU A O 1
ATOM 2353 N N . PHE A 1 293 ? -29.633 6.576 38.494 1.00 90.88 293 PHE A N 1
ATOM 2354 C CA . PHE A 1 293 ? -30.075 5.951 37.244 1.00 90.88 293 PHE A CA 1
ATOM 2355 C C . PHE A 1 293 ? -31.564 5.588 37.307 1.00 90.88 293 PHE A C 1
ATOM 2357 O O . PHE A 1 293 ? -32.041 5.036 38.296 1.00 90.88 293 PHE A O 1
ATOM 2364 N N . ASP A 1 294 ? -32.287 5.851 36.217 1.00 90.06 294 ASP A N 1
ATOM 2365 C CA . ASP A 1 294 ? -33.693 5.463 36.057 1.00 90.06 294 ASP A CA 1
ATOM 2366 C C . ASP A 1 294 ? -33.822 3.940 35.860 1.00 90.06 294 ASP A C 1
ATOM 2368 O O . ASP A 1 294 ? -34.752 3.319 36.373 1.00 90.06 294 ASP A O 1
ATOM 2372 N N . ASP A 1 295 ? -32.883 3.339 35.118 1.00 88.75 295 ASP A N 1
ATOM 2373 C CA . ASP A 1 295 ? -32.806 1.893 34.900 1.00 88.75 295 ASP A CA 1
ATOM 2374 C C . ASP A 1 295 ? -31.350 1.451 34.694 1.00 88.75 295 ASP A C 1
ATOM 2376 O O . ASP A 1 295 ? -30.625 1.978 33.844 1.00 88.75 295 ASP A O 1
ATOM 2380 N N . ILE A 1 296 ? -30.908 0.483 35.495 1.00 91.50 296 ILE A N 1
ATOM 2381 C CA . ILE A 1 296 ? -29.555 -0.058 35.424 1.00 91.50 296 ILE A CA 1
ATOM 2382 C C . ILE A 1 296 ? -29.550 -1.555 35.700 1.00 91.50 296 ILE A C 1
ATOM 2384 O O . ILE A 1 296 ? -30.020 -2.026 36.738 1.00 91.50 296 ILE A O 1
ATOM 2388 N N . THR A 1 297 ? -28.967 -2.318 34.778 1.00 90.06 297 THR A N 1
ATOM 2389 C CA . THR A 1 297 ? -28.840 -3.771 34.915 1.00 90.06 297 THR A CA 1
ATOM 2390 C C . THR A 1 297 ? -27.379 -4.190 34.943 1.00 90.06 297 THR A C 1
ATOM 2392 O O . THR A 1 297 ? -26.527 -3.595 34.293 1.00 90.06 297 THR A O 1
ATOM 2395 N N . PHE A 1 298 ? -27.068 -5.228 35.716 1.00 88.50 298 PHE A N 1
ATOM 2396 C CA . PHE A 1 298 ? -25.732 -5.820 35.774 1.00 88.50 298 PHE A CA 1
ATOM 2397 C C . PHE A 1 298 ? -25.778 -7.184 35.116 1.00 88.50 298 PHE A C 1
ATOM 2399 O O . PHE A 1 298 ? -26.619 -7.986 35.500 1.00 88.50 298 PHE A O 1
ATOM 2406 N N . ASN A 1 299 ? -24.873 -7.490 34.196 1.00 88.06 299 ASN A N 1
ATOM 2407 C CA . ASN A 1 299 ? -24.862 -8.701 33.389 1.00 88.06 299 ASN A CA 1
ATOM 2408 C C . ASN A 1 299 ? -23.482 -9.359 33.401 1.00 88.06 299 ASN A C 1
ATOM 2410 O O . ASN A 1 299 ? -22.446 -8.719 33.224 1.00 88.06 299 ASN A O 1
ATOM 2414 N N . TYR A 1 300 ? -23.479 -10.673 33.611 1.00 86.25 300 TYR A N 1
ATOM 2415 C CA . TYR A 1 300 ? -22.271 -11.478 33.499 1.00 86.25 300 TYR A CA 1
ATOM 2416 C C . TYR A 1 300 ? -21.993 -11.804 32.029 1.00 86.25 300 TYR A C 1
ATOM 2418 O O . TYR A 1 300 ? -22.895 -12.255 31.319 1.00 86.25 300 TYR A O 1
ATOM 2426 N N . ILE A 1 301 ? -20.746 -11.628 31.590 1.00 84.94 301 ILE A N 1
ATOM 2427 C CA . ILE A 1 301 ? -20.279 -12.007 30.251 1.00 84.94 301 ILE A CA 1
ATOM 2428 C C . ILE A 1 301 ? -19.062 -12.934 30.308 1.00 84.94 301 ILE A C 1
ATOM 2430 O O . ILE A 1 301 ? -18.257 -12.848 31.227 1.00 84.94 301 ILE A O 1
ATOM 2434 N N . PRO A 1 302 ? -18.878 -13.810 29.309 1.00 80.88 302 PRO A N 1
ATOM 2435 C CA . PRO A 1 302 ? -17.626 -14.534 29.124 1.00 80.88 302 PRO A CA 1
ATOM 2436 C C . PRO A 1 302 ? -16.416 -13.599 28.952 1.00 80.88 302 PRO A C 1
ATOM 2438 O O . PRO A 1 302 ? -16.530 -12.520 28.367 1.00 80.88 302 PRO A O 1
ATOM 2441 N N . ARG A 1 303 ? -15.240 -14.039 29.416 1.00 75.06 303 ARG A N 1
ATOM 2442 C CA . ARG A 1 303 ? -13.991 -13.252 29.410 1.00 75.06 303 ARG A CA 1
ATOM 2443 C C . ARG A 1 303 ? -13.550 -12.787 28.017 1.00 75.06 303 ARG A C 1
ATOM 2445 O O . ARG A 1 303 ? -12.998 -11.703 27.869 1.00 75.06 303 ARG A O 1
ATOM 2452 N N . ASP A 1 304 ? -13.832 -13.566 26.978 1.00 76.75 304 ASP A N 1
ATOM 2453 C CA . ASP A 1 304 ? -13.563 -13.205 25.581 1.00 76.75 304 ASP A CA 1
ATOM 2454 C C . ASP A 1 304 ? -14.336 -11.963 25.114 1.00 76.75 304 ASP A C 1
ATOM 2456 O O . ASP A 1 304 ? -13.882 -11.278 24.200 1.00 76.75 304 ASP A O 1
ATOM 2460 N N . LYS A 1 305 ? -15.451 -11.621 25.772 1.00 76.00 305 LYS A N 1
ATOM 2461 C CA . LYS A 1 305 ? -16.235 -10.417 25.472 1.00 76.00 305 LYS A CA 1
ATOM 2462 C C . LYS A 1 305 ? -15.797 -9.180 26.264 1.00 76.00 305 LYS A C 1
ATOM 2464 O O . LYS A 1 305 ? -16.203 -8.083 25.897 1.00 76.00 305 LYS A O 1
ATOM 2469 N N . ASN A 1 306 ? -14.953 -9.325 27.294 1.00 85.94 306 ASN A N 1
ATOM 2470 C CA . ASN A 1 306 ? -14.459 -8.212 28.126 1.00 85.94 306 ASN A CA 1
ATOM 2471 C C . ASN A 1 306 ? -13.011 -7.787 27.793 1.00 85.94 306 ASN A C 1
ATOM 2473 O O . ASN A 1 306 ? -12.363 -7.082 28.563 1.00 85.94 306 ASN A O 1
ATOM 2477 N N . GLN A 1 307 ? -12.486 -8.197 26.630 1.00 85.94 307 GLN A N 1
ATOM 2478 C CA . GLN A 1 307 ? -11.075 -8.004 26.258 1.00 85.94 307 GLN A CA 1
ATOM 2479 C C . GLN A 1 307 ? -10.620 -6.539 26.259 1.00 85.94 307 GLN A C 1
ATOM 2481 O O . GLN A 1 307 ? -9.471 -6.256 26.588 1.00 85.94 307 GLN A O 1
ATOM 2486 N N . MET A 1 308 ? -11.494 -5.600 25.881 1.00 85.56 308 MET A N 1
ATOM 2487 C CA . MET A 1 308 ? -11.120 -4.184 25.829 1.00 85.56 308 MET A CA 1
ATOM 2488 C C . MET A 1 308 ? -10.895 -3.607 27.232 1.00 85.56 308 MET A C 1
ATOM 2490 O O . MET A 1 308 ? -9.930 -2.874 27.436 1.00 85.56 308 MET A O 1
ATOM 2494 N N . ALA A 1 309 ? -11.744 -3.955 28.202 1.00 88.50 309 ALA A N 1
ATOM 2495 C CA . ALA A 1 309 ? -11.585 -3.488 29.574 1.00 88.50 309 ALA A CA 1
ATOM 2496 C C . ALA A 1 309 ? -10.363 -4.135 30.256 1.00 88.50 309 ALA A C 1
ATOM 2498 O O . ALA A 1 309 ? -9.584 -3.414 30.880 1.00 88.50 309 ALA A O 1
ATOM 2499 N N . ASP A 1 310 ? -10.138 -5.440 30.048 1.00 88.06 310 ASP A N 1
ATOM 2500 C CA . ASP A 1 310 ? -8.954 -6.180 30.536 1.00 88.06 310 ASP A CA 1
ATOM 2501 C C . ASP A 1 310 ? -7.648 -5.577 29.976 1.00 88.06 310 ASP A C 1
ATOM 2503 O O . ASP A 1 310 ? -6.698 -5.305 30.721 1.00 88.06 310 ASP A O 1
ATOM 2507 N N . ALA A 1 311 ? -7.629 -5.223 28.683 1.00 88.06 311 ALA A N 1
ATOM 2508 C CA . ALA A 1 311 ? -6.495 -4.542 28.062 1.00 88.06 311 ALA A CA 1
ATOM 2509 C C . ALA A 1 311 ? -6.242 -3.146 28.659 1.00 88.06 311 ALA A C 1
ATOM 2511 O O . ALA A 1 311 ? -5.092 -2.803 28.938 1.00 88.06 311 ALA A O 1
ATOM 2512 N N . LEU A 1 312 ? -7.291 -2.345 28.890 1.00 88.62 312 LEU A N 1
ATOM 2513 C CA . LEU A 1 312 ? -7.173 -1.010 29.495 1.00 88.62 312 LEU A CA 1
ATOM 2514 C C . LEU A 1 312 ? -6.684 -1.070 30.947 1.00 88.62 312 LEU A C 1
ATOM 2516 O O . LEU A 1 312 ? -5.841 -0.260 31.337 1.00 88.62 312 LEU A O 1
ATOM 2520 N N . ALA A 1 313 ? -7.177 -2.024 31.738 1.00 89.31 313 ALA A N 1
ATOM 2521 C CA . ALA A 1 313 ? -6.750 -2.227 33.121 1.00 89.31 313 ALA A CA 1
ATOM 2522 C C . ALA A 1 313 ? -5.282 -2.670 33.193 1.00 89.31 313 ALA A C 1
ATOM 2524 O O . ALA A 1 313 ? -4.487 -2.130 33.970 1.00 89.31 313 ALA A O 1
ATOM 2525 N N . THR A 1 314 ? -4.898 -3.595 32.312 1.00 88.94 314 THR A N 1
ATOM 2526 C CA . THR A 1 314 ? -3.515 -4.054 32.172 1.00 88.94 314 THR A CA 1
ATOM 2527 C C . THR A 1 314 ? -2.590 -2.903 31.785 1.00 88.94 314 THR A C 1
ATOM 2529 O O . THR A 1 314 ? -1.540 -2.727 32.406 1.00 88.94 314 THR A O 1
ATOM 2532 N N . LEU A 1 315 ? -2.993 -2.073 30.820 1.00 86.94 315 LEU A N 1
ATOM 2533 C CA . LEU A 1 315 ? -2.213 -0.923 30.370 1.00 86.94 315 LEU A CA 1
ATOM 2534 C C . LEU A 1 315 ? -1.998 0.079 31.518 1.00 86.94 315 LEU A C 1
ATOM 2536 O O . LEU A 1 315 ? -0.856 0.459 31.770 1.00 86.94 315 LEU A O 1
ATOM 2540 N N . ALA A 1 316 ? -3.037 0.416 32.292 1.00 86.50 316 ALA A N 1
ATOM 2541 C CA . ALA A 1 316 ? -2.902 1.259 33.487 1.00 86.50 316 ALA A CA 1
ATOM 2542 C C . ALA A 1 316 ? -1.932 0.692 34.533 1.00 86.50 316 ALA A C 1
ATOM 2544 O O . ALA A 1 316 ? -1.149 1.449 35.110 1.00 86.50 316 ALA A O 1
ATOM 2545 N N . SER A 1 317 ? -1.950 -0.626 34.763 1.00 86.62 317 SER A N 1
ATOM 2546 C CA . SER A 1 317 ? -1.057 -1.260 35.744 1.00 86.62 317 SER A CA 1
ATOM 2547 C C . SER A 1 317 ? 0.427 -1.134 35.371 1.00 86.62 317 SER A C 1
ATOM 2549 O O . SER A 1 317 ? 1.282 -1.090 36.253 1.00 86.62 317 SER A O 1
ATOM 2551 N N . MET A 1 318 ? 0.733 -1.029 34.072 1.00 85.06 318 MET A N 1
ATOM 2552 C CA . MET A 1 318 ? 2.101 -0.982 33.544 1.00 85.06 318 MET A CA 1
ATOM 2553 C C . MET A 1 318 ? 2.704 0.425 33.512 1.00 85.06 318 MET A C 1
ATOM 2555 O O . MET A 1 318 ? 3.927 0.563 33.460 1.00 85.06 318 MET A O 1
ATOM 2559 N N . ILE A 1 319 ? 1.885 1.479 33.505 1.00 75.69 319 ILE A N 1
ATOM 2560 C CA . ILE A 1 319 ? 2.393 2.841 33.319 1.00 75.69 319 ILE A CA 1
ATOM 2561 C C . ILE A 1 319 ? 3.050 3.343 34.615 1.00 75.69 319 ILE A C 1
ATOM 2563 O O . ILE A 1 319 ? 2.444 3.352 35.682 1.00 75.69 319 ILE A O 1
ATOM 2567 N N . GLY A 1 320 ? 4.291 3.827 34.540 1.00 64.75 320 GLY A N 1
ATOM 2568 C CA . GLY A 1 320 ? 4.955 4.560 35.622 1.00 64.75 320 GLY A CA 1
ATOM 2569 C C . GLY A 1 320 ? 4.870 6.070 35.404 1.00 64.75 320 GLY A C 1
ATOM 2570 O O . GLY A 1 320 ? 5.805 6.635 34.851 1.00 64.75 320 GLY A O 1
ATOM 2571 N N . VAL A 1 321 ? 3.766 6.721 35.792 1.00 59.59 321 VAL A N 1
ATOM 2572 C CA . VAL A 1 321 ? 3.650 8.193 35.692 1.00 59.59 321 VAL A CA 1
ATOM 2573 C C . VAL A 1 321 ? 4.180 8.854 36.967 1.00 59.59 321 VAL A C 1
ATOM 2575 O O . VAL A 1 321 ? 3.855 8.419 38.074 1.00 59.59 321 VAL A O 1
ATOM 2578 N N . ASN A 1 322 ? 4.971 9.919 36.812 1.00 56.03 322 ASN A N 1
ATOM 2579 C CA . ASN A 1 322 ? 5.334 10.822 37.905 1.00 56.03 322 ASN A CA 1
ATOM 2580 C C . ASN A 1 322 ? 4.117 11.688 38.270 1.00 56.03 322 ASN A C 1
ATOM 2582 O O . ASN A 1 322 ? 3.421 12.169 37.384 1.00 56.03 322 ASN A O 1
ATOM 2586 N N . LYS A 1 323 ? 3.864 11.915 39.565 1.00 55.31 323 LYS A N 1
ATOM 2587 C CA . LYS A 1 323 ? 2.625 12.527 40.105 1.00 55.31 323 LYS A CA 1
ATOM 2588 C C . LYS A 1 323 ? 2.269 13.938 39.591 1.00 55.31 323 LYS A C 1
ATOM 2590 O O . LYS A 1 323 ? 1.226 14.457 39.969 1.00 55.31 323 LYS A O 1
ATOM 2595 N N . GLU A 1 324 ? 3.116 14.557 38.774 1.00 48.88 324 GLU A N 1
ATOM 2596 C CA . GLU A 1 324 ? 3.031 15.965 38.366 1.00 48.88 324 GLU A CA 1
ATOM 2597 C C . GLU A 1 324 ? 2.663 16.167 36.883 1.00 48.88 324 GLU A C 1
ATOM 2599 O O . GLU A 1 324 ? 2.515 17.305 36.447 1.00 48.88 324 GLU A O 1
ATOM 2604 N N . GLU A 1 325 ? 2.479 15.097 36.102 1.00 48.97 325 GLU A N 1
ATOM 2605 C CA . GLU A 1 325 ? 2.118 15.199 34.681 1.00 48.97 325 GLU A CA 1
ATOM 2606 C C . GLU A 1 325 ? 0.630 14.880 34.455 1.00 48.97 325 GLU A C 1
ATOM 2608 O O . GLU A 1 325 ? 0.169 13.766 34.711 1.00 48.97 325 GLU A O 1
ATOM 2613 N N . GLU A 1 326 ? -0.138 15.857 33.954 1.00 52.50 326 GLU A N 1
ATOM 2614 C CA . GLU A 1 326 ? -1.525 15.645 33.523 1.00 52.50 326 GLU A CA 1
ATOM 2615 C C . GLU A 1 326 ? -1.573 14.680 32.330 1.00 52.50 326 GLU A C 1
ATOM 2617 O O . GLU A 1 326 ? -1.115 14.986 31.223 1.00 52.50 326 GLU A O 1
ATOM 2622 N N . MET A 1 327 ? -2.155 13.500 32.546 1.00 53.91 327 MET A N 1
ATOM 2623 C CA . MET A 1 327 ? -2.287 12.483 31.511 1.00 53.91 327 MET A CA 1
ATOM 2624 C C . MET A 1 327 ? -3.508 12.764 30.629 1.00 53.91 327 MET A C 1
ATOM 2626 O O . MET A 1 327 ? -4.640 12.839 31.105 1.00 53.91 327 MET A O 1
ATOM 2630 N N . ARG A 1 328 ? -3.282 12.914 29.320 1.00 55.44 328 ARG A N 1
ATOM 2631 C CA . ARG A 1 328 ? -4.360 13.116 28.340 1.00 55.44 328 ARG A CA 1
ATOM 2632 C C . ARG A 1 328 ? -5.174 11.824 28.132 1.00 55.44 328 ARG A C 1
ATOM 2634 O O . ARG A 1 328 ? -4.600 10.739 28.244 1.00 55.44 328 ARG A O 1
ATOM 2641 N N . PRO A 1 329 ? -6.475 11.913 27.778 1.00 53.22 329 PRO A N 1
ATOM 2642 C CA . PRO A 1 329 ? -7.300 10.741 27.479 1.00 53.22 329 PRO A CA 1
ATOM 2643 C C . PRO A 1 329 ? -6.696 9.875 26.364 1.00 53.22 329 PRO A C 1
ATOM 2645 O O . PRO A 1 329 ? -6.206 10.403 25.364 1.00 53.22 329 PRO A O 1
ATOM 2648 N N . ILE A 1 330 ? -6.758 8.547 26.512 1.00 60.03 330 ILE A N 1
ATOM 2649 C CA . ILE A 1 330 ? -6.301 7.615 25.473 1.00 60.03 330 ILE A CA 1
ATOM 2650 C C . ILE A 1 330 ? -7.313 7.622 24.323 1.00 60.03 330 ILE A C 1
ATOM 2652 O O . ILE A 1 330 ? -8.439 7.150 24.471 1.00 60.03 330 ILE A O 1
ATOM 2656 N N . GLN A 1 331 ? -6.902 8.131 23.161 1.00 52.44 331 GLN A N 1
ATOM 2657 C CA . GLN A 1 331 ? -7.693 8.050 21.938 1.00 52.44 331 GLN A CA 1
ATOM 2658 C C . GLN A 1 331 ? -7.442 6.703 21.253 1.00 52.44 331 GLN A C 1
ATOM 2660 O O . GLN A 1 331 ? -6.324 6.404 20.836 1.00 52.44 331 GLN A O 1
ATOM 2665 N N . MET A 1 332 ? -8.491 5.892 21.132 1.00 50.47 332 MET A N 1
ATOM 2666 C CA . MET A 1 332 ? -8.456 4.626 20.403 1.00 50.47 332 MET A CA 1
ATOM 2667 C C . MET A 1 332 ? -9.127 4.800 19.040 1.00 50.47 332 MET A C 1
ATOM 2669 O O . MET A 1 332 ? -10.271 5.241 18.965 1.00 50.47 332 MET A O 1
ATOM 2673 N N . SER A 1 333 ? -8.432 4.436 17.965 1.00 45.09 333 SER A N 1
ATOM 2674 C CA . SER A 1 333 ? -8.984 4.398 16.609 1.00 45.09 333 SER A CA 1
ATOM 2675 C C . SER A 1 333 ? -8.666 3.060 15.951 1.00 45.09 333 SER A C 1
ATOM 2677 O O . SER A 1 333 ? -7.538 2.567 15.998 1.00 45.09 333 SER A O 1
ATOM 2679 N N . ILE A 1 334 ? -9.683 2.454 15.340 1.00 46.41 334 ILE A N 1
ATOM 2680 C CA . ILE A 1 334 ? -9.516 1.237 14.552 1.00 46.41 334 ILE A CA 1
ATOM 2681 C C . ILE A 1 334 ? -9.055 1.663 13.163 1.00 46.41 334 ILE A C 1
ATOM 2683 O O . ILE A 1 334 ? -9.775 2.334 12.428 1.00 46.41 334 ILE A O 1
ATOM 2687 N N . PHE A 1 335 ? -7.831 1.284 12.816 1.00 37.25 335 PHE A N 1
ATOM 2688 C CA . PHE A 1 335 ? -7.282 1.504 11.488 1.00 37.25 335 PHE A CA 1
ATOM 2689 C C . PHE A 1 335 ? -7.467 0.238 10.656 1.00 37.25 335 PHE A C 1
ATOM 2691 O O . PHE A 1 335 ? -6.747 -0.743 10.828 1.00 37.25 335 PHE A O 1
ATOM 2698 N N . GLU A 1 336 ? -8.411 0.264 9.719 1.00 40.94 336 GLU A N 1
ATOM 2699 C CA . GLU A 1 336 ? -8.606 -0.834 8.760 1.00 40.94 336 GLU A CA 1
ATOM 2700 C C . GLU A 1 336 ? -7.502 -0.887 7.682 1.00 40.94 336 GLU A C 1
ATOM 2702 O O . GLU A 1 336 ? -7.437 -1.820 6.880 1.00 40.94 336 GLU A O 1
ATOM 2707 N N . ALA A 1 337 ? -6.599 0.099 7.666 1.00 35.84 337 ALA A N 1
ATOM 2708 C CA . ALA A 1 337 ? -5.437 0.154 6.790 1.00 35.84 337 ALA A CA 1
ATOM 2709 C C . ALA A 1 337 ? -4.230 0.823 7.489 1.00 35.84 337 ALA A C 1
ATOM 2711 O O . ALA A 1 337 ? -4.420 1.625 8.400 1.00 35.84 337 ALA A O 1
ATOM 2712 N N . PRO A 1 338 ? -2.980 0.534 7.073 1.00 31.47 338 PRO A N 1
ATOM 2713 C CA . PRO A 1 338 ? -1.772 1.026 7.746 1.00 31.47 338 PRO A CA 1
ATOM 2714 C C . PRO A 1 338 ? -1.627 2.559 7.753 1.00 31.47 338 PRO A C 1
ATOM 2716 O O . PRO A 1 338 ? -1.970 3.2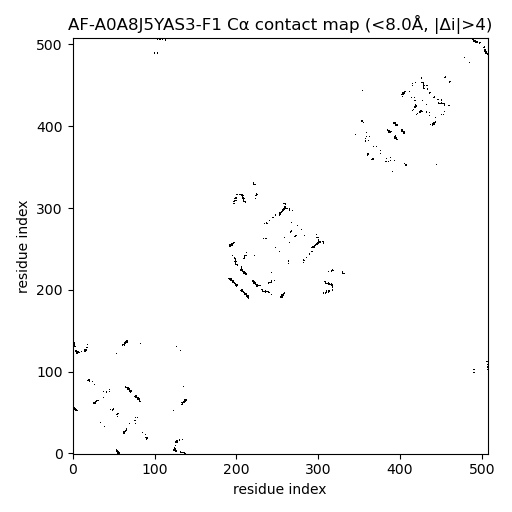31 6.781 1.00 31.47 338 PRO A O 1
ATOM 2719 N N . THR A 1 339 ? -1.005 3.087 8.813 1.00 30.30 339 THR A N 1
ATOM 2720 C CA . THR A 1 339 ? -0.880 4.507 9.222 1.00 30.30 339 THR A CA 1
ATOM 2721 C C . THR A 1 339 ? -0.114 5.438 8.262 1.00 30.30 339 THR A C 1
ATOM 2723 O O . THR A 1 339 ? 0.108 6.602 8.572 1.00 30.30 339 THR A O 1
ATOM 2726 N N . SER A 1 340 ? 0.273 5.000 7.062 1.00 40.31 340 SER A N 1
ATOM 2727 C CA . SER A 1 340 ? 0.990 5.838 6.085 1.00 40.31 340 SER A CA 1
ATOM 2728 C C . SER A 1 340 ? 0.096 6.869 5.360 1.00 40.31 340 SER A C 1
ATOM 2730 O O . SER A 1 340 ? 0.473 7.330 4.283 1.00 40.31 340 SER A O 1
ATOM 2732 N N . ARG A 1 341 ? -1.112 7.165 5.876 1.00 32.12 341 ARG A N 1
ATOM 2733 C CA . ARG A 1 341 ? -2.187 7.929 5.202 1.00 32.12 341 ARG A CA 1
ATOM 2734 C C . ARG A 1 341 ? -2.663 9.211 5.917 1.00 32.12 341 ARG A C 1
ATOM 2736 O O . ARG A 1 341 ? -3.607 9.821 5.432 1.00 32.12 341 ARG A O 1
ATOM 2743 N N . CYS A 1 342 ? -2.045 9.665 7.011 1.00 31.25 342 CYS A N 1
ATOM 2744 C CA . CYS A 1 342 ? -2.531 10.844 7.754 1.00 31.25 342 CYS A CA 1
ATOM 2745 C C . CYS A 1 342 ? -1.526 12.013 7.745 1.00 31.25 342 CYS A C 1
ATOM 2747 O O . CYS A 1 342 ? -0.547 11.951 8.476 1.00 31.25 342 CYS A O 1
ATOM 2749 N N . ASN A 1 343 ? -1.804 13.081 6.984 1.00 30.42 343 ASN A N 1
ATOM 2750 C CA . ASN A 1 343 ? -1.265 14.440 7.187 1.00 30.42 343 ASN A CA 1
ATOM 2751 C C . ASN A 1 343 ? -2.485 15.391 7.197 1.00 30.42 343 ASN A C 1
ATOM 2753 O O . ASN A 1 343 ? -3.221 15.396 6.216 1.00 30.42 343 ASN A O 1
ATOM 2757 N N . ILE A 1 344 ? -2.916 15.901 8.361 1.00 35.22 344 ILE A N 1
ATOM 2758 C CA . ILE A 1 344 ? -2.738 17.286 8.869 1.00 35.22 344 ILE A CA 1
ATOM 2759 C C . ILE A 1 344 ? -3.103 18.350 7.815 1.00 35.22 344 ILE A C 1
ATOM 2761 O O . ILE A 1 344 ? -2.287 18.670 6.954 1.00 35.22 344 ILE A O 1
ATOM 2765 N N . GLU A 1 345 ? -4.324 18.891 7.903 1.00 31.78 345 GLU A N 1
ATOM 2766 C CA . GLU A 1 345 ? -4.725 20.137 7.234 1.00 31.78 345 GLU A CA 1
ATOM 2767 C C . GLU A 1 345 ? -4.115 21.331 8.004 1.00 31.78 345 GLU A C 1
ATOM 2769 O O . GLU A 1 345 ? -4.387 21.500 9.193 1.00 31.78 345 GLU A O 1
ATOM 2774 N N . GLU A 1 346 ? -3.303 22.157 7.336 1.00 31.88 346 GLU A N 1
ATOM 2775 C CA . GLU A 1 346 ? -2.996 23.534 7.753 1.00 31.88 346 GLU A CA 1
ATOM 2776 C C . GLU A 1 346 ? -3.488 24.531 6.689 1.00 31.88 346 GLU A C 1
ATOM 2778 O O . GLU A 1 346 ? -3.688 24.199 5.522 1.00 31.88 346 GLU A O 1
ATOM 2783 N N . GLU A 1 347 ? -3.717 25.744 7.180 1.00 32.34 347 GLU A N 1
ATOM 2784 C CA . GLU A 1 347 ? -4.593 26.829 6.741 1.00 32.34 347 GLU A CA 1
ATOM 2785 C C . GLU A 1 347 ? -4.411 27.426 5.331 1.00 32.34 347 GLU A C 1
ATOM 2787 O O . GLU A 1 347 ? -3.373 27.342 4.674 1.00 32.34 347 GLU A O 1
ATOM 2792 N N . GLU A 1 348 ? -5.483 28.117 4.926 1.00 42.50 348 GLU A N 1
ATOM 2793 C CA . GLU A 1 348 ? -5.682 28.898 3.707 1.00 42.50 348 GLU A CA 1
ATOM 2794 C C . GLU A 1 348 ? -4.510 29.840 3.353 1.00 42.50 348 GLU A C 1
ATOM 2796 O O . GLU A 1 348 ? -4.229 30.833 4.027 1.00 42.50 348 GLU A O 1
ATOM 2801 N N . LYS A 1 349 ? -3.904 29.594 2.186 1.00 37.69 349 LYS A N 1
ATOM 2802 C CA . LYS A 1 349 ? -3.241 30.605 1.353 1.00 37.69 349 LYS A CA 1
ATOM 2803 C C . LYS A 1 349 ? -3.892 30.613 -0.023 1.00 37.69 349 LYS A C 1
ATOM 2805 O O . LYS A 1 349 ? -4.316 29.575 -0.518 1.00 37.69 349 LYS A O 1
ATOM 2810 N N . ASP A 1 350 ? -3.920 31.799 -0.621 1.00 40.75 350 ASP A N 1
ATOM 2811 C CA . ASP A 1 350 ? -4.514 32.203 -1.907 1.00 40.75 350 ASP A CA 1
ATOM 2812 C C . ASP A 1 350 ? -3.875 31.538 -3.157 1.00 40.75 350 ASP A C 1
ATOM 2814 O O . ASP A 1 350 ? -3.697 32.153 -4.200 1.00 40.75 350 ASP A O 1
ATOM 2818 N N . ASP A 1 351 ? -3.512 30.261 -3.039 1.00 54.12 351 ASP A N 1
ATOM 2819 C CA . ASP A 1 351 ? -3.070 29.337 -4.083 1.00 54.12 351 ASP A CA 1
ATOM 2820 C C . ASP A 1 351 ? -3.901 28.058 -3.921 1.00 54.12 351 ASP A C 1
ATOM 2822 O O . ASP A 1 351 ? -3.409 26.973 -3.602 1.00 54.12 351 ASP A O 1
ATOM 2826 N N . ASN A 1 352 ? -5.215 28.209 -4.076 1.00 63.81 352 ASN A N 1
ATOM 2827 C CA . ASN A 1 352 ? -6.132 27.086 -3.994 1.00 63.81 352 ASN A CA 1
ATOM 2828 C C . ASN A 1 352 ? -5.653 25.949 -4.919 1.00 63.81 352 ASN A C 1
ATOM 2830 O O . ASN A 1 352 ? -5.425 26.193 -6.111 1.00 63.81 352 ASN A O 1
ATOM 2834 N N . PRO A 1 353 ? -5.487 24.711 -4.409 1.00 73.44 353 PRO A N 1
ATOM 2835 C CA . PRO A 1 353 ? -4.940 23.622 -5.203 1.00 73.44 353 PRO A CA 1
ATOM 2836 C C . PRO A 1 353 ? -5.729 23.437 -6.501 1.00 73.44 353 PRO A C 1
ATOM 2838 O O . PRO A 1 353 ? -6.955 23.534 -6.508 1.00 73.44 353 PRO A O 1
ATOM 2841 N N . TRP A 1 354 ? -5.055 23.096 -7.604 1.00 81.75 354 TRP A N 1
ATOM 2842 C CA . TRP A 1 354 ? -5.693 22.939 -8.926 1.00 81.75 354 TRP A CA 1
ATOM 2843 C C . TRP A 1 354 ? -6.878 21.950 -8.932 1.00 81.75 354 TRP A C 1
ATOM 2845 O O . TRP A 1 354 ? -7.706 21.957 -9.842 1.00 81.75 354 TRP A O 1
ATOM 2855 N N . TYR A 1 355 ? -6.941 21.072 -7.930 1.00 83.88 355 TYR A N 1
ATOM 2856 C CA . TYR A 1 355 ? -7.980 20.072 -7.732 1.00 83.88 355 TYR A CA 1
ATOM 2857 C C . TYR A 1 355 ? -9.074 20.491 -6.735 1.00 83.88 355 TYR A C 1
ATOM 2859 O O . TYR A 1 355 ? -9.929 19.665 -6.419 1.00 83.88 355 TYR A O 1
ATOM 2867 N N . GLN A 1 356 ? -9.098 21.735 -6.246 1.00 83.62 356 GLN A N 1
ATOM 2868 C CA . GLN A 1 356 ? -10.037 22.189 -5.213 1.00 83.62 356 GLN A CA 1
ATOM 2869 C C . GLN A 1 356 ? -11.503 22.049 -5.644 1.00 83.62 356 GLN A C 1
ATOM 2871 O O . GLN A 1 356 ? -12.331 21.577 -4.866 1.00 83.62 356 GLN A O 1
ATOM 2876 N N . ASP A 1 357 ? -11.829 22.370 -6.896 1.00 80.75 357 ASP A N 1
ATOM 2877 C CA . ASP A 1 357 ? -13.189 22.194 -7.420 1.00 80.75 357 ASP A CA 1
ATOM 2878 C C . ASP A 1 357 ? -13.602 20.717 -7.471 1.00 80.75 357 ASP A C 1
ATOM 2880 O O . ASP A 1 357 ? -14.753 20.364 -7.200 1.00 80.75 357 ASP A O 1
ATOM 2884 N N . ILE A 1 358 ? -12.648 19.831 -7.776 1.00 84.81 358 ILE A N 1
ATOM 2885 C CA . ILE A 1 358 ? -12.855 18.379 -7.785 1.00 84.81 358 ILE A CA 1
ATOM 2886 C C . ILE A 1 358 ? -13.043 17.886 -6.347 1.00 84.81 358 ILE A C 1
ATOM 2888 O O . ILE A 1 358 ? -13.986 17.146 -6.077 1.00 84.81 358 ILE A O 1
ATOM 2892 N N . LEU A 1 359 ? -12.202 18.344 -5.418 1.00 84.81 359 LEU A N 1
ATOM 2893 C CA . LEU A 1 359 ? -12.278 18.033 -3.992 1.00 84.81 359 LEU A CA 1
ATOM 2894 C C . LEU A 1 359 ? -13.624 18.468 -3.398 1.00 84.81 359 LEU A C 1
ATOM 2896 O O . LEU A 1 359 ? -14.322 17.654 -2.794 1.00 84.81 359 LEU A O 1
ATOM 2900 N N . ARG A 1 360 ? -14.047 19.714 -3.641 1.00 84.38 360 ARG A N 1
ATOM 2901 C CA . ARG A 1 360 ? -15.333 20.265 -3.181 1.00 84.38 360 ARG A CA 1
ATOM 2902 C C . ARG A 1 360 ? -16.516 19.472 -3.740 1.00 84.38 360 ARG A C 1
ATOM 2904 O O . ARG A 1 360 ? -17.478 19.207 -3.012 1.00 84.38 360 ARG A O 1
ATOM 2911 N N . TYR A 1 361 ? -16.440 19.055 -5.003 1.00 83.56 361 TYR A N 1
ATOM 2912 C CA . TYR A 1 361 ? -17.482 18.244 -5.626 1.00 83.56 361 TYR A CA 1
ATOM 2913 C C . TYR A 1 361 ? -17.526 16.807 -5.085 1.00 83.56 361 TYR A C 1
ATOM 2915 O O . TYR A 1 361 ? -18.615 16.281 -4.852 1.00 83.56 361 TYR A O 1
ATOM 2923 N N . VAL A 1 362 ? -16.377 16.167 -4.853 1.00 84.25 362 VAL A N 1
ATOM 2924 C CA . VAL A 1 362 ? -16.313 14.801 -4.306 1.00 84.25 362 VAL A CA 1
ATOM 2925 C C . VAL A 1 362 ? -16.734 14.773 -2.829 1.00 84.25 362 VAL A C 1
ATOM 2927 O O . VAL A 1 362 ? -17.493 13.881 -2.456 1.00 84.25 362 VAL A O 1
ATOM 2930 N N . ARG A 1 363 ? -16.327 15.767 -2.023 1.00 83.75 363 ARG A N 1
ATOM 2931 C CA . ARG A 1 363 ? -16.616 15.866 -0.576 1.00 83.75 363 ARG A CA 1
ATOM 2932 C C . ARG A 1 363 ? -18.055 16.299 -0.280 1.00 83.75 363 ARG A C 1
ATOM 2934 O O . ARG A 1 363 ? -18.732 15.667 0.521 1.00 83.75 363 ARG A O 1
ATOM 2941 N N . TYR A 1 364 ? -18.543 17.354 -0.941 1.00 81.25 364 TYR A N 1
ATOM 2942 C CA . TYR A 1 364 ? -19.824 17.993 -0.592 1.00 81.25 364 TYR A CA 1
ATOM 2943 C C . TYR A 1 364 ? -20.895 17.921 -1.685 1.00 81.25 364 TYR A C 1
ATOM 2945 O O . TYR A 1 364 ? -21.994 18.435 -1.487 1.00 81.25 364 TYR A O 1
ATOM 2953 N N . ARG A 1 365 ? -20.591 17.347 -2.861 1.00 80.31 365 ARG A N 1
ATOM 2954 C CA . ARG A 1 365 ? -21.483 17.347 -4.042 1.00 80.31 365 ARG A CA 1
ATOM 2955 C C . ARG A 1 365 ? -21.931 18.749 -4.484 1.00 80.31 365 ARG A C 1
ATOM 2957 O O . ARG A 1 365 ? -22.967 18.894 -5.131 1.00 80.31 365 ARG A O 1
ATOM 2964 N N . LYS A 1 366 ? -21.132 19.778 -4.180 1.00 78.31 366 LYS A N 1
ATOM 2965 C CA . LYS A 1 366 ? -21.385 21.180 -4.547 1.00 78.31 366 LYS A CA 1
ATOM 2966 C C . LYS A 1 366 ? -20.596 21.575 -5.794 1.00 78.31 366 LYS A C 1
ATOM 2968 O O . LYS A 1 366 ? -19.462 21.142 -5.978 1.00 78.31 366 LYS A O 1
ATOM 2973 N N . TYR A 1 367 ? -21.206 22.403 -6.638 1.00 76.31 367 TYR A N 1
ATOM 2974 C CA . TYR A 1 367 ? -20.562 22.992 -7.814 1.00 76.31 367 TYR A CA 1
ATOM 2975 C C . TYR A 1 367 ? -20.017 24.390 -7.483 1.00 76.31 367 TYR A C 1
ATOM 2977 O O . TYR A 1 367 ? -20.533 25.022 -6.558 1.00 76.31 367 TYR A O 1
ATOM 2985 N N . PRO A 1 368 ? -19.025 24.897 -8.235 1.00 79.00 368 PRO A N 1
ATOM 2986 C CA . PRO A 1 368 ? -18.620 26.297 -8.149 1.00 79.00 368 PRO A CA 1
ATOM 2987 C C . PRO A 1 368 ? -19.804 27.218 -8.469 1.00 79.00 368 PRO A C 1
ATOM 2989 O O . PRO A 1 368 ? -20.584 26.927 -9.379 1.00 79.00 368 PRO A O 1
ATOM 2992 N N . GLU A 1 369 ? -19.934 28.330 -7.743 1.00 72.38 369 GLU A N 1
ATOM 2993 C CA . GLU A 1 369 ? -21.088 29.243 -7.857 1.00 72.38 369 GLU A CA 1
ATOM 2994 C C . GLU A 1 369 ? -21.234 29.859 -9.259 1.00 72.38 369 GLU A C 1
ATOM 2996 O O . GLU A 1 369 ? -22.333 30.223 -9.667 1.00 72.38 369 GLU A O 1
ATOM 3001 N N . GLN A 1 370 ? -20.141 29.901 -10.025 1.00 75.56 370 GLN A N 1
ATOM 3002 C CA . GLN A 1 370 ? -20.057 30.505 -11.358 1.00 75.56 370 GLN A CA 1
ATOM 3003 C C . GLN A 1 370 ? -20.085 29.470 -12.505 1.00 75.56 370 GLN A C 1
ATOM 3005 O O . GLN A 1 370 ? -19.867 29.825 -13.660 1.00 75.56 370 GLN A O 1
ATOM 3010 N N . ALA A 1 371 ? -20.299 28.179 -12.214 1.00 73.12 371 ALA A N 1
ATOM 3011 C CA . ALA A 1 371 ? -20.139 27.104 -13.200 1.00 73.12 371 ALA A CA 1
ATOM 3012 C C . ALA A 1 371 ? -21.336 26.965 -14.162 1.00 73.12 371 ALA A C 1
ATOM 3014 O O . ALA A 1 371 ? -22.480 26.770 -13.730 1.00 73.12 371 ALA A O 1
ATOM 3015 N N . ASN A 1 372 ? -21.064 26.934 -15.474 1.00 78.56 372 ASN A N 1
ATOM 3016 C CA . ASN A 1 372 ? -22.075 26.676 -16.503 1.00 78.56 372 ASN A CA 1
ATOM 3017 C C . ASN A 1 372 ? -22.505 25.195 -16.506 1.00 78.56 372 ASN A C 1
ATOM 3019 O O . ASN A 1 372 ? -21.800 24.318 -16.006 1.00 78.56 372 ASN A O 1
ATOM 3023 N N . GLU A 1 373 ? -23.636 24.856 -17.137 1.00 74.00 373 GLU A N 1
ATOM 3024 C CA . GLU A 1 373 ? -24.107 23.455 -17.202 1.00 74.00 373 GLU A CA 1
ATOM 3025 C C . GLU A 1 373 ? -23.110 22.494 -17.875 1.00 74.00 373 GLU A C 1
ATOM 3027 O O . GLU A 1 373 ? -22.997 21.323 -17.492 1.00 74.00 373 GLU A O 1
ATOM 3032 N N . ASN A 1 374 ? -22.328 22.988 -18.838 1.00 69.81 374 ASN A N 1
ATOM 3033 C CA . ASN A 1 374 ? -21.238 22.220 -19.441 1.00 69.81 374 ASN A CA 1
ATOM 3034 C C . ASN A 1 374 ? -20.083 21.975 -18.458 1.00 69.81 374 ASN A C 1
ATOM 3036 O O . ASN A 1 374 ? -19.534 20.871 -18.434 1.00 69.81 374 ASN A O 1
ATOM 3040 N N . ASP A 1 375 ? -19.766 22.941 -17.599 1.00 71.00 375 ASP A N 1
ATOM 3041 C CA . ASP A 1 375 ? -18.699 22.826 -16.599 1.00 71.00 375 ASP A CA 1
ATOM 3042 C C . ASP A 1 375 ? -19.110 21.840 -15.506 1.00 71.00 375 ASP A C 1
ATOM 3044 O O . ASP A 1 375 ? -18.367 20.912 -15.187 1.00 71.00 375 ASP A O 1
ATOM 3048 N N . LYS A 1 376 ? -20.363 21.919 -15.039 1.00 74.38 376 LYS A N 1
ATOM 3049 C CA . LYS A 1 376 ? -20.946 20.941 -14.105 1.00 74.38 376 LYS A CA 1
ATOM 3050 C C . LYS A 1 376 ? -20.960 19.524 -14.676 1.00 74.38 376 LYS A C 1
ATOM 3052 O O . LYS A 1 376 ? -20.795 18.548 -13.942 1.00 74.38 376 LYS A O 1
ATOM 3057 N N . ARG A 1 377 ? -21.205 19.367 -15.982 1.00 72.25 377 ARG A N 1
ATOM 3058 C CA . ARG A 1 377 ? -21.144 18.062 -16.668 1.00 72.25 377 ARG A CA 1
ATOM 3059 C C . ARG A 1 377 ? -19.708 17.546 -16.759 1.00 72.25 377 ARG A C 1
ATOM 3061 O O . ARG A 1 377 ? -19.482 16.351 -16.580 1.00 72.25 377 ARG A O 1
ATOM 3068 N N . THR A 1 378 ? -18.756 18.429 -17.029 1.00 73.69 378 THR A N 1
ATOM 3069 C CA . THR A 1 378 ? -17.333 18.089 -17.140 1.00 73.69 378 THR A CA 1
ATOM 3070 C C . THR A 1 378 ? -16.755 17.702 -15.781 1.00 73.69 378 THR A C 1
ATOM 3072 O O . THR A 1 378 ? -16.138 16.644 -15.669 1.00 73.69 378 THR A O 1
ATOM 3075 N N . LEU A 1 379 ? -17.065 18.466 -14.731 1.00 78.50 379 LEU A N 1
ATOM 3076 C CA . LEU A 1 379 ? -16.662 18.185 -13.354 1.00 78.50 379 LEU A CA 1
ATOM 3077 C C . LEU A 1 379 ? -17.212 16.841 -12.863 1.00 78.50 379 LEU A C 1
ATOM 3079 O O . LEU A 1 379 ? -16.469 16.044 -12.303 1.00 78.50 379 LEU A O 1
ATOM 3083 N N . ARG A 1 380 ? -18.482 16.535 -13.170 1.00 78.69 380 ARG A N 1
ATOM 3084 C CA . ARG A 1 380 ? -19.095 15.222 -12.901 1.00 78.69 380 ARG A CA 1
ATOM 3085 C C . ARG A 1 380 ? -18.315 14.064 -13.513 1.00 78.69 380 ARG A C 1
ATOM 3087 O O . ARG A 1 380 ? -18.081 13.066 -12.842 1.00 78.69 380 ARG A O 1
ATOM 3094 N N . ARG A 1 381 ? -17.936 14.193 -14.788 1.00 78.94 381 ARG A N 1
ATOM 3095 C CA . ARG A 1 381 ? -17.183 13.158 -15.512 1.00 78.94 381 ARG A CA 1
ATOM 3096 C C . ARG A 1 381 ? -15.775 13.000 -14.956 1.00 78.94 381 ARG A C 1
ATOM 3098 O O . ARG A 1 381 ? -15.339 11.874 -14.762 1.00 78.94 381 ARG A O 1
ATOM 3105 N N . LEU A 1 382 ? -15.097 14.115 -14.689 1.00 80.56 382 LEU A N 1
ATOM 3106 C CA . LEU A 1 382 ? -13.756 14.114 -14.115 1.00 80.56 382 LEU A CA 1
ATOM 3107 C C . LEU A 1 382 ? -13.759 13.481 -12.726 1.00 80.56 382 LEU A C 1
ATOM 3109 O O . LEU A 1 382 ? -12.953 12.596 -12.478 1.00 80.56 382 LEU A O 1
ATOM 3113 N N . ALA A 1 383 ? -14.698 13.860 -11.857 1.00 84.12 383 ALA A N 1
ATOM 3114 C CA . ALA A 1 383 ? -14.790 13.364 -10.487 1.00 84.12 383 ALA A CA 1
ATOM 3115 C C . ALA A 1 383 ? -14.974 11.839 -10.378 1.00 84.12 383 ALA A C 1
ATOM 3117 O O . ALA A 1 383 ? -14.609 11.271 -9.357 1.00 84.12 383 ALA A O 1
ATOM 3118 N N . CYS A 1 384 ? -15.476 11.149 -11.412 1.00 81.44 384 CYS A N 1
ATOM 3119 C CA . CYS A 1 384 ? -15.551 9.679 -11.439 1.00 81.44 384 CYS A CA 1
ATOM 3120 C C . CYS A 1 384 ? -14.175 8.985 -11.427 1.00 81.44 384 CYS A C 1
ATOM 3122 O O . CYS A 1 384 ? -14.071 7.806 -11.059 1.00 81.44 384 CYS A O 1
ATOM 3124 N N . ASP A 1 385 ? -13.135 9.703 -11.850 1.00 83.75 385 ASP A N 1
ATOM 3125 C CA . ASP A 1 385 ? -11.752 9.235 -11.836 1.00 83.75 385 ASP A CA 1
ATOM 3126 C C . ASP A 1 385 ? -11.030 9.606 -10.534 1.00 83.75 385 ASP A C 1
ATOM 3128 O O . ASP A 1 385 ? -9.856 9.275 -10.392 1.00 83.75 385 ASP A O 1
ATOM 3132 N N . TYR A 1 386 ? -11.699 10.258 -9.578 1.00 86.62 386 TYR A N 1
ATOM 3133 C CA . TYR A 1 386 ? -11.113 10.631 -8.293 1.00 86.62 386 TYR A CA 1
ATOM 3134 C C . TYR A 1 386 ? -11.840 9.957 -7.131 1.00 86.62 386 TYR A C 1
ATOM 3136 O O . TYR A 1 386 ? -13.043 9.707 -7.172 1.00 86.62 386 TYR A O 1
ATOM 3144 N N . VAL A 1 387 ? -11.077 9.640 -6.093 1.00 87.88 387 VAL A N 1
ATOM 3145 C CA . VAL A 1 387 ? -11.545 9.043 -4.844 1.00 87.88 387 VAL A CA 1
ATOM 3146 C C . VAL A 1 387 ? -10.992 9.891 -3.711 1.00 87.88 387 VAL A C 1
ATOM 3148 O O . VAL A 1 387 ? -9.825 10.273 -3.741 1.00 87.88 387 VAL A O 1
ATOM 3151 N N . LEU A 1 388 ? -11.839 10.210 -2.741 1.00 86.31 388 LEU A N 1
ATOM 3152 C CA . LEU A 1 388 ? -11.441 10.915 -1.532 1.00 86.31 388 LEU A CA 1
ATOM 3153 C C . LEU A 1 388 ? -11.210 9.883 -0.426 1.00 86.31 388 LEU A C 1
ATOM 3155 O O . LEU A 1 388 ? -12.073 9.034 -0.209 1.00 86.31 388 LEU A O 1
ATOM 3159 N N . ASP A 1 389 ? -10.053 9.948 0.224 1.00 77.06 389 ASP A N 1
ATOM 3160 C CA . ASP A 1 389 ? -9.700 9.121 1.380 1.00 77.06 389 ASP A CA 1
ATOM 3161 C C . ASP A 1 389 ? -9.176 10.050 2.483 1.00 77.06 389 ASP A C 1
ATOM 3163 O O . ASP A 1 389 ? -8.101 10.639 2.351 1.00 77.06 389 ASP A O 1
ATOM 3167 N N . GLY A 1 390 ? -9.996 10.270 3.515 1.00 76.62 390 GLY A N 1
ATOM 3168 C CA . GLY A 1 390 ? -9.810 11.372 4.465 1.00 76.62 390 GLY A CA 1
ATOM 3169 C C . GLY A 1 390 ? -9.920 12.740 3.778 1.00 76.62 390 GLY A C 1
ATOM 3170 O O . GLY A 1 390 ? -10.878 12.994 3.046 1.00 76.62 390 GLY A O 1
ATOM 3171 N N . ASP A 1 391 ? -8.917 13.594 3.984 1.00 76.38 391 ASP A N 1
ATOM 3172 C CA . ASP A 1 391 ? -8.808 14.919 3.349 1.00 76.38 391 ASP A CA 1
ATOM 3173 C C . ASP A 1 391 ? -7.983 14.894 2.047 1.00 76.38 391 ASP A C 1
ATOM 3175 O O . ASP A 1 391 ? -7.866 15.895 1.336 1.00 76.38 391 ASP A O 1
ATOM 3179 N N . ILE A 1 392 ? -7.435 13.730 1.682 1.00 80.56 392 ILE A N 1
ATOM 3180 C CA . ILE A 1 392 ? -6.515 13.586 0.556 1.00 80.56 392 ILE A CA 1
ATOM 3181 C C . ILE A 1 392 ? -7.263 13.089 -0.686 1.00 80.56 392 ILE A C 1
ATOM 3183 O O . ILE A 1 392 ? -7.875 12.017 -0.707 1.00 80.56 392 ILE A O 1
ATOM 3187 N N . LEU A 1 393 ? -7.174 13.857 -1.776 1.00 88.12 393 LEU A N 1
ATOM 3188 C CA . LEU A 1 393 ? -7.763 13.485 -3.060 1.00 88.12 393 LEU A CA 1
ATOM 3189 C C . LEU A 1 393 ? -6.826 12.560 -3.846 1.00 88.12 393 LEU A C 1
ATOM 3191 O O . LEU A 1 393 ? -5.689 12.916 -4.153 1.00 88.12 393 LEU A O 1
ATOM 3195 N N . TYR A 1 394 ? -7.324 11.404 -4.268 1.00 89.25 394 TYR A N 1
ATOM 3196 C CA . TYR A 1 394 ? -6.595 10.457 -5.105 1.00 89.25 394 TYR A CA 1
ATOM 3197 C C . TYR A 1 394 ? -7.182 10.382 -6.508 1.00 89.25 394 TYR A C 1
ATOM 3199 O O . TYR A 1 394 ? -8.393 10.280 -6.686 1.00 89.25 394 TYR A O 1
ATOM 3207 N N . LYS A 1 395 ? -6.323 10.341 -7.526 1.00 89.50 395 LYS A N 1
ATOM 3208 C CA . LYS A 1 395 ? -6.704 9.993 -8.894 1.00 89.50 395 LYS A CA 1
ATOM 3209 C C . LYS A 1 395 ? -6.606 8.485 -9.095 1.00 89.50 395 LYS A C 1
ATOM 3211 O O . LYS A 1 395 ? -5.527 7.901 -8.983 1.00 89.50 395 LYS A O 1
ATOM 3216 N N . ARG A 1 396 ? -7.720 7.857 -9.456 1.00 87.44 396 ARG A N 1
ATOM 3217 C CA . ARG A 1 396 ? -7.813 6.440 -9.799 1.00 87.44 396 ARG A CA 1
ATOM 3218 C C . ARG A 1 396 ? -7.356 6.208 -11.233 1.00 87.44 396 ARG A C 1
ATOM 3220 O O . ARG A 1 396 ? -7.904 6.755 -12.190 1.00 87.44 396 ARG A O 1
ATOM 3227 N N . ARG A 1 397 ? -6.359 5.344 -11.401 1.00 81.19 397 ARG A N 1
ATOM 3228 C CA . ARG A 1 397 ? -5.963 4.837 -12.716 1.00 81.19 397 ARG A CA 1
ATOM 3229 C C . ARG A 1 397 ? -6.801 3.626 -13.128 1.00 81.19 397 ARG A C 1
ATOM 3231 O O . ARG A 1 397 ? -7.500 3.002 -12.336 1.00 81.19 397 ARG A O 1
ATOM 3238 N N . LYS A 1 398 ? -6.711 3.265 -14.412 1.00 75.06 398 LYS A N 1
ATOM 3239 C CA . LYS A 1 398 ? -7.420 2.109 -14.997 1.00 75.06 398 LYS A CA 1
ATOM 3240 C C . LYS A 1 398 ? -6.994 0.757 -14.403 1.00 75.06 398 LYS A C 1
ATOM 3242 O O . LYS A 1 398 ? -7.705 -0.225 -14.571 1.00 75.06 398 LYS A O 1
ATOM 3247 N N . ASP A 1 399 ? -5.843 0.710 -13.743 1.00 74.62 399 ASP A N 1
ATOM 3248 C CA . ASP A 1 399 ? -5.283 -0.438 -13.023 1.00 74.62 399 ASP A CA 1
ATOM 3249 C C . ASP A 1 399 ? -5.670 -0.458 -11.530 1.00 74.62 399 ASP A C 1
ATOM 3251 O O . ASP A 1 399 ? -5.126 -1.263 -10.782 1.00 74.62 399 ASP A O 1
ATOM 3255 N N . GLN A 1 400 ? -6.617 0.395 -11.107 1.00 73.62 400 GLN A N 1
ATOM 3256 C CA . GLN A 1 400 ? -7.052 0.588 -9.714 1.00 73.62 400 GLN A CA 1
ATOM 3257 C C . GLN A 1 400 ? -5.973 1.169 -8.781 1.00 73.62 400 GLN A C 1
ATOM 3259 O O . GLN A 1 400 ? -6.194 1.252 -7.576 1.00 73.62 400 GLN A O 1
ATOM 3264 N N . VAL A 1 401 ? -4.829 1.620 -9.311 1.00 81.81 401 VAL A N 1
ATOM 3265 C CA . VAL A 1 401 ? -3.814 2.320 -8.513 1.00 81.81 401 VAL A CA 1
ATOM 3266 C C . VAL A 1 401 ? -4.285 3.747 -8.231 1.00 81.81 401 VAL A C 1
ATOM 3268 O O . VAL A 1 401 ? -4.730 4.459 -9.138 1.00 81.81 401 VAL A O 1
ATOM 3271 N N . LEU A 1 402 ? -4.185 4.156 -6.968 1.00 88.12 402 LEU A N 1
ATOM 3272 C CA . LEU A 1 402 ? -4.529 5.492 -6.492 1.00 88.12 402 LEU A CA 1
ATOM 3273 C C . LEU A 1 402 ? -3.272 6.368 -6.452 1.00 88.12 402 LEU A C 1
ATOM 3275 O O . LEU A 1 402 ? -2.270 5.986 -5.852 1.00 88.12 402 LEU A O 1
ATOM 3279 N N . LEU A 1 403 ? -3.329 7.534 -7.098 1.00 91.44 403 LEU A N 1
ATOM 3280 C CA . LEU A 1 403 ? -2.258 8.532 -7.088 1.00 91.44 403 LEU A CA 1
ATOM 3281 C C . LEU A 1 403 ? -2.699 9.755 -6.282 1.00 91.44 403 LEU A C 1
ATOM 3283 O O . LEU A 1 403 ? -3.699 10.375 -6.636 1.00 91.44 403 LEU A O 1
ATOM 3287 N N . ARG A 1 404 ? -1.965 10.111 -5.228 1.00 93.69 404 ARG A N 1
ATOM 3288 C CA . ARG A 1 404 ? -2.222 11.289 -4.397 1.00 93.69 404 ARG A CA 1
ATOM 3289 C C . ARG A 1 404 ? -2.100 12.560 -5.230 1.00 93.69 404 ARG A C 1
ATOM 3291 O O . ARG A 1 404 ? -1.065 12.793 -5.855 1.00 93.69 404 ARG A O 1
ATOM 3298 N N . CYS A 1 405 ? -3.143 13.380 -5.217 1.00 90.50 405 CYS A N 1
ATOM 3299 C CA . CYS A 1 405 ? -3.100 14.708 -5.805 1.00 90.50 405 CYS A CA 1
ATOM 3300 C C . CYS A 1 405 ? -2.248 15.617 -4.919 1.00 90.50 405 CYS A C 1
ATOM 3302 O O . CYS A 1 405 ? -2.454 15.668 -3.709 1.00 90.50 405 CYS A O 1
ATOM 3304 N N . VAL A 1 406 ? -1.286 16.296 -5.531 1.00 90.81 406 VAL A N 1
ATOM 3305 C CA . VAL A 1 406 ? -0.384 17.243 -4.864 1.00 90.81 406 VAL A CA 1
ATOM 3306 C C . VAL A 1 406 ? -0.643 18.653 -5.365 1.00 90.81 406 VAL A C 1
ATOM 3308 O O . VAL A 1 406 ? -1.063 18.850 -6.517 1.00 90.81 406 VAL A O 1
ATOM 3311 N N . ASP A 1 407 ? -0.446 19.622 -4.477 1.00 86.62 407 ASP A N 1
ATOM 3312 C CA . ASP A 1 407 ? -0.515 21.039 -4.819 1.00 86.62 407 ASP A CA 1
ATOM 3313 C C . ASP A 1 407 ? 0.756 21.509 -5.556 1.00 86.62 407 ASP A C 1
ATOM 3315 O O . ASP A 1 407 ? 1.659 20.729 -5.874 1.00 86.62 407 ASP A O 1
ATOM 3319 N N . THR A 1 408 ? 0.810 22.795 -5.896 1.00 83.94 408 THR A N 1
ATOM 3320 C CA . THR A 1 408 ? 1.922 23.388 -6.650 1.00 83.94 408 THR A CA 1
ATOM 3321 C C . THR A 1 408 ? 3.209 23.522 -5.832 1.00 83.94 408 THR A C 1
ATOM 3323 O O . THR A 1 408 ? 4.294 23.534 -6.421 1.00 83.94 408 THR A O 1
ATOM 3326 N N . VAL A 1 409 ? 3.116 23.625 -4.505 1.00 85.81 409 VAL A N 1
ATOM 3327 C CA . VAL A 1 409 ? 4.259 23.752 -3.591 1.00 85.81 409 VAL A CA 1
ATOM 3328 C C . VAL A 1 409 ? 4.898 22.381 -3.393 1.00 85.81 409 VAL A C 1
ATOM 3330 O O . VAL A 1 409 ? 6.093 22.213 -3.642 1.00 85.81 409 VAL A O 1
ATOM 3333 N N . GLU A 1 410 ? 4.089 21.377 -3.063 1.00 87.88 410 GLU A N 1
ATOM 3334 C CA . GLU A 1 410 ? 4.490 19.978 -2.964 1.00 87.88 410 GLU A CA 1
ATOM 3335 C C . GLU A 1 410 ? 5.060 19.463 -4.290 1.00 87.88 410 GLU A C 1
ATOM 3337 O O . GLU A 1 410 ? 6.096 18.799 -4.300 1.00 87.88 410 GLU A O 1
ATOM 3342 N N . ALA A 1 411 ? 4.436 19.799 -5.426 1.00 89.62 411 ALA A N 1
ATOM 3343 C CA . ALA A 1 411 ? 4.932 19.392 -6.740 1.00 89.62 411 ALA A CA 1
ATOM 3344 C C . ALA A 1 411 ? 6.357 19.902 -7.016 1.00 89.62 411 ALA A C 1
ATOM 3346 O O . ALA A 1 411 ? 7.168 19.158 -7.568 1.00 89.62 411 ALA A O 1
ATOM 3347 N N . LYS A 1 412 ? 6.694 21.137 -6.612 1.00 89.44 412 LYS A N 1
ATOM 3348 C CA . LYS A 1 412 ? 8.056 21.684 -6.762 1.00 89.44 412 LYS A CA 1
ATOM 3349 C C . LYS A 1 412 ? 9.069 20.929 -5.906 1.00 89.44 412 LYS A C 1
ATOM 3351 O O . LYS A 1 412 ? 10.109 20.538 -6.428 1.00 89.44 412 LYS A O 1
ATOM 3356 N N . LEU A 1 413 ? 8.732 20.659 -4.645 1.00 90.12 413 LEU A N 1
ATOM 3357 C CA . LEU A 1 413 ? 9.590 19.890 -3.737 1.00 90.12 413 LEU A CA 1
ATOM 3358 C C . LEU A 1 413 ? 9.827 18.466 -4.258 1.00 90.12 413 LEU A C 1
ATOM 3360 O O . LEU A 1 413 ? 10.950 17.972 -4.235 1.00 90.12 413 LEU A O 1
ATOM 3364 N N . ILE A 1 414 ? 8.788 17.820 -4.796 1.00 91.56 414 ILE A N 1
ATOM 3365 C CA . ILE A 1 414 ? 8.901 16.485 -5.400 1.00 91.56 414 ILE A CA 1
ATOM 3366 C C . ILE A 1 414 ? 9.799 16.517 -6.643 1.00 91.56 414 ILE A C 1
ATOM 3368 O O . ILE A 1 414 ? 10.593 15.598 -6.844 1.00 91.56 414 ILE A O 1
ATOM 3372 N N . LEU A 1 415 ? 9.686 17.547 -7.488 1.00 90.94 415 LEU A N 1
ATOM 3373 C CA . LEU A 1 415 ? 10.552 17.706 -8.659 1.00 90.94 415 LEU A CA 1
ATOM 3374 C C . LEU A 1 415 ? 12.021 17.872 -8.253 1.00 90.94 415 LEU A C 1
ATOM 3376 O O . LEU A 1 415 ? 12.877 17.191 -8.815 1.00 90.94 415 LEU A O 1
ATOM 3380 N N . GLU A 1 416 ? 12.296 18.725 -7.266 1.00 89.12 416 GLU A N 1
ATOM 3381 C CA . GLU A 1 416 ? 13.639 18.944 -6.719 1.00 89.12 416 GLU A CA 1
ATOM 3382 C C . GLU A 1 416 ? 14.218 17.659 -6.115 1.00 89.12 416 GLU A C 1
ATOM 3384 O O . GLU A 1 416 ? 15.309 17.242 -6.495 1.00 89.12 416 GLU A O 1
ATOM 3389 N N . GLU A 1 417 ? 13.469 16.960 -5.261 1.00 89.25 417 GLU A N 1
ATOM 3390 C CA . GLU A 1 417 ? 13.946 15.743 -4.596 1.00 89.25 417 GLU A CA 1
ATOM 3391 C C . GLU A 1 417 ? 14.189 14.589 -5.585 1.00 89.25 417 GLU A C 1
ATOM 3393 O O . GLU A 1 417 ? 15.204 13.893 -5.515 1.00 89.25 417 GLU A O 1
ATOM 3398 N N . VAL A 1 418 ? 13.290 14.380 -6.555 1.00 88.06 418 VAL A N 1
ATOM 3399 C CA . VAL A 1 418 ? 13.426 13.279 -7.527 1.00 88.06 418 VAL A CA 1
ATOM 3400 C C . VAL A 1 418 ? 14.527 13.556 -8.553 1.00 88.06 418 VAL A C 1
ATOM 3402 O O . VAL A 1 418 ? 15.183 12.615 -9.018 1.00 88.06 418 VAL A O 1
ATOM 3405 N N . HIS A 1 419 ? 14.734 14.819 -8.928 1.00 87.69 419 HIS A N 1
ATOM 3406 C CA . HIS A 1 419 ? 15.724 15.187 -9.936 1.00 87.69 419 HIS A CA 1
ATOM 3407 C C . HIS A 1 419 ? 17.115 15.448 -9.349 1.00 87.69 419 HIS A C 1
ATOM 3409 O O . HIS A 1 419 ? 18.101 14.947 -9.896 1.00 87.69 419 HIS A O 1
ATOM 3415 N N . GLU A 1 420 ? 17.188 16.207 -8.253 1.00 83.00 420 GLU A N 1
ATOM 3416 C CA . GLU A 1 420 ? 18.417 16.755 -7.661 1.00 83.00 420 GLU A CA 1
ATOM 3417 C C . GLU A 1 420 ? 18.704 16.271 -6.230 1.00 83.00 420 GLU A C 1
ATOM 3419 O O . GLU A 1 420 ? 19.786 16.560 -5.713 1.00 83.00 420 GLU A O 1
ATOM 3424 N N . GLY A 1 421 ? 17.785 15.531 -5.598 1.00 83.56 421 GLY A N 1
ATOM 3425 C CA . GLY A 1 421 ? 17.956 15.001 -4.243 1.00 83.56 421 GLY A CA 1
ATOM 3426 C C . GLY A 1 421 ? 19.118 14.010 -4.109 1.00 83.56 421 GLY A C 1
ATOM 3427 O O . GLY A 1 421 ? 19.809 13.668 -5.070 1.00 83.56 421 GLY A O 1
ATOM 3428 N N . VAL A 1 422 ? 19.331 13.487 -2.897 1.00 72.44 422 VAL A N 1
ATOM 3429 C CA . VAL A 1 422 ? 20.478 12.605 -2.567 1.00 72.44 422 VAL A CA 1
ATOM 3430 C C . VAL A 1 422 ? 20.518 11.342 -3.445 1.00 72.44 422 VAL A C 1
ATOM 3432 O O . VAL A 1 422 ? 21.587 10.806 -3.736 1.00 72.44 422 VAL A O 1
ATOM 3435 N N . CYS A 1 423 ? 19.350 10.902 -3.919 1.00 63.06 423 CYS A N 1
ATOM 3436 C CA . CYS A 1 423 ? 19.172 9.782 -4.846 1.00 63.06 423 CYS A CA 1
ATOM 3437 C C . CYS A 1 423 ? 18.757 10.224 -6.268 1.00 63.06 423 CYS A C 1
ATOM 3439 O O . CYS A 1 423 ? 18.279 9.399 -7.054 1.00 63.06 423 CYS A O 1
ATOM 3441 N N . GLY A 1 424 ? 18.903 11.509 -6.601 1.00 74.38 424 GLY A N 1
ATOM 3442 C CA . GLY A 1 424 ? 18.529 12.101 -7.883 1.00 74.38 424 GLY A CA 1
ATOM 3443 C C . GLY A 1 424 ? 19.377 11.551 -9.027 1.00 74.38 424 GLY A C 1
ATOM 3444 O O . GLY A 1 424 ? 20.604 11.624 -9.019 1.00 74.38 424 GLY A O 1
ATOM 3445 N N . THR A 1 425 ? 18.723 10.965 -10.031 1.00 75.31 425 THR A N 1
ATOM 3446 C CA . THR A 1 425 ? 19.410 10.322 -11.170 1.00 75.31 425 THR A CA 1
ATOM 3447 C C . THR A 1 425 ? 19.536 11.230 -12.393 1.00 75.31 425 THR A C 1
ATOM 3449 O O . THR A 1 425 ? 19.974 10.761 -13.443 1.00 75.31 425 THR A O 1
ATOM 3452 N N . HIS A 1 426 ? 19.137 12.507 -12.288 1.00 82.00 426 HIS A N 1
ATOM 3453 C CA . HIS A 1 426 ? 19.049 13.432 -13.425 1.00 82.00 426 HIS A CA 1
ATOM 3454 C C . HIS A 1 426 ? 18.286 12.833 -14.622 1.00 82.00 426 HIS A C 1
ATOM 3456 O O . HIS A 1 426 ? 18.638 13.015 -15.788 1.00 82.00 426 HIS A O 1
ATOM 3462 N N . ALA A 1 427 ? 17.233 12.067 -14.326 1.00 79.38 427 ALA A N 1
ATOM 3463 C CA . ALA A 1 427 ? 16.446 11.379 -15.336 1.00 79.38 427 ALA A CA 1
ATOM 3464 C C . ALA A 1 427 ? 15.728 12.372 -16.267 1.00 79.38 427 ALA A C 1
ATOM 3466 O O . ALA A 1 427 ? 15.309 13.453 -15.850 1.00 79.38 427 ALA A O 1
ATOM 3467 N N . ASN A 1 428 ? 15.526 11.976 -17.531 1.00 83.12 428 ASN A N 1
ATOM 3468 C CA . ASN A 1 428 ? 14.748 12.777 -18.477 1.00 83.12 428 ASN A CA 1
ATOM 3469 C C . ASN A 1 428 ? 13.304 12.990 -17.979 1.00 83.12 428 ASN A C 1
ATOM 3471 O O . ASN A 1 428 ? 12.758 12.159 -17.247 1.00 83.12 428 ASN A O 1
ATOM 3475 N N . GLY A 1 429 ? 12.664 14.083 -18.411 1.00 83.75 429 GLY A N 1
ATOM 3476 C CA . GLY A 1 429 ? 11.359 14.504 -17.882 1.00 83.75 429 GLY A CA 1
ATOM 3477 C C . GLY A 1 429 ? 10.268 13.427 -17.944 1.00 83.75 429 GLY A C 1
ATOM 3478 O O . GLY A 1 429 ? 9.470 13.292 -17.022 1.00 83.75 429 GLY A O 1
ATOM 3479 N N . PHE A 1 430 ? 10.271 12.580 -18.975 1.00 82.88 430 PHE A N 1
ATOM 3480 C CA . PHE A 1 430 ? 9.295 11.496 -19.102 1.00 82.88 430 PHE A CA 1
ATOM 3481 C C . PHE A 1 430 ? 9.548 10.337 -18.123 1.00 82.88 430 PHE A C 1
ATOM 3483 O O . PHE A 1 430 ? 8.615 9.747 -17.571 1.00 82.88 430 PHE A O 1
ATOM 3490 N N . THR A 1 431 ? 10.817 10.006 -17.883 1.00 84.31 431 THR A N 1
ATOM 3491 C CA . THR A 1 431 ? 11.220 9.000 -16.890 1.00 84.31 431 THR A CA 1
ATOM 3492 C C . THR A 1 431 ? 10.932 9.501 -15.481 1.00 84.31 431 THR A C 1
ATOM 3494 O O . THR A 1 431 ? 10.407 8.743 -14.667 1.00 84.31 431 THR A O 1
ATOM 3497 N N . MET A 1 432 ? 11.176 10.788 -15.235 1.00 89.25 432 MET A N 1
ATOM 3498 C CA . MET A 1 432 ? 10.867 11.453 -13.975 1.00 89.25 432 MET A CA 1
ATOM 3499 C C . MET A 1 432 ? 9.364 11.435 -13.675 1.00 89.25 432 MET A C 1
ATOM 3501 O O . MET A 1 432 ? 8.967 10.959 -12.615 1.00 89.25 432 MET A O 1
ATOM 3505 N N . ALA A 1 433 ? 8.510 11.805 -14.636 1.00 88.25 433 ALA A N 1
ATOM 3506 C CA . ALA A 1 433 ? 7.056 11.742 -14.464 1.00 88.25 433 ALA A CA 1
ATOM 3507 C C . ALA A 1 433 ? 6.569 10.319 -14.132 1.00 88.25 433 ALA A C 1
ATOM 3509 O O . ALA A 1 433 ? 5.729 10.120 -13.255 1.00 88.25 433 ALA A O 1
ATOM 3510 N N . ARG A 1 434 ? 7.135 9.292 -14.782 1.00 87.56 434 ARG A N 1
ATOM 3511 C CA . ARG A 1 434 ? 6.823 7.885 -14.475 1.00 87.56 434 ARG A CA 1
ATOM 3512 C C . ARG A 1 434 ? 7.304 7.456 -13.095 1.00 87.56 434 ARG A C 1
ATOM 3514 O O . ARG A 1 434 ? 6.641 6.641 -12.457 1.00 87.56 434 ARG A O 1
ATOM 3521 N N . GLN A 1 435 ? 8.456 7.947 -12.658 1.00 87.50 435 GLN A N 1
ATOM 3522 C CA . GLN A 1 435 ? 8.997 7.669 -11.333 1.00 87.50 435 GLN A CA 1
ATOM 3523 C C . GLN A 1 435 ? 8.123 8.304 -10.245 1.00 87.50 435 GLN A C 1
ATOM 3525 O O . GLN A 1 435 ? 7.752 7.619 -9.299 1.00 87.50 435 GLN A O 1
ATOM 3530 N N . ILE A 1 436 ? 7.688 9.547 -10.444 1.00 89.81 436 ILE A N 1
ATOM 3531 C CA . ILE A 1 436 ? 6.766 10.253 -9.546 1.00 89.81 436 ILE A CA 1
ATOM 3532 C C . ILE A 1 436 ? 5.406 9.542 -9.477 1.00 89.81 436 ILE A C 1
ATOM 3534 O O . ILE A 1 436 ? 4.903 9.278 -8.385 1.00 89.81 436 ILE A O 1
ATOM 3538 N N . MET A 1 437 ? 4.858 9.106 -10.620 1.00 88.81 437 MET A N 1
ATOM 3539 C CA . MET A 1 437 ? 3.649 8.267 -10.636 1.00 88.81 437 MET A CA 1
ATOM 3540 C C . MET A 1 437 ? 3.846 6.940 -9.889 1.00 88.81 437 MET A C 1
ATOM 3542 O O . MET A 1 437 ? 2.915 6.454 -9.257 1.00 88.81 437 MET A O 1
ATOM 3546 N N . ARG A 1 438 ? 5.037 6.328 -9.955 1.00 85.50 438 ARG A N 1
ATOM 3547 C CA . ARG A 1 438 ? 5.347 5.092 -9.210 1.00 85.50 438 ARG A CA 1
ATOM 3548 C C . ARG A 1 438 ? 5.459 5.320 -7.708 1.00 85.50 438 ARG A C 1
ATOM 3550 O O . ARG A 1 438 ? 5.117 4.415 -6.958 1.00 85.50 438 ARG A O 1
ATOM 3557 N N . PHE A 1 439 ? 5.910 6.499 -7.288 1.00 85.50 439 PHE A N 1
ATOM 3558 C CA . PHE A 1 439 ? 5.862 6.921 -5.889 1.00 85.50 439 PHE A CA 1
ATOM 3559 C C . PHE A 1 439 ? 4.449 7.290 -5.427 1.00 85.50 439 PHE A C 1
ATOM 3561 O O . PHE A 1 439 ? 4.224 7.460 -4.235 1.00 85.50 439 PHE A O 1
ATOM 3568 N N . GLY A 1 440 ? 3.488 7.338 -6.352 1.00 90.00 440 GLY A N 1
ATOM 3569 C CA . GLY A 1 440 ? 2.080 7.504 -6.033 1.00 90.00 440 GLY A CA 1
ATOM 3570 C C . GLY A 1 440 ? 1.615 8.954 -6.013 1.00 90.00 440 GLY A C 1
ATOM 3571 O O . GLY A 1 440 ? 0.580 9.208 -5.416 1.00 90.00 440 GLY A O 1
ATOM 3572 N N . TYR A 1 441 ? 2.320 9.890 -6.656 1.00 92.69 441 TYR A N 1
ATOM 3573 C CA . TYR A 1 441 ? 1.908 11.300 -6.734 1.00 92.69 441 TYR A CA 1
ATOM 3574 C C . TYR A 1 441 ? 1.374 11.679 -8.122 1.00 92.69 441 TYR A C 1
ATOM 3576 O O . TYR A 1 441 ? 1.709 11.055 -9.136 1.00 92.69 441 TYR A O 1
ATOM 3584 N N . TYR A 1 442 ? 0.525 12.708 -8.172 1.00 92.38 442 TYR A N 1
ATOM 3585 C CA . TYR A 1 442 ? -0.077 13.211 -9.403 1.00 92.38 442 TYR A CA 1
ATOM 3586 C C . TYR A 1 442 ? -0.472 14.691 -9.314 1.00 92.38 442 TYR A C 1
ATOM 3588 O O . TYR A 1 442 ? -1.052 15.142 -8.333 1.00 92.38 442 TYR A O 1
ATOM 3596 N N . TRP A 1 443 ? -0.260 15.426 -10.404 1.00 92.44 443 TRP A N 1
ATOM 3597 C CA . TRP A 1 443 ? -0.911 16.708 -10.670 1.00 92.44 443 TRP A CA 1
ATOM 3598 C C . TRP A 1 443 ? -1.177 16.864 -12.171 1.00 92.44 443 TRP A C 1
ATOM 3600 O O . TRP A 1 443 ? -0.633 16.119 -12.991 1.00 92.44 443 TRP A O 1
ATOM 3610 N N . SER A 1 444 ? -2.063 17.788 -12.546 1.00 84.06 444 SER A N 1
ATOM 3611 C CA . SER A 1 444 ? -2.580 17.914 -13.918 1.00 84.06 444 SER A CA 1
ATOM 3612 C C . SER A 1 444 ? -1.501 18.201 -14.969 1.00 84.06 444 SER A C 1
ATOM 3614 O O . SER A 1 444 ? -1.572 17.658 -16.071 1.00 84.06 444 SER A O 1
ATOM 3616 N N . THR A 1 445 ? -0.484 18.991 -14.623 1.00 87.44 445 THR A N 1
ATOM 3617 C CA . THR A 1 445 ? 0.606 19.425 -15.517 1.00 87.44 445 THR A CA 1
ATOM 3618 C C . THR A 1 445 ? 1.903 18.630 -15.355 1.00 87.44 445 THR A C 1
ATOM 3620 O O . THR A 1 445 ? 2.898 18.947 -16.004 1.00 87.44 445 THR A O 1
ATOM 3623 N N . MET A 1 446 ? 1.896 17.554 -14.563 1.00 89.44 446 MET A N 1
ATOM 3624 C CA . MET A 1 446 ? 3.095 16.822 -14.136 1.00 89.44 446 MET A CA 1
ATOM 3625 C C . MET A 1 446 ? 4.064 16.441 -15.249 1.00 89.44 446 MET A C 1
ATOM 3627 O O . MET A 1 446 ? 5.266 16.647 -15.105 1.00 89.44 446 MET A O 1
ATOM 3631 N N . GLU A 1 447 ? 3.579 15.890 -16.362 1.00 86.50 447 GLU A N 1
ATOM 3632 C CA . GLU A 1 447 ? 4.464 15.499 -17.467 1.00 86.50 447 GLU A CA 1
ATOM 3633 C C . GLU A 1 447 ? 5.169 16.714 -18.087 1.00 86.50 447 GLU A C 1
ATOM 3635 O O . GLU A 1 447 ? 6.374 16.665 -18.339 1.00 86.50 447 GLU A O 1
ATOM 3640 N N . GLY A 1 448 ? 4.441 17.818 -18.280 1.00 86.69 448 GLY A N 1
ATOM 3641 C CA . GLY A 1 448 ? 4.993 19.068 -18.802 1.00 86.69 448 GLY A CA 1
ATOM 3642 C C . GLY A 1 448 ? 5.980 19.711 -17.832 1.00 86.69 448 GLY A C 1
ATOM 3643 O O . GLY A 1 448 ? 7.070 20.114 -18.240 1.00 86.69 448 GLY A O 1
ATOM 3644 N N . ASP A 1 449 ? 5.643 19.733 -16.544 1.00 89.06 449 ASP A N 1
ATOM 3645 C CA . ASP A 1 449 ? 6.498 20.300 -15.501 1.00 89.06 449 ASP A CA 1
ATOM 3646 C C . ASP A 1 449 ? 7.798 19.510 -15.360 1.00 89.06 449 ASP A C 1
ATOM 3648 O O . ASP A 1 449 ? 8.870 20.108 -15.301 1.00 89.06 449 ASP A O 1
ATOM 3652 N N . CYS A 1 450 ? 7.737 18.177 -15.432 1.00 90.75 450 CYS A N 1
ATOM 3653 C CA . CYS A 1 450 ? 8.931 17.338 -15.406 1.00 90.75 450 CYS A CA 1
ATOM 3654 C C . CYS A 1 450 ? 9.868 17.612 -16.592 1.00 90.75 450 CYS A C 1
ATOM 3656 O O . CYS A 1 450 ? 11.089 17.661 -16.434 1.00 90.75 450 CYS A O 1
ATOM 3658 N N 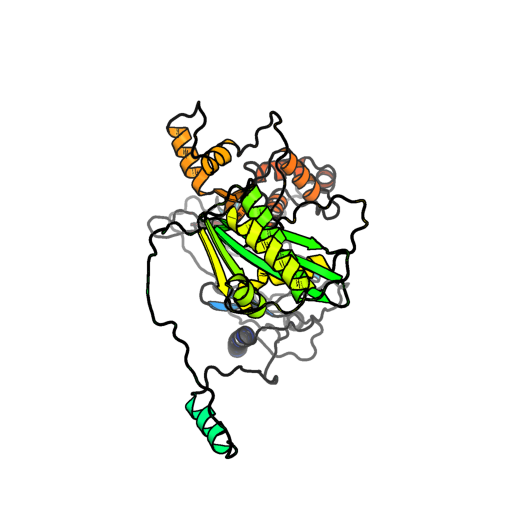. ILE A 1 451 ? 9.308 17.787 -17.793 1.00 87.44 451 ILE A N 1
ATOM 3659 C CA . ILE A 1 451 ? 10.084 18.109 -18.999 1.00 87.44 451 ILE A CA 1
ATOM 3660 C C . ILE A 1 451 ? 10.720 19.493 -18.871 1.00 87.44 451 ILE A C 1
ATOM 3662 O O . ILE A 1 451 ? 11.908 19.654 -19.150 1.00 87.44 451 ILE A O 1
ATOM 3666 N N . ASN A 1 452 ? 9.946 20.485 -18.440 1.00 87.94 452 ASN A N 1
ATOM 3667 C CA . ASN A 1 452 ? 10.427 21.853 -18.283 1.00 87.94 452 ASN A CA 1
ATOM 3668 C C . ASN A 1 452 ? 11.497 21.962 -17.193 1.00 87.94 452 ASN A C 1
ATOM 3670 O O . ASN A 1 452 ? 12.462 22.703 -17.367 1.00 87.94 452 ASN A O 1
ATOM 3674 N N . TYR A 1 453 ? 11.354 21.213 -16.102 1.00 90.19 453 TYR A N 1
ATOM 3675 C CA . TYR A 1 453 ? 12.324 21.176 -15.014 1.00 90.19 453 TYR A CA 1
ATOM 3676 C C . TYR A 1 453 ? 13.658 20.571 -15.475 1.00 90.19 453 TYR A C 1
ATOM 3678 O O . TYR A 1 453 ? 14.699 21.213 -15.349 1.00 90.19 453 TYR A O 1
ATOM 3686 N N . ALA A 1 454 ? 13.627 19.402 -16.126 1.00 86.31 454 ALA A N 1
ATOM 3687 C CA . ALA A 1 454 ? 14.835 18.758 -16.653 1.00 86.31 454 ALA A CA 1
ATOM 3688 C C . ALA A 1 454 ? 15.572 19.634 -17.690 1.00 86.31 454 ALA A C 1
ATOM 3690 O O . ALA A 1 454 ? 16.800 19.679 -17.697 1.00 86.31 454 ALA A O 1
ATOM 3691 N N . LYS A 1 455 ? 14.833 20.385 -18.522 1.00 85.38 455 LYS A N 1
ATOM 3692 C CA . LYS A 1 455 ? 15.407 21.360 -19.471 1.00 85.38 455 LYS A CA 1
ATOM 3693 C C . LYS A 1 455 ? 16.077 22.557 -18.790 1.00 85.38 455 LYS A C 1
ATOM 3695 O O . LYS A 1 455 ? 17.004 23.132 -19.344 1.00 85.38 455 LYS A O 1
ATOM 3700 N N . LYS A 1 456 ? 15.596 22.968 -17.614 1.00 87.44 456 LYS A N 1
ATOM 3701 C CA . LYS A 1 456 ? 16.172 24.084 -16.846 1.00 87.44 456 LYS A CA 1
ATOM 3702 C C . LYS A 1 456 ? 17.351 23.653 -15.970 1.00 87.44 456 LYS A C 1
ATOM 3704 O O . LYS A 1 456 ? 18.132 24.511 -15.566 1.00 87.44 456 LYS A O 1
ATOM 3709 N N . CYS A 1 457 ? 17.493 22.360 -15.673 1.00 86.25 457 CYS A N 1
ATOM 3710 C CA . CYS A 1 457 ? 18.548 21.863 -14.794 1.00 86.25 457 CYS A CA 1
ATOM 3711 C C . CYS A 1 457 ? 19.937 22.060 -15.415 1.00 86.25 457 CYS A C 1
ATOM 3713 O O . CYS A 1 457 ? 20.267 21.475 -16.448 1.00 86.25 457 CYS A O 1
ATOM 3715 N N . HIS A 1 458 ? 20.791 22.835 -14.743 1.00 83.56 458 HIS A N 1
ATOM 3716 C CA . HIS A 1 458 ? 22.130 23.154 -15.235 1.00 83.56 458 HIS A CA 1
ATOM 3717 C C . HIS A 1 458 ? 22.998 21.906 -15.447 1.00 83.56 458 HIS A C 1
ATOM 3719 O O . HIS A 1 458 ? 23.674 21.799 -16.468 1.00 83.56 458 HIS A O 1
ATOM 3725 N N . LYS A 1 459 ? 22.944 20.937 -14.521 1.00 81.31 459 LYS A N 1
ATOM 3726 C CA . LYS A 1 459 ? 23.697 19.678 -14.630 1.00 81.31 459 LYS A CA 1
ATOM 3727 C C . LYS A 1 459 ? 23.249 18.887 -15.859 1.00 81.31 459 LYS A C 1
ATOM 3729 O O . LYS A 1 459 ? 24.095 18.492 -16.653 1.00 81.31 459 LYS A O 1
ATOM 3734 N N . CYS A 1 460 ? 21.940 18.730 -16.073 1.00 81.50 460 CYS A N 1
ATOM 3735 C CA . CYS A 1 460 ? 21.427 18.089 -17.284 1.00 81.50 460 CYS A CA 1
ATOM 3736 C C . CYS A 1 460 ? 21.870 18.827 -18.545 1.00 81.50 460 CYS A C 1
ATOM 3738 O O . CYS A 1 460 ? 22.353 18.174 -19.452 1.00 81.50 460 CYS A O 1
ATOM 3740 N N . GLN A 1 461 ? 21.809 20.160 -18.576 1.00 80.88 461 GLN A N 1
ATOM 3741 C CA . GLN A 1 461 ? 22.244 20.949 -19.736 1.00 80.88 461 GLN A CA 1
ATOM 3742 C C . GLN A 1 461 ? 23.758 20.853 -20.023 1.00 80.88 461 GLN A C 1
ATOM 3744 O O . GLN A 1 461 ? 24.171 21.000 -21.170 1.00 80.88 461 GLN A O 1
ATOM 3749 N N . ILE A 1 462 ? 24.600 20.598 -19.012 1.00 74.31 462 ILE A N 1
ATOM 3750 C CA . ILE A 1 462 ? 26.048 20.377 -19.198 1.00 74.31 462 ILE A CA 1
ATOM 3751 C C . ILE A 1 462 ? 26.338 18.987 -19.786 1.00 74.31 462 ILE A C 1
ATOM 3753 O O . ILE A 1 462 ? 27.249 18.852 -20.605 1.00 74.31 462 ILE A O 1
ATOM 3757 N N . TYR A 1 463 ? 25.604 17.964 -19.335 1.00 64.38 463 TYR A N 1
ATOM 3758 C CA . TYR A 1 463 ? 25.828 16.556 -19.693 1.00 64.38 463 TYR A CA 1
ATOM 3759 C C . TYR A 1 463 ? 24.923 16.043 -20.821 1.00 64.38 463 TYR A C 1
ATOM 3761 O O . TYR A 1 463 ? 25.076 14.898 -21.241 1.00 64.38 463 TYR A O 1
ATOM 3769 N N . GLU A 1 464 ? 23.976 16.850 -21.299 1.00 52.56 464 GLU A N 1
ATOM 3770 C CA . GLU A 1 464 ? 23.191 16.547 -22.492 1.00 52.56 464 GLU A CA 1
ATOM 3771 C C . GLU A 1 464 ? 24.152 16.469 -23.684 1.00 52.56 464 GLU A C 1
ATOM 3773 O O . GLU A 1 464 ? 24.985 17.361 -23.881 1.00 52.56 464 GLU A O 1
ATOM 3778 N N . ASP A 1 465 ? 24.088 15.374 -24.450 1.00 48.12 465 ASP A N 1
ATOM 3779 C CA . ASP A 1 465 ? 24.923 15.205 -25.636 1.00 48.12 465 ASP A CA 1
ATOM 3780 C C . ASP A 1 465 ? 24.753 16.447 -26.514 1.00 48.12 465 ASP A C 1
ATOM 3782 O O . ASP A 1 465 ? 23.644 16.776 -26.936 1.00 48.12 465 ASP A O 1
ATOM 3786 N N . LYS A 1 466 ? 25.844 17.176 -26.772 1.00 48.41 466 LYS A N 1
ATOM 3787 C CA . LYS A 1 466 ? 25.815 18.331 -27.671 1.00 48.41 466 LYS A CA 1
ATOM 3788 C C . LYS A 1 466 ? 25.381 17.841 -29.054 1.00 48.41 466 LYS A C 1
ATOM 3790 O O . LYS A 1 466 ? 26.207 17.371 -29.828 1.00 48.41 466 LYS A O 1
ATOM 3795 N N . ILE A 1 467 ? 24.098 17.994 -29.386 1.00 48.72 467 ILE A N 1
ATOM 3796 C CA . ILE A 1 467 ? 23.522 17.638 -30.698 1.00 48.72 467 ILE A CA 1
ATOM 3797 C C . ILE A 1 467 ? 24.140 18.493 -31.828 1.00 48.72 467 ILE A C 1
ATOM 3799 O O . ILE A 1 467 ? 24.047 18.152 -33.003 1.00 48.72 467 ILE A O 1
ATOM 3803 N N . HIS A 1 468 ? 24.864 19.566 -31.496 1.00 44.97 468 HIS A N 1
ATOM 3804 C CA . HIS A 1 468 ? 25.630 20.376 -32.446 1.00 44.97 468 HIS A CA 1
ATOM 3805 C C . HIS A 1 468 ? 27.020 19.801 -32.767 1.00 44.97 468 HIS A C 1
ATOM 3807 O O . HIS A 1 468 ? 28.021 20.516 -32.721 1.00 44.97 468 HIS A O 1
ATOM 3813 N N . VAL A 1 469 ? 27.095 18.520 -33.129 1.00 43.34 469 VAL A N 1
ATOM 3814 C CA . VAL A 1 469 ? 28.210 18.033 -33.952 1.00 43.34 469 VAL A CA 1
ATOM 3815 C C . VAL A 1 469 ? 27.782 18.233 -35.409 1.00 43.34 469 VAL A C 1
ATOM 3817 O O . VAL A 1 469 ? 26.672 17.823 -35.755 1.00 43.34 469 VAL A O 1
ATOM 3820 N N . PRO A 1 470 ? 28.582 18.884 -36.275 1.00 41.84 470 PRO A N 1
ATOM 3821 C CA . PRO A 1 470 ? 28.228 18.989 -37.684 1.00 41.84 470 PRO A CA 1
ATOM 3822 C C . PRO A 1 470 ? 28.002 17.580 -38.254 1.00 41.84 470 PRO A C 1
ATOM 3824 O O . PRO A 1 470 ? 28.736 16.656 -37.885 1.00 41.84 470 PRO A O 1
ATOM 3827 N N . PRO A 1 471 ? 26.991 17.390 -39.122 1.00 40.41 471 PRO A N 1
ATOM 3828 C CA . PRO A 1 471 ? 26.704 16.090 -39.704 1.00 40.41 471 PRO A CA 1
ATOM 3829 C C . PRO A 1 471 ? 27.969 15.594 -40.399 1.00 40.41 471 PRO A C 1
ATOM 3831 O O . PRO A 1 471 ? 28.462 16.213 -41.342 1.00 40.41 471 PRO A O 1
ATOM 3834 N N . SER A 1 472 ? 28.520 14.489 -39.899 1.00 43.56 472 SER A N 1
ATOM 3835 C CA . SER A 1 472 ? 29.543 13.765 -40.643 1.00 43.56 472 SER A CA 1
ATOM 3836 C C . SER A 1 472 ? 28.923 13.388 -41.990 1.00 43.56 472 SER A C 1
ATOM 3838 O O . SER A 1 472 ? 27.772 12.937 -41.997 1.00 43.56 472 SER A O 1
ATOM 3840 N N . PRO A 1 473 ? 29.610 13.611 -43.123 1.00 40.03 473 PRO A N 1
ATOM 3841 C CA . PRO A 1 473 ? 29.048 13.301 -44.426 1.00 40.03 473 PRO A CA 1
ATOM 3842 C C . PRO A 1 473 ? 28.643 11.827 -44.440 1.00 40.03 473 PRO A C 1
ATOM 3844 O O . PRO A 1 473 ? 29.467 10.941 -44.213 1.00 40.03 473 PRO A O 1
ATOM 3847 N N . LEU A 1 474 ? 27.346 11.580 -44.638 1.00 38.72 474 LEU A N 1
ATOM 3848 C CA . LEU A 1 474 ? 26.788 10.241 -44.764 1.00 38.72 474 LEU A CA 1
ATOM 3849 C C . LEU A 1 474 ? 27.533 9.524 -45.889 1.00 38.72 474 LEU A C 1
ATOM 3851 O O . LEU A 1 474 ? 27.452 9.922 -47.052 1.00 38.72 474 LEU A O 1
ATOM 3855 N N . HIS A 1 475 ? 28.250 8.455 -45.549 1.00 35.31 475 HIS A N 1
ATOM 3856 C CA . HIS A 1 475 ? 28.717 7.517 -46.553 1.00 35.31 475 HIS A CA 1
ATOM 3857 C C . HIS A 1 475 ? 27.491 6.810 -47.125 1.00 35.31 475 HIS A C 1
ATOM 3859 O O . HIS A 1 475 ? 26.912 5.927 -46.493 1.00 35.31 475 HIS A O 1
ATOM 3865 N N . VAL A 1 476 ? 27.077 7.222 -48.323 1.00 35.94 476 VAL A N 1
ATOM 3866 C CA . VAL A 1 476 ? 26.107 6.472 -49.115 1.00 35.94 476 VAL A CA 1
ATOM 3867 C C . VAL A 1 476 ? 26.743 5.119 -49.412 1.00 35.94 476 VAL A C 1
ATOM 3869 O O . VAL A 1 476 ? 27.729 5.036 -50.142 1.00 35.94 476 VAL A O 1
ATOM 3872 N N . MET A 1 477 ? 26.208 4.056 -48.814 1.00 33.06 477 MET A N 1
ATOM 3873 C CA . MET A 1 477 ? 26.552 2.702 -49.222 1.00 33.06 477 MET A CA 1
ATOM 3874 C C . MET A 1 477 ? 25.968 2.475 -50.614 1.00 33.06 477 MET A C 1
ATOM 3876 O O . MET A 1 477 ? 24.764 2.287 -50.773 1.00 33.06 477 MET A O 1
ATOM 3880 N N . THR A 1 478 ? 26.816 2.513 -51.635 1.00 37.75 478 THR A N 1
ATOM 3881 C CA . THR A 1 478 ? 26.449 2.095 -52.985 1.00 37.75 478 THR A CA 1
ATOM 3882 C C . THR A 1 478 ? 26.184 0.591 -52.955 1.00 37.75 478 THR A C 1
ATOM 3884 O O . THR A 1 478 ? 27.101 -0.201 -52.733 1.00 37.75 478 THR A O 1
ATOM 3887 N N . SER A 1 479 ? 24.926 0.175 -53.137 1.00 36.34 479 SER A N 1
ATOM 3888 C CA . SER A 1 479 ? 24.599 -1.247 -53.267 1.00 36.34 479 SER A CA 1
ATOM 3889 C C . SER A 1 479 ? 25.224 -1.781 -54.559 1.00 36.34 479 SER A C 1
ATOM 3891 O O . SER A 1 479 ? 25.028 -1.159 -55.607 1.00 36.34 479 SER A O 1
ATOM 3893 N N . PRO A 1 480 ? 25.931 -2.918 -54.537 1.00 41.34 480 PRO A N 1
ATOM 3894 C CA . PRO A 1 480 ? 26.638 -3.393 -55.719 1.00 41.34 480 PRO A CA 1
ATOM 3895 C C . PRO A 1 480 ? 25.698 -3.840 -56.855 1.00 41.34 480 PRO A C 1
ATOM 3897 O O . PRO A 1 480 ? 26.129 -3.833 -58.002 1.00 41.34 480 PRO A O 1
ATOM 3900 N N . TRP A 1 481 ? 24.418 -4.160 -56.585 1.00 36.75 481 TRP A N 1
ATOM 3901 C CA . TRP A 1 481 ? 23.440 -4.561 -57.615 1.00 36.75 481 TRP A CA 1
ATOM 3902 C C . TRP A 1 481 ? 21.989 -4.227 -57.207 1.00 36.75 481 TRP A C 1
ATOM 3904 O O . TRP A 1 481 ? 21.691 -4.218 -56.009 1.00 36.75 481 TRP A O 1
ATOM 3914 N N . PRO A 1 482 ? 21.060 -4.024 -58.164 1.00 33.50 482 PRO A N 1
ATOM 3915 C CA . PRO A 1 482 ? 19.636 -3.854 -57.865 1.00 33.50 482 PRO A CA 1
ATOM 3916 C C . PRO A 1 482 ? 19.072 -5.074 -57.108 1.00 33.50 482 PRO A C 1
ATOM 3918 O O . PRO A 1 482 ? 19.367 -6.208 -57.478 1.00 33.50 482 PRO A O 1
ATOM 3921 N N . PHE A 1 483 ? 18.247 -4.841 -56.077 1.00 40.50 483 PHE A N 1
ATOM 3922 C CA . PHE A 1 483 ? 17.584 -5.839 -55.204 1.00 40.50 483 PHE A CA 1
ATOM 3923 C C . PHE A 1 483 ? 18.433 -6.547 -54.127 1.00 40.50 483 PHE A C 1
ATOM 3925 O O . PHE A 1 483 ? 17.954 -7.502 -53.516 1.00 40.50 483 PHE A O 1
ATOM 3932 N N . SER A 1 484 ? 19.652 -6.091 -53.811 1.00 39.12 484 SER A N 1
ATOM 3933 C CA . SER A 1 484 ? 20.444 -6.712 -52.729 1.00 39.12 484 SER A CA 1
ATOM 3934 C C . SER A 1 484 ? 19.909 -6.436 -51.314 1.00 39.12 484 SER A C 1
ATOM 3936 O O . SER A 1 484 ? 20.260 -7.152 -50.379 1.00 39.12 484 SER A O 1
ATOM 3938 N N . ILE A 1 485 ? 19.092 -5.391 -51.138 1.00 41.34 485 ILE A N 1
ATOM 3939 C CA . ILE 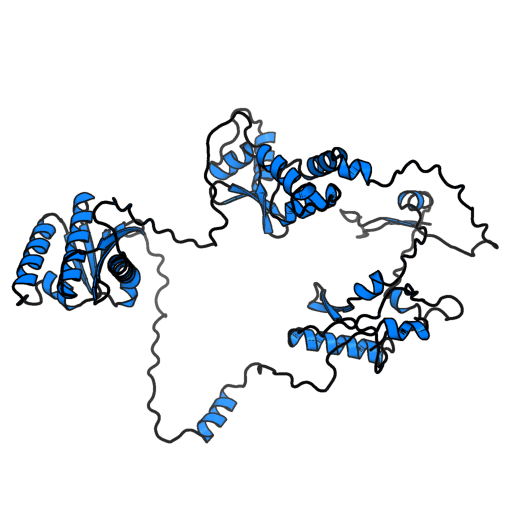A 1 485 ? 18.455 -5.007 -49.871 1.00 41.34 485 ILE A CA 1
ATOM 3940 C C . ILE A 1 485 ? 17.040 -4.507 -50.184 1.00 41.34 485 ILE A C 1
ATOM 3942 O O . ILE A 1 485 ? 16.848 -3.750 -51.133 1.00 41.34 485 ILE A O 1
ATOM 3946 N N . TRP A 1 486 ? 16.064 -4.923 -49.379 1.00 41.66 486 TRP A N 1
ATOM 3947 C CA . TRP A 1 486 ? 14.689 -4.432 -49.400 1.00 41.66 486 TRP A CA 1
ATOM 3948 C C . TRP A 1 486 ? 14.321 -3.999 -47.979 1.00 41.66 486 TRP A C 1
ATOM 3950 O O . TRP A 1 486 ? 14.537 -4.746 -47.024 1.00 41.66 486 TRP A O 1
ATOM 3960 N N . GLY A 1 487 ? 13.850 -2.760 -47.846 1.00 41.88 487 GLY A N 1
ATOM 3961 C CA . GLY A 1 487 ? 13.331 -2.182 -46.607 1.00 41.88 487 GLY A CA 1
ATOM 3962 C C . GLY A 1 487 ? 11.826 -1.979 -46.748 1.00 41.88 487 GLY A C 1
ATOM 3963 O O . GLY A 1 487 ? 11.372 -1.628 -47.832 1.00 41.88 487 GLY A O 1
ATOM 3964 N N . ILE A 1 488 ? 11.075 -2.276 -45.688 1.00 41.25 488 ILE A N 1
ATOM 3965 C CA . ILE A 1 488 ? 9.623 -2.085 -45.598 1.00 41.25 488 ILE A CA 1
ATOM 3966 C C . ILE A 1 488 ? 9.306 -1.536 -44.218 1.00 41.25 488 ILE A C 1
ATOM 3968 O O . ILE A 1 488 ? 9.888 -1.947 -43.208 1.00 41.25 488 ILE A O 1
ATOM 3972 N N . ASP A 1 489 ? 8.299 -0.681 -44.198 1.00 39.16 489 ASP A N 1
ATOM 3973 C CA . ASP A 1 489 ? 8.079 0.278 -43.142 1.00 39.16 489 ASP A CA 1
ATOM 3974 C C . ASP A 1 489 ? 6.730 0.085 -42.482 1.00 39.16 489 ASP A C 1
ATOM 3976 O O . ASP A 1 489 ? 5.750 -0.226 -43.152 1.00 39.16 489 ASP A O 1
ATOM 3980 N N . VAL A 1 490 ? 6.677 0.196 -41.149 1.00 43.19 490 VAL A N 1
ATOM 3981 C CA . VAL A 1 490 ? 5.534 -0.274 -40.350 1.00 43.19 490 VAL A CA 1
ATOM 3982 C C . VAL A 1 490 ? 5.115 0.742 -39.286 1.00 43.19 490 VAL A C 1
ATOM 3984 O O . VAL A 1 490 ? 5.928 1.153 -38.461 1.00 43.19 490 VAL A O 1
ATOM 3987 N N . ILE A 1 491 ? 3.813 1.060 -39.227 1.00 47.25 491 ILE A N 1
ATOM 3988 C CA . ILE A 1 491 ? 3.198 1.934 -38.210 1.00 47.25 491 ILE A CA 1
ATOM 3989 C C . ILE A 1 491 ? 2.065 1.246 -37.465 1.00 47.25 491 ILE A C 1
ATOM 3991 O O . ILE A 1 491 ? 1.133 0.713 -38.064 1.00 47.25 491 ILE A O 1
ATOM 3995 N N . GLY A 1 492 ? 2.070 1.392 -36.143 1.00 51.50 492 GLY A N 1
ATOM 3996 C CA . GLY A 1 492 ? 0.934 1.167 -35.246 1.00 51.50 492 GLY A CA 1
ATOM 3997 C C . GLY A 1 492 ? 1.411 0.743 -33.850 1.00 51.50 492 GLY A C 1
ATOM 3998 O O . GLY A 1 492 ? 2.619 0.623 -33.638 1.00 51.50 492 GLY A O 1
ATOM 3999 N N . PRO A 1 493 ? 0.508 0.469 -32.884 1.00 44.31 493 PRO A N 1
ATOM 4000 C CA . PRO A 1 493 ? -0.915 0.188 -33.075 1.00 44.31 493 PRO A CA 1
ATOM 4001 C C . PRO A 1 493 ? -1.809 1.432 -33.095 1.00 44.31 493 PRO A C 1
ATOM 4003 O O . PRO A 1 493 ? -1.704 2.292 -32.224 1.00 44.31 493 PRO A O 1
ATOM 4006 N N . ILE A 1 494 ? -2.768 1.466 -34.020 1.00 54.97 494 ILE A N 1
ATOM 4007 C CA . ILE A 1 494 ? -3.774 2.531 -34.135 1.00 54.97 494 ILE A CA 1
ATOM 4008 C C . ILE A 1 494 ? -5.062 2.116 -33.400 1.00 54.97 494 ILE A C 1
ATOM 4010 O O . ILE A 1 494 ? -5.480 0.952 -33.454 1.00 54.97 494 ILE A O 1
ATOM 4014 N N . SER A 1 495 ? -5.678 3.060 -32.678 1.00 51.81 495 SER A N 1
ATOM 4015 C CA . SER A 1 495 ? -6.940 2.857 -31.957 1.00 51.81 495 SER A CA 1
ATOM 4016 C C . SER A 1 495 ? -7.864 4.076 -32.111 1.00 51.81 495 SER A C 1
ATOM 4018 O O . SER A 1 495 ? -7.410 5.183 -31.825 1.00 51.81 495 SER A O 1
ATOM 4020 N N . PRO A 1 496 ? -9.151 3.900 -32.486 1.00 51.84 496 PRO A N 1
ATOM 4021 C CA . PRO A 1 496 ? -9.870 2.633 -32.672 1.00 51.84 496 PRO A CA 1
ATOM 4022 C C . PRO A 1 496 ? -9.418 1.845 -33.913 1.00 51.84 496 PRO A C 1
ATOM 4024 O O . PRO A 1 496 ? -8.749 2.375 -34.794 1.00 51.84 496 PRO A O 1
ATOM 4027 N N . LYS A 1 497 ? -9.737 0.543 -33.936 1.00 55.69 497 LYS A N 1
ATOM 4028 C CA . LYS A 1 497 ? -9.409 -0.345 -35.063 1.00 55.69 497 LYS A CA 1
ATOM 4029 C C . LYS A 1 497 ? -10.164 0.107 -36.314 1.00 55.69 497 LYS A C 1
ATOM 4031 O O . LYS A 1 497 ? -11.297 0.572 -36.201 1.00 55.69 497 LYS A O 1
ATOM 4036 N N . ALA A 1 498 ? -9.574 -0.109 -37.487 1.00 56.19 498 ALA A N 1
ATOM 4037 C CA . ALA A 1 498 ? -10.294 0.040 -38.748 1.00 56.19 498 ALA A CA 1
ATOM 4038 C C . ALA A 1 498 ? -11.507 -0.912 -38.796 1.00 56.19 498 ALA A C 1
ATOM 4040 O O . ALA A 1 498 ? -11.547 -1.913 -38.074 1.00 56.19 498 ALA A O 1
ATOM 4041 N N . SER A 1 499 ? -12.494 -0.615 -39.643 1.00 43.81 499 SER A N 1
ATOM 4042 C CA . SER A 1 499 ? -13.770 -1.348 -39.757 1.00 43.81 499 SER A CA 1
ATOM 4043 C C . SER A 1 499 ? -13.622 -2.851 -40.052 1.00 43.81 499 SER A C 1
ATOM 4045 O O . SER A 1 499 ? -14.525 -3.628 -39.762 1.00 43.81 499 SER A O 1
ATOM 4047 N N . ASN A 1 500 ? -12.462 -3.275 -40.552 1.00 54.91 500 ASN A N 1
ATOM 4048 C CA . ASN A 1 500 ? -12.052 -4.658 -40.821 1.00 54.91 500 ASN A CA 1
ATOM 4049 C C . ASN A 1 500 ? -11.142 -5.277 -39.731 1.00 54.91 500 ASN A C 1
ATOM 4051 O O . ASN A 1 500 ? -10.671 -6.402 -39.872 1.00 54.91 500 ASN A O 1
ATOM 4055 N N . GLY A 1 501 ? -10.897 -4.579 -38.618 1.00 51.91 501 GLY A N 1
ATOM 4056 C CA . GLY A 1 501 ? -10.187 -5.101 -37.444 1.00 51.91 501 GLY A CA 1
ATOM 4057 C C . GLY A 1 501 ? -8.663 -4.922 -37.437 1.00 51.91 501 GLY A C 1
ATOM 4058 O O . GLY A 1 501 ? -8.022 -5.327 -36.458 1.00 51.91 501 GLY A O 1
ATOM 4059 N N . HIS A 1 502 ? -8.075 -4.296 -38.463 1.00 53.78 502 HIS A N 1
ATOM 4060 C CA . HIS A 1 502 ? -6.629 -4.056 -38.548 1.00 53.78 502 HIS A CA 1
ATOM 4061 C C . HIS A 1 502 ? -6.143 -2.954 -37.591 1.00 53.78 502 HIS A C 1
ATOM 4063 O O . HIS A 1 502 ? -6.894 -2.060 -37.192 1.00 53.78 502 HIS A O 1
ATOM 4069 N N . ARG A 1 503 ? -4.869 -3.063 -37.188 1.00 52.25 503 ARG A N 1
ATOM 4070 C CA . ARG A 1 503 ? -4.233 -2.236 -36.144 1.00 52.25 503 ARG A CA 1
ATOM 4071 C C . ARG A 1 503 ? -2.915 -1.586 -36.553 1.00 52.25 503 ARG A C 1
ATOM 4073 O O . ARG A 1 503 ? -2.436 -0.743 -35.806 1.00 52.25 503 ARG A O 1
ATOM 4080 N N . PHE A 1 504 ? -2.332 -1.987 -37.674 1.00 53.34 504 PHE A N 1
ATOM 4081 C CA . PHE A 1 504 ? -1.038 -1.507 -38.146 1.00 53.34 504 PHE A CA 1
ATOM 4082 C C . PHE A 1 504 ? -1.083 -1.377 -39.671 1.00 53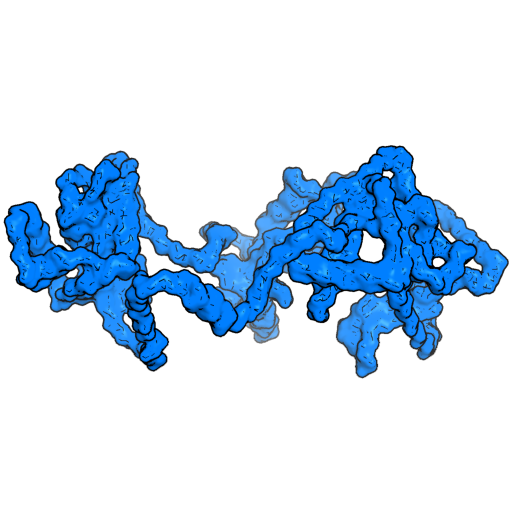.34 504 PHE A C 1
ATOM 4084 O O . PHE A 1 504 ? -1.832 -2.113 -40.316 1.00 53.34 504 PHE A O 1
ATOM 4091 N N . ILE A 1 505 ? -0.300 -0.453 -40.216 1.00 45.81 505 ILE A N 1
ATOM 4092 C CA . ILE A 1 505 ? -0.141 -0.191 -41.649 1.00 45.81 505 ILE A CA 1
ATOM 4093 C C . ILE A 1 505 ? 1.319 -0.490 -41.990 1.00 45.81 505 ILE A C 1
ATOM 4095 O O . ILE A 1 505 ? 2.205 -0.134 -41.216 1.00 45.81 505 ILE A O 1
ATOM 4099 N N . CYS A 1 506 ? 1.565 -1.202 -43.088 1.00 40.62 506 CYS A N 1
ATOM 4100 C CA . CYS A 1 506 ? 2.910 -1.487 -43.591 1.00 40.62 506 CYS A CA 1
ATOM 4101 C C . CYS A 1 506 ? 2.981 -1.112 -45.049 1.00 40.62 506 CYS A C 1
ATOM 4103 O O . CYS A 1 506 ? 1.964 -1.239 -45.725 1.00 40.62 506 CYS A O 1
ATOM 4105 N N . SER A 1 507 ? 4.146 -0.727 -45.536 1.00 37.44 507 SER A N 1
ATOM 4106 C CA . SER A 1 507 ? 4.205 -0.112 -46.849 1.00 37.44 507 SER A CA 1
ATOM 4107 C C . SER A 1 507 ? 5.629 -0.131 -47.418 1.00 37.44 507 SER A C 1
ATOM 4109 O O . SER A 1 507 ? 6.592 -0.322 -46.671 1.00 37.44 507 SER A O 1
ATOM 4111 N N . HIS A 1 508 ? 5.730 -0.075 -48.749 1.00 45.34 508 HIS A N 1
ATOM 4112 C CA . HIS A 1 508 ? 6.922 -0.486 -49.495 1.00 45.34 508 HIS A CA 1
ATOM 4113 C C . HIS A 1 508 ? 7.811 0.675 -49.939 1.00 45.34 508 HIS A C 1
ATOM 4115 O O . HIS A 1 508 ? 7.262 1.777 -50.151 1.00 45.34 508 HIS A O 1
#

Mean predicted aligned error: 23.37 Å

InterPro domains:
  IPR000477 Reverse transcriptase domain [PF00078] (71-140)
  IPR002156 Ribonuclease H domain [PF13456] (197-315)
  IPR002156 Ribonuclease H domain [PS50879] (179-318)
  IPR036397 Ribonuclease H superfamily [G3DSA:3.30.420.10] (194-331)
  IPR041588 Integrase zinc-binding domain [PF17921] (408-463)
  IPR043128 Reverse transcriptase/Diguanylate cyclase domain [G3DSA:3.30.70.270] (95-122)
  IPR043502 DNA/RNA polymerase superfamily [SSF56672] (13-306)

Radius of gyration: 37.88 Å; Cα contacts (8 Å, |Δi|>4): 637; chains: 1; bounding box: 73×82×113 Å

Organism: NCBI:txid47600

Foldseek 3Di:
DFFFFAAPDDVVVAADEFDFDPPDFADADDEDDDDLVVLVLVVVVVVVCVVVVRDDDDPDFSHEWEWDWDQDPVRHTDTDTPCVSSVVRGDDDPDDDDDQVVQVPQQPPDPDDDDDDCVPVVRNHGHDPVCRSNRHYDGDDDDDDDPDPDDDDPVVVVVVVCVVPDDPDDDDDDDDDPPPDDDDPDDLDQDAKEKFWAWDDDPLFTKIKMWIAHSVGDIDIDIAGDPDDDDRLRRRLVNLLVRLVVCVVVVRQEYEYEYADPVVLCVLVVVDDDPDPVVVVSSVSNVVSNVSHPYYHYDYDHPVVRVRNVVRNVVSSNDDDDPPDDDDGDDDDDDPDDPPPDDDDDDDDPQQFPCNQLLCCQPPVDHDPPDDPVRNVVSVVQNVQWDDDPSWIWGQDPVRQTATEDGPVVLVVLLCCCCPNPPHPLDALQVSLVVNVVVRHDDDCSSVVSNVSSVPDPVSVVPPPPPPDPDDPDPDPDDPDPPPDDDKHKDFQDPPADPVRDGMDIGD

Nearest PDB structures (foldseek):
  4e19-assembly2_B  TM=9.466E-01  e=9.306E-13  Halobacterium salinarum NRC-1
  3hst-assembly2_B  TM=9.378E-01  e=4.862E-11  Mycobacterium tuberculosis
  3hst-assembly4_D  TM=9.343E-01  e=1.493E-10  Mycobacterium tuberculosis
  3aly-assembly1_A  TM=9.259E-01  e=3.032E-09  Sulfurisphaera tokodaii str. 7
  2qkk-assembly4_N  TM=7.137E-01  e=5.160E-06  Homo sapiens

Solvent-accessible surface area (backbone atoms only — not comparable to full-atom values): 31048 Å² total; per-residue (Å²): 60,21,53,44,32,44,71,81,49,59,74,91,78,49,60,49,75,69,64,62,47,93,89,56,76,74,52,66,58,77,84,76,90,69,59,69,76,57,48,53,56,49,47,56,51,51,49,55,35,36,77,69,49,32,37,41,88,67,80,90,61,60,25,28,24,42,70,45,78,41,78,44,98,86,75,48,74,44,86,40,71,54,50,64,69,58,59,68,36,24,74,84,80,81,74,86,72,80,56,69,66,63,37,56,41,77,24,67,86,68,92,77,72,83,88,82,82,68,79,66,52,78,47,28,48,25,48,34,80,89,41,22,52,66,57,18,34,58,76,94,71,100,79,74,89,74,87,68,82,76,79,77,75,59,65,64,63,54,47,52,58,47,63,77,65,60,70,96,84,77,84,84,84,87,87,83,83,86,89,81,78,75,96,67,89,74,71,90,67,91,48,63,30,34,36,35,38,22,32,34,45,57,98,80,33,25,5,16,2,19,33,41,30,44,56,90,70,49,78,49,68,43,65,44,61,47,97,59,97,60,49,40,73,52,26,33,50,51,12,47,49,54,45,51,49,58,35,51,78,69,69,52,37,51,36,40,36,38,31,57,54,63,71,59,45,35,38,73,73,60,80,40,86,72,84,50,74,72,56,40,54,52,51,54,53,47,56,61,58,51,72,69,37,84,42,76,47,78,43,81,42,62,62,87,80,41,51,69,16,46,51,32,3,51,52,24,16,69,60,87,77,66,98,84,65,88,80,74,82,76,84,84,78,90,67,97,61,78,84,90,73,80,80,85,90,78,81,95,61,101,69,73,43,94,55,47,69,50,48,44,30,72,75,70,72,46,76,65,96,85,59,50,75,68,49,55,53,50,50,56,60,55,42,73,40,46,47,76,57,88,94,48,47,22,41,50,45,98,85,72,49,64,20,40,58,51,40,76,66,57,48,50,53,50,50,45,42,57,39,71,30,102,82,30,74,65,52,56,16,70,58,40,35,52,49,42,47,71,76,29,43,40,52,97,56,41,58,60,52,29,38,54,49,41,69,66,34,66,67,49,62,70,69,48,78,73,79,84,57,78,81,72,82,79,79,77,79,78,71,94,51,92,80,81,73,88,78,73,23,79,50,71,80,51,81,77,57,49,100,88,67,51,40,66,52,53,32,88